Protein AF-0000000085070996 (afdb_homodimer)

Solvent-accessible surface area (backbone atoms only — not comparable to full-atom values): 31580 Å² total; per-residue (Å²): 112,0,71,74,52,22,77,63,67,85,74,90,61,72,74,50,71,58,42,34,33,51,56,46,53,50,52,48,60,87,79,54,41,9,17,68,68,25,40,64,72,48,54,72,66,57,49,51,52,48,35,53,52,50,44,53,54,22,49,55,31,34,55,54,15,51,69,69,40,37,64,69,75,56,49,51,72,64,51,54,53,51,36,42,45,52,22,45,56,45,35,54,62,47,71,67,30,63,65,54,40,50,51,46,44,52,51,30,17,48,50,22,24,50,54,41,53,25,39,65,48,6,35,42,58,58,57,72,28,64,72,48,51,50,49,53,50,49,51,45,66,71,55,48,76,88,42,68,65,52,25,54,51,45,49,21,44,60,30,54,36,45,56,35,52,46,41,70,74,60,65,83,56,82,85,43,75,56,73,61,41,53,59,45,53,53,52,51,34,49,46,60,51,46,50,57,67,63,42,28,80,62,32,46,56,38,42,79,66,74,60,67,45,29,35,30,36,25,47,20,55,50,47,41,42,45,48,50,52,33,27,47,52,9,65,77,65,39,30,26,40,83,43,51,30,31,63,53,92,80,45,91,41,53,93,54,64,36,67,60,52,45,56,53,52,47,55,54,47,27,55,53,43,40,55,49,52,51,50,51,47,55,59,66,47,61,80,54,70,63,61,60,45,51,56,52,48,54,56,64,71,98,44,64,77,51,39,64,74,68,67,86,74,89,65,72,73,48,71,58,42,34,32,50,58,46,53,49,51,48,61,86,79,54,42,10,16,66,68,25,41,63,73,48,54,73,67,59,50,50,52,49,34,52,52,50,44,53,54,22,48,54,31,33,55,54,16,52,68,69,41,38,64,69,75,56,49,51,73,64,52,54,53,54,34,42,46,54,23,46,56,45,35,53,63,47,69,68,30,64,65,54,42,50,50,45,44,53,51,31,17,47,50,22,25,50,53,41,52,24,40,64,48,6,34,42,58,58,56,73,30,66,70,49,50,49,50,53,49,49,50,42,67,68,53,50,75,88,42,68,65,52,25,53,51,46,48,21,45,59,32,55,35,44,56,34,52,48,40,70,77,59,65,86,55,83,85,43,75,57,73,61,42,52,57,44,54,53,52,51,34,48,45,60,52,45,50,58,66,63,43,30,79,63,32,48,56,39,42,77,65,75,58,67,44,30,34,30,37,26,47,19,55,51,49,40,42,44,48,49,53,33,28,45,51,8,65,75,64,40,30,25,40,83,44,51,30,33,64,53,92,81,45,91,41,52,96,54,66,36,68,61,52,46,56,52,50,48,56,54,46,29,55,54,42,41,56,48,53,51,50,52,47,55,60,66,46,61,78,54,68,64,64,60,45,50,54,53,48,56,56,65,72,98

Sequence (604 aa):
MEKIMQGHNSSVSTAGFYEVFYGGVDMSYENREGGAECASESSLRTRAWEVLLVTCFSYFQFKFAEERCRDSFLLSQRIREYYLDESQLNCKKIESSSRRQIMLLILAMTWGMEIALKLVEGKLIFLLNPCHLFTALQLYFLCGKPSKMMHILFQAHVPLIFGAFLAMILPDTDSRVLPLQREIYWVQHMLIWIIPAYLAPLGGVYKIEKAWSWSFLGLSLMQVYHAVVLQGFSVAFLTNLNHMLCAHKMDPFKNLNYRLFGNAYCLLICWLHSGLYTYVFKGLKGVSPEEVREENQSIKTDMEKIMQGHNSSVSTAGFYEVFYGGVDMSYENREGGAECASESSLRTRAWEVLLVTCFSYFQFKFAEERCRDSFLLSQRIREYYLDESQLNCKKIESSSRRQIMLLILAMTWGMEIALKLVEGKLIFLLNPCHLFTALQLYFLCGKPSKMMHILFQAHVPLIFGAFLAMILPDTDSRVLPLQREIYWVQHMLIWIIPAYLAPLGGVYKIEKAWSWSFLGLSLMQVYHAVVLQGFSVAFLTNLNHMLCAHKMDPFKNLNYRLFGNAYCLLICWLHSGLYTYVFKGLKGVSPEEVREENQSIKTD

Foldseek 3Di:
DVVLPPVPDDDPPPCPPQQQAQVLFDQDPPLLQFHDVLQVLDDPVLLVVVLVVLLVVLVVLQVLLCVVCVCLVVVPPPLCCVLVVVLVVLVVVVLPDPVLVVLLVLLVVLLVVVCVVSRSSSHNNLCLAVLNVLSVLLNCVSPPRDDSVNLLCLQLLLLVLVVLVVCVVVPSCVVPDDPCSVVSSNSSSVSSNCSLLVQCVSGRSSPHDDNLSSPSNNLSVVSNCLSPVVLVVCVVSRGQHVNSSFHDPPQPQRSHSSSVVVSVVSSVSSVVVSVVSVVVSVVVVPVPVVVVVVVVVVVVVD/DPPVPPVPDDDPPPCPPQQQAQVLFDQDPPLLQFHDVLLVLDDPVLLVVVLVVLLVVLVVLQVQLCVVCVCLVVVPPPLCPVLCVVLVVLVVVVLPDPVLVVLLVLLVVLLVVVCVVSRVSSHNNLCLAVLNVLSVLLNCVSPPRDDSVNLLCLQLLLLVLVVLVVCVVVPSCVVPDDPCSVVSSNSSSVSSNCSLLVQCVSGRSSPHDDNLSSPSNNLSVVSNSLSPVVLVVCNVSRGQHVNSSFHDPPQPQRSHSSSVVVSVVSSVSSVVVSVVSVVVSVVVVPPPVVVVVVVVVVVVVD

Secondary structure (DSSP, 8-state):
-HHHHHT--SS-----HHHHHTTT---STTTTSB-HHHHTTS-HHHHHHHHHHHHHHHHHHHHHHHHHSHHHHH--HHHHHHHHHHHHHHHHHHHT-HHHHHHHHHHHHHHHHHHHHHHHHT-GGGGGSHHHHHHHHHHHHHHSPP-HHHHHHHHHHGGGGHHHHHHHHS---TT--STTHHHHHHHHHHHHHHHHHHHGGG-GGG----HHHHHHHHHHHHHHIIIIIIHHHHHHHTB-GGGSSS--TT-TTTTS-HHHHHHHHHHHHHHHHHHHHHHHHHHHS---HHHHHHHHHHHHH-/-HHHHHT--S------HHHHHTTT---STTTTSB-HHHHTTS-HHHHHHHHHHHHHHHHHHHHHHHHHSHHHHH--HHHHHHHHHHHHHHHHHHHT-HHHHHHHHHHHHHHHHHHHHHHHHT-GGGGGSHHHHHHHHHHHHHHSPP-HHHHHHHHHHGGGGHHHHHHHHS---TT--STTHHHHHHHHHHHHHHHHHHHGGG-GGG----HHHHHHHHHHHHHHIIIIIIHHHHHHHTB-GGGSSS--TT-TTTTS-HHHHHHHHHHHHHHHHHHHHHHHHHHHS---HHHHHHHHHHHH--

Radius of gyration: 28.43 Å; Cα contacts (8 Å, |Δi|>4): 753; chains: 2; bounding box: 78×78×48 Å

InterPro domains:
  IPR026508 Transmembrane protein 164 [PTHR20948] (19-285)
  IPR059250 TMEM164-like [PF14808] (52-271)

pLDDT: mean 81.91, std 20.67, range [21.48, 98.56]

Nearest PDB structures (foldseek):
  6h2x-assembly1_A  TM=1.613E-01  e=1.517E+00  Escherichia coli K-12
  7ckr-assembly1_A  TM=2.375E-01  e=9.232E+00  Homo sapiens
  6i1z-assembly1_B  TM=2.244E-01  e=2.836E+00  Zea mays
  7ckr-assembly1_A  TM=2.374E-01  e=7.459E+00  Homo sapiens

Structure (mmCIF, N/CA/C/O backbone):
data_AF-0000000085070996-model_v1
#
loop_
_entity.id
_entity.type
_entity.pdbx_description
1 polymer 'Transmembrane protein 164'
#
loop_
_atom_site.group_PDB
_atom_site.id
_atom_site.type_symbol
_atom_site.label_atom_id
_atom_site.label_alt_id
_atom_site.label_comp_id
_atom_site.label_asym_id
_atom_site.label_entity_id
_atom_site.label_seq_id
_atom_site.pdbx_PDB_ins_code
_atom_site.Cartn_x
_atom_site.Cartn_y
_atom_site.Cartn_z
_atom_site.occupancy
_atom_site.B_iso_or_equiv
_atom_site.auth_seq_id
_atom_site.auth_comp_id
_atom_site.auth_asym_id
_atom_site.auth_atom_id
_atom_site.pdbx_PDB_model_num
ATOM 1 N N . MET A 1 1 ? 23.016 7.191 -6.707 1 25.41 1 MET A N 1
ATOM 2 C CA . MET A 1 1 ? 22.828 5.746 -6.625 1 25.41 1 MET A CA 1
ATOM 3 C C . MET A 1 1 ? 24.062 5.07 -6.035 1 25.41 1 MET A C 1
ATOM 5 O O . MET A 1 1 ? 23.953 4.008 -5.426 1 25.41 1 MET A O 1
ATOM 9 N N . GLU A 1 2 ? 25.281 5.711 -6.305 1 26.73 2 GLU A N 1
ATOM 10 C CA . GLU A 1 2 ? 26.562 5.172 -5.828 1 26.73 2 GLU A CA 1
ATOM 11 C C . GLU A 1 2 ? 26.703 5.352 -4.32 1 26.73 2 GLU A C 1
ATOM 13 O O . GLU A 1 2 ? 27.172 4.453 -3.625 1 26.73 2 GLU A O 1
ATOM 18 N N . LYS A 1 3 ? 26.406 6.484 -3.715 1 31.33 3 LYS A N 1
ATOM 19 C CA . LYS A 1 3 ? 26.609 6.699 -2.285 1 31.33 3 LYS A CA 1
ATOM 20 C C . LYS A 1 3 ? 25.703 5.797 -1.457 1 31.33 3 LYS A C 1
ATOM 22 O O . LYS A 1 3 ? 26 5.52 -0.29 1 31.33 3 LYS A O 1
ATOM 27 N N . ILE A 1 4 ? 24.594 5.395 -1.951 1 29.77 4 ILE A N 1
ATOM 28 C CA . ILE A 1 4 ? 23.734 4.539 -1.128 1 29.77 4 ILE A CA 1
ATOM 29 C C . ILE A 1 4 ? 24.344 3.137 -1.05 1 29.77 4 ILE A C 1
ATOM 31 O O . ILE A 1 4 ? 24.344 2.514 0.013 1 29.77 4 ILE A O 1
ATOM 35 N N . MET A 1 5 ? 25.047 2.615 -2.201 1 30.31 5 MET A N 1
ATOM 36 C CA . MET A 1 5 ? 25.484 1.224 -2.148 1 30.31 5 MET A CA 1
ATOM 37 C C . MET A 1 5 ? 26.812 1.1 -1.416 1 30.31 5 MET A C 1
ATOM 39 O O . MET A 1 5 ? 27.25 -0.007 -1.096 1 30.31 5 MET A O 1
ATOM 43 N N . GLN A 1 6 ? 27.891 1.957 -1.567 1 30.02 6 GLN A N 1
ATOM 44 C CA . GLN A 1 6 ? 29.234 1.646 -1.088 1 30.02 6 GLN A CA 1
ATOM 45 C C . GLN A 1 6 ? 29.25 1.406 0.419 1 30.02 6 GLN A C 1
ATOM 47 O O . GLN A 1 6 ? 30.094 0.686 0.937 1 30.02 6 GLN A O 1
ATOM 52 N N . GLY A 1 7 ? 28.594 2.281 1.146 1 28.44 7 GLY A N 1
ATOM 53 C CA . GLY A 1 7 ? 28.875 2.143 2.564 1 28.44 7 GLY A CA 1
ATOM 54 C C . GLY A 1 7 ? 28.453 0.801 3.131 1 28.44 7 GLY A C 1
ATOM 55 O O . GLY A 1 7 ? 28.375 0.629 4.348 1 28.44 7 GLY A O 1
ATOM 56 N N . HIS A 1 8 ? 27.828 -0.072 2.238 1 31.12 8 HIS A N 1
ATOM 57 C CA . HIS A 1 8 ? 27.375 -1.263 2.945 1 31.12 8 HIS A CA 1
ATOM 58 C C . HIS A 1 8 ? 28.516 -2.219 3.221 1 31.12 8 HIS A C 1
ATOM 60 O O . HIS A 1 8 ? 28.672 -3.234 2.539 1 31.12 8 HIS A O 1
ATOM 66 N N . ASN A 1 9 ? 29.75 -1.934 3.311 1 27.94 9 ASN A N 1
ATOM 67 C CA . ASN A 1 9 ? 30.719 -2.934 3.768 1 27.94 9 ASN A CA 1
ATOM 68 C C . ASN A 1 9 ? 30.062 -3.928 4.73 1 27.94 9 ASN A C 1
ATOM 70 O O . ASN A 1 9 ? 28.906 -3.773 5.105 1 27.94 9 ASN A O 1
ATOM 74 N N . SER A 1 10 ? 30.844 -4.23 5.945 1 30.73 10 SER A N 1
ATOM 75 C CA . SER A 1 10 ? 31.078 -5.391 6.805 1 30.73 10 SER A CA 1
ATOM 76 C C . SER A 1 10 ? 29.781 -5.84 7.477 1 30.73 10 SER A C 1
ATOM 78 O O . SER A 1 10 ? 29.422 -7.016 7.418 1 30.73 10 SER A O 1
ATOM 80 N N . SER A 1 11 ? 29.578 -5.453 8.875 1 30.42 11 SER A N 1
ATOM 81 C CA . SER A 1 11 ? 28.688 -6.031 9.891 1 30.42 11 SER A CA 1
ATOM 82 C C . SER A 1 11 ? 27.219 -5.805 9.539 1 30.42 11 SER A C 1
ATOM 84 O O . SER A 1 11 ? 26.844 -4.727 9.078 1 30.42 11 SER A O 1
ATOM 86 N N . VAL A 1 12 ? 26.406 -6.727 9.008 1 35.69 12 VAL A N 1
ATOM 87 C CA . VAL A 1 12 ? 24.953 -6.781 8.992 1 35.69 12 VAL A CA 1
ATOM 88 C C . VAL A 1 12 ? 24.391 -5.797 10.023 1 35.69 12 VAL A C 1
ATOM 90 O O . VAL A 1 12 ? 24.141 -6.168 11.172 1 35.69 12 VAL A O 1
ATOM 93 N N . SER A 1 13 ? 24.953 -4.652 10.453 1 36.97 13 SER A N 1
ATOM 94 C CA . SER A 1 13 ? 24.516 -3.758 11.523 1 36.97 13 SER A CA 1
ATOM 95 C C . SER A 1 13 ? 23.109 -3.254 11.281 1 36.97 13 SER A C 1
ATOM 97 O O . SER A 1 13 ? 22.766 -2.832 10.172 1 36.97 13 SER A O 1
ATOM 99 N N . THR A 1 14 ? 21.938 -3.771 11.867 1 45.53 14 THR A N 1
ATOM 100 C CA . THR A 1 14 ? 20.625 -3.205 12.133 1 45.53 14 THR A CA 1
ATOM 101 C C . THR A 1 14 ? 20.625 -1.694 11.922 1 45.53 14 THR A C 1
ATOM 103 O O . THR A 1 14 ? 21.375 -0.97 12.578 1 45.53 14 THR A O 1
ATOM 106 N N . ALA A 1 15 ? 20.625 -1.267 10.664 1 57.69 15 ALA A N 1
ATOM 107 C CA . ALA A 1 15 ? 20.531 0.185 10.539 1 57.69 15 ALA A CA 1
ATOM 108 C C . ALA A 1 15 ? 19.922 0.8 11.805 1 57.69 15 ALA A C 1
ATOM 110 O O . ALA A 1 15 ? 18.875 0.369 12.266 1 57.69 15 ALA A O 1
ATOM 111 N N . GLY A 1 16 ? 20.781 1.325 12.672 1 70 16 GLY A N 1
ATOM 112 C CA . GLY A 1 16 ? 20.328 1.964 13.898 1 70 16 GLY A CA 1
ATOM 113 C C . GLY A 1 16 ? 19.156 2.898 13.68 1 70 16 GLY A C 1
ATOM 114 O O . GLY A 1 16 ? 18.875 3.307 12.555 1 70 16 GLY A O 1
ATOM 115 N N . PHE A 1 17 ? 18.234 2.953 14.477 1 78.62 17 PHE A N 1
ATOM 116 C CA . PHE A 1 17 ? 17.062 3.826 14.508 1 78.62 17 PHE A CA 1
ATOM 117 C C . PHE A 1 17 ? 17.391 5.188 13.898 1 78.62 17 PHE A C 1
ATOM 119 O O . PHE A 1 17 ? 16.625 5.711 13.086 1 78.62 17 PHE A O 1
ATOM 126 N N . TYR A 1 18 ? 18.562 5.641 14.07 1 84.31 18 TYR A N 1
ATOM 127 C CA . TYR A 1 18 ? 18.953 6.961 13.602 1 84.31 18 TYR A CA 1
ATOM 128 C C . TYR A 1 18 ? 19.125 6.977 12.094 1 84.31 18 TYR A C 1
ATOM 130 O O . TYR A 1 18 ? 18.734 7.934 11.422 1 84.31 18 TYR A O 1
ATOM 138 N N . GLU A 1 19 ? 19.609 5.934 11.602 1 87.81 19 GLU A N 1
ATOM 139 C CA . GLU A 1 19 ? 19.891 5.859 10.172 1 87.81 19 GLU A CA 1
ATOM 140 C C . GLU A 1 19 ? 18.594 5.844 9.352 1 87.81 19 GLU A C 1
ATOM 142 O O . GLU A 1 19 ? 18.5 6.516 8.328 1 87.81 19 GLU A O 1
ATOM 147 N N . VAL A 1 20 ? 17.641 5.168 9.852 1 88.38 20 VAL A N 1
ATOM 148 C CA . VAL A 1 20 ? 16.406 5.035 9.086 1 88.38 20 VAL A CA 1
ATOM 149 C C . VAL A 1 20 ? 15.492 6.227 9.367 1 88.38 20 VAL A C 1
ATOM 151 O O . VAL A 1 20 ? 14.703 6.629 8.508 1 88.38 20 VAL A O 1
ATOM 154 N N . PHE A 1 21 ? 15.633 6.824 10.492 1 93.31 21 PHE A N 1
ATOM 155 C CA . PHE A 1 21 ? 14.727 7.887 10.922 1 93.31 21 PHE A CA 1
ATOM 156 C C . PHE A 1 21 ? 15.086 9.203 10.25 1 93.31 21 PHE A C 1
ATOM 158 O O . PHE A 1 21 ? 14.227 9.859 9.664 1 93.31 21 PHE A O 1
ATOM 165 N N . TYR A 1 22 ? 16.344 9.578 10.242 1 93.69 22 TYR A N 1
ATOM 166 C CA . TYR A 1 22 ? 16.672 10.852 9.602 1 93.69 22 TYR A CA 1
ATOM 167 C C . TYR A 1 22 ? 18.094 10.828 9.055 1 93.69 22 TYR A C 1
ATOM 169 O O . TYR A 1 22 ? 18.625 11.867 8.648 1 93.69 22 TYR A O 1
ATOM 177 N N . GLY A 1 23 ? 18.734 9.727 9.023 1 92.31 23 GLY A N 1
ATOM 178 C CA . GLY A 1 23 ? 20.109 9.602 8.562 1 92.31 23 GLY A CA 1
ATOM 179 C C . GLY A 1 23 ? 20.266 9.961 7.094 1 92.31 23 GLY A C 1
ATOM 180 O O . GLY A 1 23 ? 21.359 10.328 6.656 1 92.31 23 GLY A O 1
ATOM 181 N N . GLY A 1 24 ? 19.234 9.844 6.344 1 93.25 24 GLY A N 1
ATOM 182 C CA . GLY A 1 24 ? 19.297 10.102 4.914 1 93.25 24 GLY A CA 1
ATOM 183 C C . GLY A 1 24 ? 18.891 11.523 4.547 1 93.25 24 GLY A C 1
ATOM 184 O O . GLY A 1 24 ? 18.844 11.875 3.367 1 93.25 24 GLY A O 1
ATOM 185 N N . VAL A 1 25 ? 18.641 12.375 5.52 1 94.38 25 VAL A N 1
ATOM 186 C CA . VAL A 1 25 ? 18.219 13.75 5.27 1 94.38 25 VAL A CA 1
ATOM 187 C C . VAL A 1 25 ? 19.391 14.555 4.715 1 94.38 25 VAL A C 1
ATOM 189 O O . VAL A 1 25 ? 20.516 14.461 5.223 1 94.38 25 VAL A O 1
ATOM 192 N N . ASP A 1 26 ? 19.172 15.266 3.652 1 93.06 26 ASP A N 1
ATOM 193 C CA . ASP A 1 26 ? 20.172 16.141 3.07 1 93.06 26 ASP A CA 1
ATOM 194 C C . ASP A 1 26 ? 20.406 17.359 3.957 1 93.06 26 ASP A C 1
ATOM 196 O O . ASP A 1 26 ? 19.562 18.25 4.039 1 93.06 26 ASP A O 1
ATOM 200 N N . MET A 1 27 ? 21.578 17.438 4.488 1 93.75 27 MET A N 1
ATOM 201 C CA . MET A 1 27 ? 21.875 18.5 5.445 1 93.75 27 MET A CA 1
ATOM 202 C C . MET A 1 27 ? 22.484 19.703 4.742 1 93.75 27 MET A C 1
ATOM 204 O O . MET A 1 27 ? 22.766 20.719 5.383 1 93.75 27 MET A O 1
ATOM 208 N N . SER A 1 28 ? 22.531 19.609 3.416 1 90.38 28 SER A N 1
ATOM 209 C CA . SER A 1 28 ? 22.984 20.766 2.637 1 90.38 28 SER A CA 1
ATOM 210 C C . SER A 1 28 ? 21.875 21.797 2.475 1 90.38 28 SER A C 1
ATOM 212 O O . SER A 1 28 ? 20.688 21.438 2.506 1 90.38 28 SER A O 1
ATOM 214 N N . TYR A 1 29 ? 22.266 23 2.273 1 89.56 29 TYR A N 1
ATOM 215 C CA . TYR A 1 29 ? 21.297 24.094 2.213 1 89.56 29 TYR A CA 1
ATOM 216 C C . TYR A 1 29 ? 20.578 24.109 0.867 1 89.56 29 TYR A C 1
ATOM 218 O O . TYR A 1 29 ? 19.484 24.672 0.747 1 89.56 29 TYR A O 1
ATOM 226 N N . GLU A 1 30 ? 21.078 23.516 -0.08 1 82.88 30 GLU A N 1
ATOM 227 C CA . GLU A 1 30 ? 20.594 23.594 -1.452 1 82.88 30 GLU A CA 1
ATOM 228 C C . GLU A 1 30 ? 19.172 23.047 -1.564 1 82.88 30 GLU A C 1
ATOM 230 O O . GLU A 1 30 ? 18.281 23.719 -2.109 1 82.88 30 GLU A O 1
ATOM 235 N N . ASN A 1 31 ? 18.891 21.875 -0.919 1 82.25 31 ASN A N 1
ATOM 236 C CA . ASN A 1 31 ? 17.578 21.234 -1.051 1 82.25 31 ASN A CA 1
ATOM 237 C C . ASN A 1 31 ? 16.641 21.625 0.089 1 82.25 31 ASN A C 1
ATOM 239 O O . ASN A 1 31 ? 15.453 21.328 0.046 1 82.25 31 ASN A O 1
ATOM 243 N N . ARG A 1 32 ? 17.203 22.297 1.1 1 87.44 32 ARG A N 1
ATOM 244 C CA . ARG A 1 32 ? 16.453 22.828 2.232 1 87.44 32 ARG A CA 1
ATOM 245 C C . ARG A 1 32 ? 15.695 21.734 2.961 1 87.44 32 ARG A C 1
ATOM 247 O O . ARG A 1 32 ? 14.547 21.906 3.355 1 87.44 32 ARG A O 1
ATOM 254 N N . GLU A 1 33 ? 16.297 20.547 3.002 1 92.81 33 GLU A N 1
ATOM 255 C CA . GLU A 1 33 ? 15.719 19.438 3.752 1 92.81 33 GLU A CA 1
ATOM 256 C C . GLU A 1 33 ? 16.094 19.516 5.23 1 92.81 33 GLU A C 1
ATOM 258 O O . GLU A 1 33 ? 15.461 18.859 6.07 1 92.81 33 GLU A O 1
ATOM 263 N N . GLY A 1 34 ? 17.078 20.297 5.453 1 95.12 34 GLY A N 1
ATOM 264 C CA . GLY A 1 34 ? 17.562 20.438 6.82 1 95.12 34 GLY A CA 1
ATOM 265 C C . GLY A 1 34 ? 18.969 21 6.91 1 95.12 34 GLY A C 1
ATOM 266 O O . GLY A 1 34 ? 19.406 21.734 6.02 1 95.12 34 GLY A O 1
ATOM 267 N N . GLY A 1 35 ? 19.516 20.875 8.117 1 96.06 35 GLY A N 1
ATOM 268 C CA . GLY A 1 35 ? 20.891 21.281 8.305 1 96.06 35 GLY A CA 1
ATOM 269 C C . GLY A 1 35 ? 21.031 22.531 9.133 1 96.06 35 GLY A C 1
ATOM 270 O O . GLY A 1 35 ? 20.062 23.234 9.383 1 96.06 35 GLY A O 1
ATOM 271 N N . ALA A 1 36 ? 22.25 22.797 9.391 1 96.12 36 ALA A N 1
ATOM 272 C CA . ALA A 1 36 ? 22.594 23.922 10.273 1 96.12 36 ALA A CA 1
ATOM 273 C C . ALA A 1 36 ? 22.312 25.25 9.586 1 96.12 36 ALA A C 1
ATOM 275 O O . ALA A 1 36 ? 21.844 26.203 10.219 1 96.12 36 ALA A O 1
ATOM 276 N N . GLU A 1 37 ? 22.609 25.312 8.344 1 95.19 37 GLU A N 1
ATOM 277 C CA . GLU A 1 37 ? 22.359 26.547 7.613 1 95.19 37 GLU A CA 1
ATOM 278 C C . GLU A 1 37 ? 20.875 26.859 7.547 1 95.19 37 GLU A C 1
ATOM 280 O O . GLU A 1 37 ? 20.469 28.016 7.688 1 95.19 37 GLU A O 1
ATOM 285 N N . CYS A 1 38 ? 20.125 25.844 7.328 1 94.38 38 CYS A N 1
ATOM 286 C CA . CYS A 1 38 ? 18.672 25.984 7.363 1 94.38 38 CYS A CA 1
ATOM 287 C C . CYS A 1 38 ? 18.203 26.453 8.734 1 94.38 38 CYS A C 1
ATOM 289 O O . CYS A 1 38 ? 17.406 27.375 8.836 1 94.38 38 CYS A O 1
ATOM 291 N N . ALA A 1 39 ? 18.703 25.922 9.773 1 95.56 39 ALA A N 1
ATOM 292 C CA . ALA A 1 39 ? 18.328 26.25 11.148 1 95.56 39 ALA A CA 1
ATOM 293 C C . ALA A 1 39 ? 18.719 27.688 11.5 1 95.56 39 ALA A C 1
ATOM 295 O O . ALA A 1 39 ? 18.031 28.344 12.289 1 95.5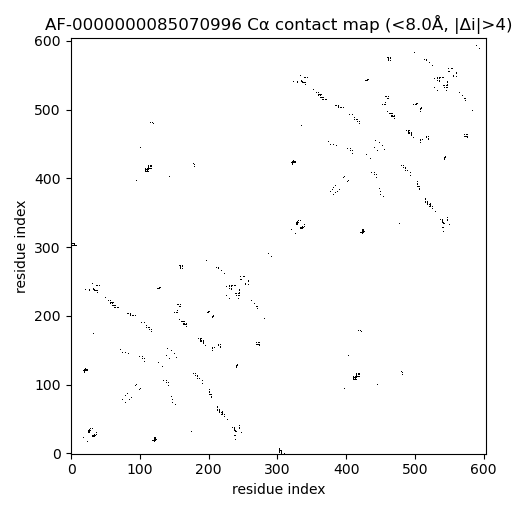6 39 ALA A O 1
ATOM 296 N N . SER A 1 40 ? 19.734 28.109 10.883 1 94.25 40 SER A N 1
ATOM 297 C CA . SER A 1 40 ? 20.297 29.406 11.242 1 94.25 40 SER A CA 1
ATOM 298 C C . SER A 1 40 ? 19.453 30.547 10.664 1 94.25 40 SER A C 1
ATOM 300 O O . SER A 1 40 ? 19.672 31.719 11.008 1 94.25 40 SER A O 1
ATOM 302 N N . GLU A 1 41 ? 18.516 30.219 9.859 1 93.25 41 GLU A N 1
ATOM 303 C CA . GLU A 1 41 ? 17.641 31.25 9.297 1 93.25 41 GLU A CA 1
ATOM 304 C C . GLU A 1 41 ? 16.812 31.922 10.383 1 93.25 41 GLU A C 1
ATOM 306 O O . GLU A 1 41 ? 16.312 33.031 10.195 1 93.25 41 GLU A O 1
ATOM 311 N N . SER A 1 42 ? 16.578 31.234 11.461 1 93.75 42 SER A N 1
ATOM 312 C CA . SER A 1 42 ? 15.82 31.781 12.586 1 93.75 42 SER A CA 1
ATOM 313 C C . SER A 1 42 ? 16.469 31.406 13.914 1 93.75 42 SER A C 1
ATOM 315 O O . SER A 1 42 ? 16.906 30.266 14.102 1 93.75 42 SER A O 1
ATOM 317 N N . SER A 1 43 ? 16.531 32.406 14.836 1 94 43 SER A N 1
ATOM 318 C CA . SER A 1 43 ? 17.109 32.125 16.141 1 94 43 SER A CA 1
ATOM 319 C C . SER A 1 43 ? 16.141 31.344 17.031 1 94 43 SER A C 1
ATOM 321 O O . SER A 1 43 ? 14.938 31.297 16.766 1 94 43 SER A O 1
ATOM 323 N N . LEU A 1 44 ? 16.656 30.734 18.094 1 95.25 44 LEU A N 1
ATOM 324 C CA . LEU A 1 44 ? 15.828 30 19.047 1 95.25 44 LEU A CA 1
ATOM 325 C C . LEU A 1 44 ? 14.867 30.938 19.766 1 95.25 44 LEU A C 1
ATOM 327 O O . LEU A 1 44 ? 13.742 30.531 20.109 1 95.25 44 LEU A O 1
ATOM 331 N N . ARG A 1 45 ? 15.305 32.125 19.984 1 95.44 45 ARG A N 1
ATOM 332 C CA . ARG A 1 45 ? 14.453 33.094 20.641 1 95.44 45 ARG A CA 1
ATOM 333 C C . ARG A 1 45 ? 13.25 33.469 19.766 1 95.44 45 ARG A C 1
ATOM 335 O O . ARG A 1 45 ? 12.117 33.531 20.25 1 95.44 45 ARG A O 1
ATOM 342 N N . THR A 1 46 ? 13.555 33.688 18.516 1 94.81 46 THR A N 1
ATOM 343 C CA . THR A 1 46 ? 12.484 34 17.578 1 94.81 46 THR A CA 1
ATOM 344 C C . THR A 1 46 ? 11.492 32.844 17.484 1 94.81 46 THR A C 1
ATOM 346 O O . THR A 1 46 ? 10.273 33.062 17.516 1 94.81 46 THR A O 1
ATOM 349 N N . ARG A 1 47 ? 11.977 31.656 17.469 1 96.12 47 ARG A N 1
ATOM 350 C CA . ARG A 1 47 ? 11.125 30.469 17.406 1 96.12 47 ARG A CA 1
ATOM 351 C C . ARG A 1 47 ? 10.242 30.359 18.656 1 96.12 47 ARG A C 1
ATOM 353 O O . ARG A 1 47 ? 9.062 30.031 18.547 1 96.12 47 ARG A O 1
ATOM 360 N N . ALA A 1 48 ? 10.812 30.625 19.75 1 96.12 48 ALA A N 1
ATOM 361 C CA . ALA A 1 48 ? 10.07 30.531 21 1 96.12 48 ALA A CA 1
ATOM 362 C C . ALA A 1 48 ? 8.914 31.531 21.031 1 96.12 48 ALA A C 1
ATOM 364 O O . ALA A 1 48 ? 7.801 31.203 21.438 1 96.12 48 ALA A O 1
ATOM 365 N N . TRP A 1 49 ? 9.211 32.75 20.578 1 95.5 49 TRP A N 1
ATOM 366 C CA . TRP A 1 49 ? 8.172 33.781 20.516 1 95.5 49 TRP A CA 1
ATOM 367 C C . TRP A 1 49 ? 7.082 33.375 19.531 1 95.5 49 TRP A C 1
ATOM 369 O O . TRP A 1 49 ? 5.895 33.625 19.781 1 95.5 49 TRP A O 1
ATOM 379 N N . GLU A 1 50 ? 7.484 32.875 18.422 1 95.38 50 GLU A N 1
ATOM 380 C CA . GLU A 1 50 ? 6.516 32.438 17.422 1 95.38 50 GLU A CA 1
ATOM 381 C C . GLU A 1 50 ? 5.617 31.328 17.969 1 95.38 50 GLU A C 1
ATOM 383 O O . GLU A 1 50 ? 4.406 31.344 17.75 1 95.38 50 GLU A O 1
ATOM 388 N N . VAL A 1 51 ? 6.207 30.359 18.656 1 96.5 51 VAL A N 1
ATOM 389 C CA . VAL A 1 51 ? 5.441 29.266 19.25 1 96.5 51 VAL A CA 1
ATOM 390 C C . VAL A 1 51 ? 4.418 29.828 20.234 1 96.5 51 VAL A C 1
ATOM 392 O O . VAL A 1 51 ? 3.254 29.422 20.219 1 96.5 51 VAL A O 1
ATOM 395 N N . LEU A 1 52 ? 4.875 30.766 21.047 1 97.31 52 LEU A N 1
ATOM 396 C CA . LEU A 1 52 ? 3.996 31.359 22.047 1 97.31 52 LEU A CA 1
ATOM 397 C C . LEU A 1 52 ? 2.838 32.094 21.375 1 97.31 52 LEU A C 1
ATOM 399 O O . LEU A 1 52 ? 1.68 31.922 21.766 1 97.31 52 LEU A O 1
ATOM 403 N N . LEU A 1 53 ? 3.139 32.906 20.375 1 97.12 53 LEU A N 1
ATOM 404 C CA . LEU A 1 53 ? 2.113 33.688 19.703 1 97.12 53 LEU A CA 1
ATOM 405 C C . LEU A 1 53 ? 1.136 32.781 18.969 1 97.12 53 LEU A C 1
ATOM 407 O O . LEU A 1 53 ? -0.08 32.969 19.062 1 97.12 53 LEU A O 1
ATOM 411 N N . VAL A 1 54 ? 1.643 31.812 18.25 1 96.94 54 VAL A N 1
ATOM 412 C CA . VAL A 1 54 ? 0.811 30.922 17.453 1 96.94 54 VAL A CA 1
ATOM 413 C C . VAL A 1 54 ? -0.047 30.047 18.359 1 96.94 54 VAL A C 1
ATOM 415 O O . VAL A 1 54 ? -1.23 29.828 18.094 1 96.94 54 VAL A O 1
ATOM 418 N N . THR A 1 55 ? 0.517 29.547 19.438 1 97.38 55 THR A N 1
ATOM 419 C CA . THR A 1 55 ? -0.244 28.703 20.344 1 97.38 55 THR A CA 1
ATOM 420 C C . THR A 1 55 ? -1.336 29.5 21.047 1 97.38 55 THR A C 1
ATOM 422 O O . THR A 1 55 ? -2.438 29 21.281 1 97.38 55 THR A O 1
ATOM 425 N N . CYS A 1 56 ? -1.027 30.734 21.406 1 97.56 56 CYS A N 1
ATOM 426 C CA . CYS A 1 56 ? -2.043 31.609 21.984 1 97.56 56 CYS A CA 1
ATOM 427 C C . CYS A 1 56 ? -3.174 31.859 20.984 1 97.56 56 CYS A C 1
ATOM 429 O O . CYS A 1 56 ? -4.348 31.719 21.328 1 97.56 56 CYS A O 1
ATOM 431 N N . PHE A 1 57 ? -2.805 32.219 19.812 1 96.5 57 PHE A N 1
ATOM 432 C CA . PHE A 1 57 ? -3.787 32.469 18.75 1 96.5 57 PHE A CA 1
ATOM 433 C C . PHE A 1 57 ? -4.617 31.219 18.5 1 96.5 57 PHE A C 1
ATOM 435 O O . PHE A 1 57 ? -5.836 31.297 18.344 1 96.5 57 PHE A O 1
ATOM 442 N N . SER A 1 58 ? -3.977 30.047 18.438 1 96.81 58 SER A N 1
ATOM 443 C CA . SER A 1 58 ? -4.645 28.766 18.203 1 96.81 58 SER A CA 1
ATOM 444 C C . SER A 1 58 ? -5.633 28.453 19.328 1 96.81 58 SER A C 1
ATOM 446 O O . SER A 1 58 ? -6.703 27.891 19.094 1 96.81 58 SER A O 1
ATOM 448 N N . TYR A 1 59 ? -5.254 28.781 20.547 1 97.31 59 TYR A N 1
ATOM 449 C CA . TYR A 1 59 ? -6.137 28.562 21.688 1 97.31 59 TYR A CA 1
ATOM 450 C C . TYR A 1 59 ? -7.434 29.359 21.531 1 97.31 59 TYR A C 1
ATOM 452 O O . TYR A 1 59 ? -8.523 28.828 21.781 1 97.31 59 TYR A O 1
ATOM 460 N N . PHE A 1 60 ? -7.352 30.578 21.156 1 96.06 60 PHE A N 1
ATOM 461 C CA . PHE A 1 60 ? -8.539 31.406 20.953 1 96.06 60 PHE A CA 1
ATOM 462 C C . PHE A 1 60 ? -9.398 30.859 19.828 1 96.06 60 PHE A C 1
ATOM 464 O O . PHE A 1 60 ? -10.633 30.844 19.938 1 96.06 60 PHE A O 1
ATOM 471 N N . GLN A 1 61 ? -8.734 30.406 18.766 1 94.56 61 GLN A N 1
ATOM 472 C CA . GLN A 1 61 ? -9.469 29.781 17.672 1 94.56 61 GLN A CA 1
ATOM 473 C C . GLN A 1 61 ? -10.203 28.531 18.156 1 94.56 61 GLN A C 1
ATOM 475 O O . GLN A 1 61 ? -11.352 28.297 17.781 1 94.56 61 GLN A O 1
ATOM 480 N N . PHE A 1 62 ? -9.547 27.766 18.922 1 95.19 62 PHE A N 1
ATOM 481 C CA . PHE A 1 62 ? -10.117 26.531 19.453 1 95.19 62 PHE A CA 1
ATOM 482 C C . PHE A 1 62 ? -11.344 26.828 20.312 1 95.19 62 PHE A C 1
ATOM 484 O O . PHE A 1 62 ? -12.383 26.188 20.172 1 95.19 62 PHE A O 1
ATOM 491 N N . LYS A 1 63 ? -11.266 27.797 21.188 1 94.38 63 LYS A N 1
ATOM 492 C CA . LYS A 1 63 ? -12.383 28.188 22.047 1 94.38 63 LYS A CA 1
ATOM 493 C C . LYS A 1 63 ? -13.555 28.719 21.234 1 94.38 63 LYS A C 1
ATOM 495 O O . LYS A 1 63 ? -14.711 28.422 21.531 1 94.38 63 LYS A O 1
ATOM 500 N N . PHE A 1 64 ? -13.219 29.422 20.266 1 92 64 PHE A N 1
ATOM 501 C CA . PHE A 1 64 ? -14.234 29.938 19.359 1 92 64 PHE A CA 1
ATOM 502 C C . PHE A 1 64 ? -14.977 28.797 18.672 1 92 64 PHE A C 1
ATOM 504 O O . PHE A 1 64 ? -16.203 28.797 18.609 1 92 64 PHE A O 1
ATOM 511 N N . ALA A 1 65 ? -14.242 27.812 18.156 1 91.19 65 ALA A N 1
ATOM 512 C CA . ALA A 1 65 ? -14.82 26.656 17.469 1 91.19 65 ALA A CA 1
ATOM 513 C C . ALA A 1 65 ? -15.617 25.781 18.438 1 91.19 65 ALA A C 1
ATOM 515 O O . ALA A 1 65 ? -16.688 25.281 18.094 1 91.19 65 ALA A O 1
ATOM 516 N N . GLU A 1 66 ? -15.102 25.547 19.625 1 89.25 66 GLU A N 1
ATOM 517 C CA . GLU A 1 66 ? -15.75 24.719 20.641 1 89.25 66 GLU A CA 1
ATOM 518 C C . GLU A 1 66 ? -17.141 25.266 20.984 1 89.25 66 GLU A C 1
ATOM 520 O O . GLU A 1 66 ? -18.094 24.5 21.141 1 89.25 66 GLU A O 1
ATOM 525 N N . GLU A 1 67 ? -17.281 26.484 21.062 1 88 67 GLU A N 1
ATOM 526 C CA . GLU A 1 67 ? -18.547 27.125 21.406 1 88 67 GLU A CA 1
ATOM 527 C C . GLU A 1 67 ? -19.547 27 20.266 1 88 67 GLU A C 1
ATOM 529 O O . GLU A 1 67 ? -20.75 26.812 20.5 1 88 67 GLU A O 1
ATOM 534 N N . ARG A 1 68 ? -19.078 27.031 19.125 1 85.56 68 ARG A N 1
ATOM 535 C CA . ARG A 1 68 ? -19.969 27.078 17.953 1 85.56 68 ARG A CA 1
ATOM 536 C C . ARG A 1 68 ? -20.281 25.672 17.453 1 85.56 68 ARG A C 1
ATOM 538 O O . ARG A 1 68 ? -21.297 25.469 16.781 1 85.56 68 ARG A O 1
ATOM 545 N N . CYS A 1 69 ? -19.344 24.75 17.656 1 80.81 69 CYS A N 1
ATOM 546 C CA . CYS A 1 69 ? -19.547 23.375 17.203 1 80.81 69 CYS A CA 1
ATOM 547 C C . CYS A 1 69 ? -20.078 22.5 18.344 1 80.81 69 CYS A C 1
ATOM 549 O O . CYS A 1 69 ? -20.031 21.281 18.25 1 80.81 69 CYS A O 1
ATOM 551 N N . ARG A 1 70 ? -20.531 23.062 19.375 1 74.69 70 ARG A N 1
ATOM 552 C CA . ARG A 1 70 ? -20.938 22.391 20.609 1 74.69 70 ARG A CA 1
ATOM 553 C C . ARG A 1 70 ? -21.953 21.297 20.328 1 74.69 70 ARG A C 1
ATOM 555 O O . ARG A 1 70 ? -21.891 20.219 20.922 1 74.69 70 ARG A O 1
ATOM 562 N N . ASP A 1 71 ? -22.844 21.594 19.422 1 71.31 71 ASP A N 1
ATOM 563 C CA . ASP A 1 71 ? -23.875 20.594 19.125 1 71.31 71 ASP A CA 1
ATOM 564 C C . ASP A 1 71 ? -23.266 19.328 18.531 1 71.31 71 ASP A C 1
ATOM 566 O O . ASP A 1 71 ? -23.703 18.219 18.844 1 71.31 71 ASP A O 1
ATOM 570 N N . SER A 1 72 ? -22.281 19.609 17.656 1 66.88 72 SER A N 1
ATOM 571 C CA . SER A 1 72 ? -21.625 18.453 17.047 1 66.88 72 SER A CA 1
ATOM 572 C C . SER A 1 72 ? -20.75 17.719 18.062 1 66.88 72 SER A C 1
ATOM 574 O O . SER A 1 72 ? -20.641 16.484 18.016 1 66.88 72 SER A O 1
ATOM 576 N N . PHE A 1 73 ? -20.109 18.484 18.984 1 62.81 73 PHE A N 1
ATOM 577 C CA . PHE A 1 73 ? -19.266 17.891 20 1 62.81 73 PHE A CA 1
ATOM 578 C C . PHE A 1 73 ? -20.094 17.109 21.016 1 62.81 73 PHE A C 1
ATOM 580 O O . PHE A 1 73 ? -19.641 16.094 21.547 1 62.81 73 PHE A O 1
ATOM 587 N N . LEU A 1 74 ? -21.312 17.75 21.25 1 55.59 74 LEU A N 1
ATOM 588 C CA . LEU A 1 74 ? -22.234 17.109 22.188 1 55.59 74 LEU A CA 1
ATOM 589 C C . LEU A 1 74 ? -23.109 16.078 21.484 1 55.59 74 LEU A C 1
ATOM 591 O O . LEU A 1 74 ? -23.891 15.375 22.125 1 55.59 74 LEU A O 1
ATOM 595 N N . LEU A 1 75 ? -23.125 16.094 20.234 1 53.88 75 LEU A N 1
ATOM 596 C CA . LEU A 1 75 ? -23.891 15.102 19.484 1 53.88 75 LEU A CA 1
ATOM 597 C C . LEU A 1 75 ? -23.734 13.711 20.094 1 53.88 75 LEU A C 1
ATOM 599 O O . LEU A 1 75 ? -22.781 13 19.766 1 53.88 75 LEU A O 1
ATOM 603 N N . SER A 1 76 ? -23.891 13.555 21.297 1 45.72 76 SER A N 1
ATOM 604 C CA . SER A 1 76 ? -24.062 12.305 22.031 1 45.72 76 SER A CA 1
ATOM 605 C C . SER A 1 76 ? -24.938 11.312 21.25 1 45.72 76 SER A C 1
ATOM 607 O O . SER A 1 76 ? -25.344 11.602 20.125 1 45.72 76 SER A O 1
ATOM 609 N N . GLN A 1 77 ? -26.266 10.906 21.891 1 43.94 77 GLN A N 1
ATOM 610 C CA . GLN A 1 77 ? -27.203 9.797 21.734 1 43.94 77 GLN A CA 1
ATOM 611 C C . GLN A 1 77 ? -27.922 9.867 20.391 1 43.94 77 GLN A C 1
ATOM 613 O O . GLN A 1 77 ? -28.156 8.844 19.75 1 43.94 77 GLN A O 1
ATOM 618 N N . ARG A 1 78 ? -28.5 10.984 20.062 1 43.81 78 ARG A N 1
ATOM 619 C CA . ARG A 1 78 ? -29.453 11.055 18.953 1 43.81 78 ARG A CA 1
ATOM 620 C C . ARG A 1 78 ? -28.75 10.961 17.609 1 43.81 78 ARG A C 1
ATOM 622 O O . ARG A 1 78 ? -29.312 10.484 16.625 1 43.81 78 ARG A O 1
ATOM 629 N N . ILE A 1 79 ? -27.703 11.547 17.391 1 47.06 79 ILE A N 1
ATOM 630 C CA . ILE A 1 79 ? -26.953 11.422 16.156 1 47.06 79 ILE A CA 1
ATOM 631 C C . ILE A 1 79 ? -26.469 9.984 15.984 1 47.06 79 ILE A C 1
ATOM 633 O O . ILE A 1 79 ? -26.172 9.547 14.867 1 47.06 79 ILE A O 1
ATOM 637 N N . ARG A 1 80 ? -26.141 9.344 17.078 1 46.22 80 ARG A N 1
ATOM 638 C CA . ARG A 1 80 ? -25.859 7.918 16.969 1 46.22 80 ARG A CA 1
ATOM 639 C C . ARG A 1 80 ? -26.938 7.215 16.156 1 46.22 80 ARG A C 1
ATOM 641 O O . ARG A 1 80 ? -26.641 6.375 15.297 1 46.22 80 ARG A O 1
ATOM 648 N N . GLU A 1 81 ? -28.156 7.445 16.781 1 46.28 81 GLU A N 1
ATOM 649 C CA . GLU A 1 81 ? -29.266 6.637 16.281 1 46.28 81 GLU A CA 1
ATOM 650 C C . GLU A 1 81 ? -29.609 6.992 14.836 1 46.28 81 GLU A C 1
ATOM 652 O O . GLU A 1 81 ? -29.844 6.105 14.008 1 46.28 81 GLU A O 1
ATOM 657 N N . TYR A 1 82 ? -29.906 8.258 14.602 1 45.97 82 TYR A N 1
ATOM 658 C CA . TYR A 1 82 ? -30.422 8.664 13.305 1 45.97 82 TYR A CA 1
ATOM 659 C C . TYR A 1 82 ? -29.344 8.594 12.234 1 45.97 82 TYR A C 1
ATOM 661 O O . TYR A 1 82 ? -29.562 8.062 11.141 1 45.97 82 TYR A O 1
ATOM 669 N N . TYR A 1 83 ? -28.312 9.234 12.469 1 46.97 83 TYR A N 1
ATOM 670 C CA . TYR A 1 83 ? -27.281 9.359 11.438 1 46.97 83 TYR A CA 1
ATOM 671 C C . TYR A 1 83 ? -26.547 8.039 11.234 1 46.97 83 TYR A C 1
ATOM 673 O O . TYR A 1 83 ? -26.141 7.711 10.117 1 46.97 83 TYR A O 1
ATOM 681 N N . LEU A 1 84 ? -26.406 7.379 12.352 1 49.78 84 LEU A N 1
ATOM 682 C CA . LEU A 1 84 ? -25.812 6.051 12.219 1 49.78 84 LEU A CA 1
ATOM 683 C C . LEU A 1 84 ? -26.766 5.102 11.5 1 49.78 84 LEU A C 1
ATOM 685 O O . LEU A 1 84 ? -26.328 4.223 10.758 1 49.78 84 LEU A O 1
ATOM 689 N N . ASP A 1 85 ? -28.016 5.312 11.938 1 48.38 85 ASP A N 1
ATOM 690 C CA . ASP A 1 85 ? -28.984 4.41 11.336 1 48.38 85 ASP A CA 1
ATOM 691 C C . ASP A 1 85 ? -29.094 4.648 9.828 1 48.38 85 ASP A C 1
ATOM 693 O O . ASP A 1 85 ? -29.094 3.695 9.047 1 48.38 85 ASP A O 1
ATOM 697 N N . GLU A 1 86 ? -29.422 5.891 9.477 1 48.22 86 GLU A N 1
ATOM 698 C CA . GLU A 1 86 ? -29.547 6.156 8.047 1 48.22 86 GLU A CA 1
ATOM 699 C C . GLU A 1 86 ? -28.219 5.922 7.328 1 48.22 86 GLU A C 1
ATOM 701 O O . GLU A 1 86 ? -28.188 5.438 6.195 1 48.22 86 GLU A O 1
ATOM 706 N N . SER A 1 87 ? -27.203 6.371 7.973 1 46.47 87 SER A N 1
ATOM 707 C CA . SER A 1 87 ? -25.844 6.215 7.461 1 46.47 87 SER A CA 1
ATOM 708 C C . SER A 1 87 ? -25.453 4.746 7.359 1 46.47 87 SER A C 1
ATOM 710 O O . SER A 1 87 ? -24.766 4.344 6.422 1 46.47 87 SER A O 1
ATOM 712 N N . GLN A 1 88 ? -25.953 4.035 8.414 1 48.72 88 GLN A N 1
ATOM 713 C CA . GLN A 1 88 ? -25.672 2.605 8.328 1 48.72 88 GLN A CA 1
ATOM 714 C C . GLN A 1 88 ? -26.359 1.988 7.109 1 48.72 88 GLN A C 1
ATOM 716 O O . GLN A 1 88 ? -25.797 1.106 6.457 1 48.72 88 GLN A O 1
ATOM 721 N N . LEU A 1 89 ? -27.625 2.455 7.031 1 48.38 89 LEU A N 1
ATOM 722 C CA . LEU A 1 89 ? -28.328 1.907 5.875 1 48.38 89 LEU A CA 1
ATOM 723 C C . LEU A 1 89 ? -27.672 2.357 4.574 1 48.38 89 LEU A C 1
ATOM 725 O O . LEU A 1 89 ? -27.484 1.555 3.656 1 48.38 89 LEU A O 1
ATOM 729 N N . ASN A 1 90 ? -27.453 3.707 4.5 1 47.62 90 ASN A N 1
ATOM 730 C CA . ASN A 1 90 ? -26.812 4.23 3.299 1 47.62 90 ASN A CA 1
ATOM 731 C C . ASN A 1 90 ? -25.344 3.838 3.232 1 47.62 90 ASN A C 1
ATOM 733 O O . ASN A 1 90 ? -24.797 3.604 2.148 1 47.62 90 ASN A O 1
ATOM 737 N N . CYS A 1 91 ? -24.797 3.883 4.367 1 46.59 91 CYS A N 1
ATOM 738 C CA . CYS A 1 91 ? -23.391 3.486 4.449 1 46.59 91 CYS A CA 1
ATOM 739 C C . CYS A 1 91 ? -23.203 2.055 3.959 1 46.59 91 CYS A C 1
ATOM 741 O O . CYS A 1 91 ? -22.203 1.744 3.311 1 46.59 91 CYS A O 1
ATOM 743 N N . LYS A 1 92 ? -24.203 1.256 4.293 1 48.06 92 LYS A N 1
ATOM 744 C CA . LYS A 1 92 ? -24.141 -0.139 3.865 1 48.06 92 LYS A CA 1
ATOM 745 C C . LYS A 1 92 ? -24.094 -0.245 2.344 1 48.06 92 LYS A C 1
ATOM 747 O O . LYS A 1 92 ? -23.344 -1.063 1.797 1 48.06 92 LYS A O 1
ATOM 752 N N . LYS A 1 93 ? -24.984 0.605 1.766 1 49.72 93 LYS A N 1
ATOM 753 C CA . LYS A 1 93 ? -25.016 0.629 0.306 1 49.72 93 LYS A CA 1
ATOM 754 C C . LYS A 1 93 ? -23.719 1.195 -0.261 1 49.72 93 LYS A C 1
ATOM 756 O O . LYS A 1 93 ? -23.219 0.727 -1.289 1 49.72 93 LYS A O 1
ATOM 761 N N . ILE A 1 94 ? -23.172 2.191 0.519 1 47.16 94 ILE A N 1
ATOM 762 C CA . ILE A 1 94 ? -22.031 2.969 0.06 1 47.16 94 ILE A CA 1
ATOM 763 C C . ILE A 1 94 ? -20.75 2.199 0.34 1 47.16 94 ILE A C 1
ATOM 765 O O . ILE A 1 94 ? -19.812 2.205 -0.477 1 47.16 94 ILE A O 1
ATOM 769 N N . GLU A 1 95 ? -20.656 1.594 1.575 1 50.47 95 GLU A N 1
ATOM 770 C CA . GLU A 1 95 ? -19.453 0.844 1.96 1 50.47 95 GLU A CA 1
ATOM 771 C C . GLU A 1 95 ? -19.078 -0.174 0.89 1 50.47 95 GLU A C 1
ATOM 773 O O . GLU A 1 95 ? -17.891 -0.477 0.707 1 50.47 95 GLU A O 1
ATOM 778 N N . SER A 1 96 ? -20.172 -0.636 0.186 1 56 96 SER A N 1
ATOM 779 C CA . SER A 1 96 ? -19.875 -1.697 -0.771 1 56 96 SER A CA 1
ATOM 780 C C . SER A 1 96 ? -19.625 -1.133 -2.166 1 56 96 SER A C 1
ATOM 782 O O . SER A 1 96 ? -19.5 -1.887 -3.135 1 56 96 SER A O 1
ATOM 784 N N . SER A 1 97 ? -19.391 0.348 -2.15 1 70.25 97 SER A N 1
ATOM 785 C CA . SER A 1 97 ? -19.25 0.84 -3.518 1 70.25 97 SER A CA 1
ATOM 786 C C . SER A 1 97 ? -17.859 0.57 -4.07 1 70.25 97 SER A C 1
ATOM 788 O O . SER A 1 97 ? -16.875 0.555 -3.32 1 70.25 97 SER A O 1
ATOM 790 N N . SER A 1 98 ? -17.812 0.071 -5.211 1 79.94 98 SER A N 1
ATOM 791 C CA . SER A 1 98 ? -16.594 -0.181 -5.965 1 79.94 98 SER A CA 1
ATOM 792 C C . SER A 1 98 ? -15.664 1.031 -5.938 1 79.94 98 SER A C 1
ATOM 794 O O . SER A 1 98 ? -14.445 0.886 -5.84 1 79.94 98 SER A O 1
ATOM 796 N N . ARG A 1 99 ? -16.234 2.215 -5.84 1 86.19 99 ARG A N 1
ATOM 797 C CA . ARG A 1 99 ? -15.438 3.434 -5.863 1 86.19 99 ARG A CA 1
ATOM 798 C C . ARG A 1 99 ? -14.688 3.619 -4.547 1 86.19 99 ARG A C 1
ATOM 800 O O . ARG A 1 99 ? -13.516 4.004 -4.539 1 86.19 99 ARG A O 1
ATOM 807 N N . ARG A 1 100 ? -15.336 3.334 -3.455 1 88.31 100 ARG A N 1
ATOM 808 C CA . ARG A 1 100 ? -14.719 3.443 -2.137 1 88.31 100 ARG A CA 1
ATOM 809 C C . ARG A 1 100 ? -13.547 2.475 -1.997 1 88.31 100 ARG A C 1
ATOM 811 O O . ARG A 1 100 ? -12.477 2.854 -1.516 1 88.31 100 ARG A O 1
ATOM 818 N N . GLN A 1 101 ? -13.742 1.295 -2.512 1 88.62 101 GLN A N 1
ATOM 819 C CA . GLN A 1 101 ? -12.711 0.266 -2.41 1 88.62 101 GLN A CA 1
ATOM 820 C C . GLN A 1 101 ? -11.5 0.61 -3.275 1 88.62 101 GLN A C 1
ATOM 822 O O . GLN A 1 101 ? -10.359 0.374 -2.877 1 88.62 101 GLN A O 1
ATOM 827 N N . ILE A 1 102 ? -11.812 1.162 -4.379 1 91.38 102 ILE A N 1
ATOM 828 C CA . ILE A 1 102 ? -10.742 1.546 -5.289 1 91.38 102 ILE A CA 1
ATOM 829 C C . ILE A 1 102 ? -9.922 2.676 -4.668 1 91.38 102 ILE A C 1
ATOM 831 O O . ILE A 1 102 ? -8.688 2.646 -4.699 1 91.38 102 ILE A O 1
ATOM 835 N N . MET A 1 103 ? -10.578 3.641 -4.07 1 94.31 103 MET A N 1
ATOM 836 C CA . MET A 1 103 ? -9.875 4.738 -3.42 1 94.31 103 MET A CA 1
ATOM 837 C C . MET A 1 103 ? -9.055 4.238 -2.234 1 94.31 103 MET A C 1
ATOM 839 O O . MET A 1 103 ? -7.918 4.664 -2.035 1 94.31 103 MET A O 1
ATOM 843 N N . LEU A 1 104 ? -9.68 3.35 -1.524 1 94.44 104 LEU A N 1
ATOM 844 C CA . LEU A 1 104 ? -8.984 2.758 -0.388 1 94.44 104 LEU A CA 1
ATOM 845 C C . LEU A 1 104 ? -7.738 2.008 -0.845 1 94.44 104 LEU A C 1
ATOM 847 O O . LEU A 1 104 ? -6.664 2.172 -0.266 1 94.44 104 LEU A O 1
ATOM 851 N N . LEU A 1 105 ? -7.887 1.236 -1.896 1 95.56 105 LEU A N 1
ATOM 852 C CA . LEU A 1 105 ? -6.781 0.444 -2.424 1 95.56 105 LEU A CA 1
ATOM 853 C C . LEU A 1 105 ? -5.645 1.345 -2.893 1 95.56 105 LEU A C 1
ATOM 855 O O . LEU A 1 105 ? -4.488 1.142 -2.51 1 95.56 105 LEU A O 1
ATOM 859 N N . ILE A 1 106 ? -5.98 2.328 -3.617 1 96.88 106 ILE A N 1
ATOM 860 C CA . ILE A 1 106 ? -4.961 3.207 -4.18 1 96.88 106 ILE A CA 1
ATOM 861 C C . ILE A 1 106 ? -4.281 3.994 -3.059 1 96.88 106 ILE A C 1
ATOM 863 O O . ILE A 1 106 ? -3.057 4.125 -3.037 1 96.88 106 ILE A O 1
ATOM 867 N N . LEU A 1 107 ? -5.055 4.48 -2.131 1 98.19 107 LEU A N 1
ATOM 868 C CA . LEU A 1 107 ? -4.492 5.266 -1.038 1 98.19 107 LEU A CA 1
ATOM 869 C C . LEU A 1 107 ? -3.605 4.402 -0.147 1 98.19 107 LEU A C 1
ATOM 871 O O . LEU A 1 107 ? -2.523 4.832 0.261 1 98.19 107 LEU A O 1
ATOM 875 N N . ALA A 1 108 ? -4.074 3.234 0.126 1 98 108 ALA A N 1
ATOM 876 C CA . ALA A 1 108 ? -3.301 2.322 0.964 1 98 108 ALA A CA 1
ATOM 877 C C . ALA A 1 108 ? -1.987 1.938 0.288 1 98 108 ALA A C 1
ATOM 879 O O . ALA A 1 108 ? -0.934 1.923 0.929 1 98 108 ALA A O 1
ATOM 880 N N . MET A 1 109 ? -2.047 1.633 -0.979 1 97.75 109 MET A N 1
ATOM 881 C CA . MET A 1 109 ? -0.829 1.306 -1.716 1 97.75 109 MET A CA 1
ATOM 882 C C . MET A 1 109 ? 0.12 2.5 -1.755 1 97.75 109 MET A C 1
ATOM 884 O O . MET A 1 109 ? 1.328 2.344 -1.567 1 97.75 109 MET A O 1
ATOM 888 N N . THR A 1 110 ? -0.465 3.66 -1.997 1 97.88 110 THR A N 1
ATOM 889 C CA . THR A 1 110 ? 0.33 4.883 -2.014 1 97.88 110 THR A CA 1
ATOM 890 C C . THR A 1 110 ? 1.021 5.098 -0.671 1 97.88 110 THR A C 1
ATOM 892 O O . THR A 1 110 ? 2.209 5.426 -0.623 1 97.88 110 THR A O 1
ATOM 895 N N . TRP A 1 111 ? 0.275 4.871 0.371 1 97.56 111 TRP A N 1
ATOM 896 C CA . TRP A 1 111 ? 0.812 5.016 1.72 1 97.56 111 TRP A CA 1
ATOM 897 C C . TRP A 1 111 ? 1.932 4.012 1.971 1 97.56 111 TRP A C 1
ATOM 899 O O . TRP A 1 111 ? 2.984 4.367 2.504 1 97.56 111 TRP A O 1
ATOM 909 N N . GLY A 1 112 ? 1.72 2.811 1.599 1 97.31 112 GLY A N 1
ATOM 910 C CA . GLY A 1 112 ? 2.754 1.797 1.725 1 97.31 112 GLY A CA 1
ATOM 911 C C . GLY A 1 112 ? 4.016 2.133 0.954 1 97.31 112 GLY A C 1
ATOM 912 O O . GLY A 1 112 ? 5.125 1.99 1.476 1 97.31 112 GLY A O 1
ATOM 913 N N . MET A 1 113 ? 3.861 2.576 -0.261 1 97.31 113 MET A N 1
ATOM 914 C CA . MET A 1 113 ? 5.004 2.961 -1.086 1 97.31 113 MET A CA 1
ATOM 915 C C . MET A 1 113 ? 5.789 4.094 -0.434 1 97.31 113 MET A C 1
ATOM 917 O O . MET A 1 113 ? 7.02 4.047 -0.374 1 97.31 113 MET A O 1
ATOM 921 N N . GLU A 1 114 ? 5.031 5.043 0.061 1 96.56 114 GLU A N 1
ATOM 922 C CA . GLU A 1 114 ? 5.664 6.199 0.683 1 96.56 114 GLU A CA 1
ATOM 923 C C . GLU A 1 114 ? 6.484 5.793 1.903 1 96.56 114 GLU A C 1
ATOM 925 O O . GLU A 1 114 ? 7.625 6.23 2.064 1 96.56 114 GLU A O 1
ATOM 930 N N . ILE A 1 115 ? 5.965 4.984 2.699 1 96.19 115 ILE A N 1
ATOM 931 C CA . ILE A 1 115 ? 6.656 4.531 3.9 1 96.19 115 ILE A CA 1
ATOM 932 C C . ILE A 1 115 ? 7.918 3.766 3.508 1 96.19 115 ILE A C 1
ATOM 934 O O . ILE A 1 115 ? 9 4.012 4.051 1 96.19 115 ILE A O 1
ATOM 938 N N . ALA A 1 116 ? 7.832 2.877 2.539 1 95.81 116 ALA A N 1
ATOM 939 C CA . ALA A 1 116 ? 8.969 2.066 2.111 1 95.81 116 ALA A CA 1
ATOM 940 C C . ALA A 1 116 ? 10.078 2.938 1.534 1 95.81 116 ALA A C 1
ATOM 942 O O . ALA A 1 116 ? 11.25 2.754 1.86 1 95.81 116 ALA A O 1
ATOM 943 N N . LEU A 1 117 ? 9.727 3.84 0.74 1 95.25 117 LEU A N 1
ATOM 944 C CA . LEU A 1 117 ? 10.719 4.684 0.081 1 95.25 117 LEU A CA 1
ATOM 945 C C . LEU A 1 117 ? 11.414 5.594 1.088 1 95.25 117 LEU A C 1
ATOM 947 O O . LEU A 1 117 ? 12.617 5.828 0.993 1 95.25 117 LEU A O 1
ATOM 951 N N . LYS A 1 118 ? 10.656 6.074 2.064 1 95.06 118 LYS A N 1
ATOM 952 C CA . LYS A 1 118 ? 11.273 6.918 3.086 1 95.06 118 LYS A CA 1
ATOM 953 C C . LYS A 1 118 ? 12.18 6.102 4 1 95.06 118 LYS A C 1
ATOM 955 O O . LYS A 1 118 ? 13.172 6.613 4.516 1 95.06 118 LYS A O 1
ATOM 960 N N . LEU A 1 119 ? 11.836 4.906 4.145 1 93.62 119 LEU A N 1
ATOM 961 C CA . LEU A 1 119 ? 12.703 4.02 4.914 1 93.62 119 LEU A CA 1
ATOM 962 C C . LEU A 1 119 ? 14.008 3.756 4.176 1 93.62 119 LEU A C 1
ATOM 964 O O . LEU A 1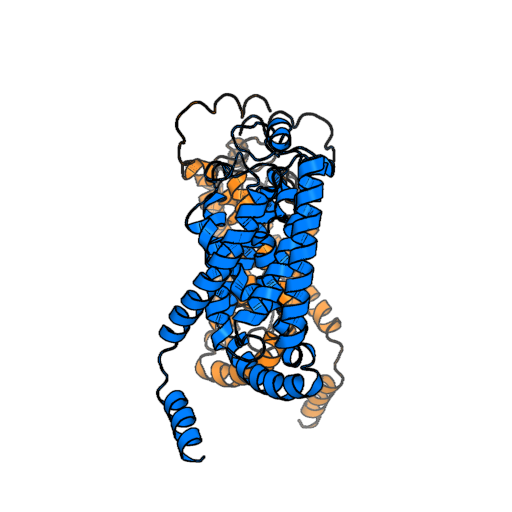 119 ? 15.086 3.797 4.773 1 93.62 119 LEU A O 1
ATOM 968 N N . VAL A 1 120 ? 13.898 3.539 2.939 1 91.81 120 VAL A N 1
ATOM 969 C CA . VAL A 1 120 ? 15.07 3.266 2.115 1 91.81 120 VAL A CA 1
ATOM 970 C C . VAL A 1 120 ? 15.984 4.492 2.088 1 91.81 120 VAL A C 1
ATOM 972 O O . VAL A 1 120 ? 17.203 4.367 2.166 1 91.81 120 VAL A O 1
ATOM 975 N N . GLU A 1 121 ? 15.367 5.641 2.061 1 93.62 121 GLU A N 1
ATOM 976 C CA . GLU A 1 121 ? 16.141 6.879 1.989 1 93.62 121 GLU A CA 1
ATOM 977 C C . GLU A 1 121 ? 16.656 7.281 3.365 1 93.62 121 GLU A C 1
ATOM 979 O O . GLU A 1 121 ? 17.531 8.148 3.473 1 93.62 121 GLU A O 1
ATOM 984 N N . GLY A 1 122 ? 16.172 6.688 4.375 1 94.12 122 GLY A N 1
ATOM 985 C CA . GLY A 1 122 ? 16.5 7.121 5.723 1 94.12 122 GLY A CA 1
ATOM 986 C C . GLY A 1 122 ? 15.859 8.438 6.105 1 94.12 122 GLY A C 1
ATOM 987 O O . GLY A 1 122 ? 16.5 9.281 6.738 1 94.12 122 GLY A O 1
ATOM 988 N N . LYS A 1 123 ? 14.656 8.703 5.684 1 95.69 123 LYS A N 1
ATOM 989 C CA . LYS A 1 123 ? 13.969 9.969 5.895 1 95.69 123 LYS A CA 1
ATOM 990 C C . LYS A 1 123 ? 12.594 9.75 6.516 1 95.69 123 LYS A C 1
ATOM 992 O O . LYS A 1 123 ? 11.633 10.445 6.176 1 95.69 123 LYS A O 1
ATOM 997 N N . LEU A 1 124 ? 12.492 8.758 7.355 1 96.12 124 LEU A N 1
ATOM 998 C CA . LEU A 1 124 ? 11.219 8.398 7.969 1 96.12 124 LEU A CA 1
ATOM 999 C C . LEU A 1 124 ? 10.641 9.57 8.75 1 96.12 124 LEU A C 1
ATOM 1001 O O . LEU A 1 124 ? 9.422 9.688 8.891 1 96.12 124 LEU A O 1
ATOM 1005 N N . ILE A 1 125 ? 11.453 10.484 9.219 1 97.06 125 ILE A N 1
ATOM 1006 C CA . ILE A 1 125 ? 11.023 11.609 10.039 1 97.06 125 ILE A CA 1
ATOM 1007 C C . ILE A 1 125 ? 10.031 12.469 9.266 1 97.06 125 ILE A C 1
ATOM 1009 O O . ILE A 1 125 ? 9.141 13.086 9.852 1 97.06 125 ILE A O 1
ATOM 1013 N N . PHE A 1 126 ? 10.102 12.477 7.996 1 96.88 126 PHE A N 1
ATOM 1014 C CA . PHE A 1 126 ? 9.25 13.328 7.176 1 96.88 126 PHE A CA 1
ATOM 1015 C C . PHE A 1 126 ? 7.84 12.766 7.094 1 96.88 126 PHE A C 1
ATOM 1017 O O . PHE A 1 126 ? 6.938 13.406 6.555 1 96.88 126 PHE A O 1
ATOM 1024 N N . LEU A 1 127 ? 7.613 11.578 7.684 1 96.94 127 LEU A N 1
ATOM 1025 C CA . LEU A 1 127 ? 6.254 11.062 7.809 1 96.94 127 LEU A CA 1
ATOM 1026 C C . LEU A 1 127 ? 5.418 11.961 8.711 1 96.94 127 LEU A C 1
ATOM 1028 O O . LEU A 1 127 ? 4.188 11.883 8.703 1 96.94 127 LEU A O 1
ATOM 1032 N N . LEU A 1 128 ? 6.051 12.82 9.445 1 97.88 128 LEU A N 1
ATOM 1033 C CA . LEU A 1 128 ? 5.355 13.727 10.344 1 97.88 128 LEU A CA 1
ATOM 1034 C C . LEU A 1 128 ? 4.707 14.867 9.57 1 97.88 128 LEU A C 1
ATOM 1036 O O . LEU A 1 128 ? 3.865 15.594 10.109 1 97.88 128 LEU A O 1
ATOM 1040 N N . ASN A 1 129 ? 5.059 15.016 8.297 1 97.44 129 ASN A N 1
ATOM 1041 C CA . ASN A 1 129 ? 4.457 16.078 7.508 1 97.44 129 ASN A CA 1
ATOM 1042 C C . ASN A 1 129 ? 2.941 15.922 7.406 1 97.44 129 ASN A C 1
ATOM 1044 O O . ASN A 1 129 ? 2.438 14.797 7.348 1 97.44 129 ASN A O 1
ATOM 1048 N N . PRO A 1 130 ? 2.223 16.984 7.352 1 97.19 130 PRO A N 1
ATOM 1049 C CA . PRO A 1 130 ? 0.76 16.953 7.43 1 97.19 130 PRO A CA 1
ATOM 1050 C C . PRO A 1 130 ? 0.124 16.109 6.336 1 97.19 130 PRO A C 1
ATOM 1052 O O . PRO A 1 130 ? -0.912 15.469 6.562 1 97.19 130 PRO A O 1
ATOM 1055 N N . CYS A 1 131 ? 0.633 16.031 5.109 1 96.38 131 CYS A N 1
ATOM 1056 C CA . CYS A 1 131 ? 0.021 15.242 4.039 1 96.38 131 CYS A CA 1
ATOM 1057 C C . CYS A 1 131 ? -0.032 13.766 4.402 1 96.38 131 CYS A C 1
ATOM 1059 O O . CYS A 1 131 ? -0.967 13.062 4.02 1 96.38 131 CYS A O 1
ATOM 1061 N N . HIS A 1 132 ? 0.977 13.352 5.168 1 97.56 132 HIS A N 1
ATOM 1062 C CA . HIS A 1 132 ? 0.969 11.969 5.617 1 97.56 132 HIS A CA 1
ATOM 1063 C C . HIS A 1 132 ? -0.047 11.758 6.734 1 97.56 132 HIS A C 1
ATOM 1065 O O . HIS A 1 132 ? -0.693 10.703 6.805 1 97.56 132 HIS A O 1
ATOM 1071 N N . LEU A 1 133 ? -0.185 12.711 7.594 1 97.06 133 LEU A N 1
ATOM 1072 C CA . LEU A 1 133 ? -1.235 12.68 8.602 1 97.06 133 LEU A CA 1
ATOM 1073 C C . LEU A 1 133 ? -2.613 12.602 7.953 1 97.06 133 LEU A C 1
ATOM 1075 O O . LEU A 1 133 ? -3.463 11.812 8.375 1 97.06 133 LEU A O 1
ATOM 1079 N N . PHE A 1 134 ? -2.797 13.375 6.953 1 98.12 134 PHE A N 1
ATOM 1080 C CA . PHE A 1 134 ? -4.074 13.375 6.254 1 98.12 134 PHE A CA 1
ATOM 1081 C C . PHE A 1 134 ? -4.301 12.055 5.527 1 98.12 134 PHE A C 1
ATOM 1083 O O . PHE A 1 134 ? -5.43 11.57 5.441 1 98.12 134 PHE A O 1
ATOM 1090 N N . THR A 1 135 ? -3.244 11.469 4.988 1 98.19 135 THR A N 1
ATOM 1091 C CA . THR A 1 135 ? -3.352 10.164 4.359 1 98.19 135 THR A CA 1
ATOM 1092 C C . THR A 1 135 ? -3.838 9.117 5.363 1 98.19 135 THR A C 1
ATOM 1094 O O . THR A 1 135 ? -4.766 8.359 5.074 1 98.19 135 THR A O 1
ATOM 1097 N N . ALA A 1 136 ? -3.273 9.117 6.539 1 97.56 136 ALA A N 1
ATOM 1098 C CA . ALA A 1 136 ? -3.68 8.188 7.586 1 97.56 136 ALA A CA 1
ATOM 1099 C C . ALA A 1 136 ? -5.129 8.422 8 1 97.56 136 ALA A C 1
ATOM 1101 O O . ALA A 1 136 ? -5.895 7.469 8.172 1 97.56 136 ALA A O 1
ATOM 1102 N N . LEU A 1 137 ? -5.496 9.672 8.141 1 97.88 137 LEU A N 1
ATOM 1103 C CA . LEU A 1 137 ? -6.863 10.008 8.516 1 97.88 137 LEU A CA 1
ATOM 1104 C C . LEU A 1 137 ? -7.852 9.531 7.461 1 97.88 137 LEU A C 1
ATOM 1106 O O . LEU A 1 137 ? -8.906 8.984 7.793 1 97.88 137 LEU A O 1
ATOM 1110 N N . GLN A 1 138 ? -7.477 9.758 6.262 1 98.12 138 GLN A N 1
ATOM 1111 C CA . GLN A 1 138 ? -8.398 9.398 5.191 1 98.12 138 GLN A CA 1
ATOM 1112 C C . GLN A 1 138 ? -8.5 7.887 5.031 1 98.12 138 GLN A C 1
ATOM 1114 O O . GLN A 1 138 ? -9.547 7.367 4.641 1 98.12 138 GLN A O 1
ATOM 1119 N N . LEU A 1 139 ? -7.406 7.16 5.309 1 97.25 139 LEU A N 1
ATOM 1120 C CA . LEU A 1 139 ? -7.531 5.711 5.398 1 97.25 139 LEU A CA 1
ATOM 1121 C C . LEU A 1 139 ? -8.516 5.316 6.496 1 97.25 139 LEU A C 1
ATOM 1123 O O . LEU A 1 139 ? -9.344 4.426 6.305 1 97.25 139 LEU A O 1
ATOM 1127 N N . TYR A 1 140 ? -8.484 6.012 7.586 1 95.56 140 TYR A N 1
ATOM 1128 C CA . TYR A 1 140 ? -9.414 5.801 8.688 1 95.56 140 TYR A CA 1
ATOM 1129 C C . TYR A 1 140 ? -10.844 6.113 8.258 1 95.56 140 TYR A C 1
ATOM 1131 O O . TYR A 1 140 ? -11.773 5.371 8.586 1 95.56 140 TYR A O 1
ATOM 1139 N N . PHE A 1 141 ? -11.023 7.176 7.469 1 95.19 141 PHE A N 1
ATOM 1140 C CA . PHE A 1 141 ? -12.344 7.547 6.992 1 95.19 141 PHE A CA 1
ATOM 1141 C C . PHE A 1 141 ? -12.898 6.484 6.047 1 95.19 141 PHE A C 1
ATOM 1143 O O . PHE A 1 141 ? -14.102 6.211 6.047 1 95.19 141 PHE A O 1
ATOM 1150 N N . LEU A 1 142 ? -12.023 5.898 5.262 1 92.75 142 LEU A N 1
ATOM 1151 C CA . LEU A 1 142 ? -12.461 4.965 4.227 1 92.75 142 LEU A CA 1
ATOM 1152 C C . LEU A 1 142 ? -12.711 3.578 4.812 1 92.75 142 LEU A C 1
ATOM 1154 O O . LEU A 1 142 ? -13.547 2.828 4.309 1 92.75 142 LEU A O 1
ATOM 1158 N N . CYS A 1 143 ? -12.031 3.221 5.898 1 89.19 143 CYS A N 1
ATOM 1159 C CA . CYS A 1 143 ? -12.117 1.829 6.328 1 89.19 143 CYS A CA 1
ATOM 1160 C C . CYS A 1 143 ? -12.695 1.726 7.734 1 89.19 143 CYS A C 1
ATOM 1162 O O . CYS A 1 143 ? -13.078 0.641 8.172 1 89.19 143 CYS A O 1
ATOM 1164 N N . GLY A 1 144 ? -12.766 2.832 8.398 1 86.44 144 GLY A N 1
ATOM 1165 C CA . GLY A 1 144 ? -13.211 2.795 9.781 1 86.44 144 GLY A CA 1
ATOM 1166 C C . GLY A 1 144 ? -14.727 2.758 9.922 1 86.44 144 GLY A C 1
ATOM 1167 O O . GLY A 1 144 ? -15.445 3.025 8.961 1 86.44 144 GLY A O 1
ATOM 1168 N N . LYS A 1 145 ? -15.164 2.408 11.117 1 83.81 145 LYS A N 1
ATOM 1169 C CA . LYS A 1 145 ? -16.578 2.447 11.445 1 83.81 145 LYS A CA 1
ATOM 1170 C C . LYS A 1 145 ? -17.016 3.855 11.836 1 83.81 145 LYS A C 1
ATOM 1172 O O . LYS A 1 145 ? -16.297 4.562 12.547 1 83.81 145 LYS A O 1
ATOM 1177 N N . PRO A 1 146 ? -18.172 4.234 11.367 1 85.38 146 PRO A N 1
ATOM 1178 C CA . PRO A 1 146 ? -18.672 5.559 11.742 1 85.38 146 PRO A CA 1
ATOM 1179 C C . PRO A 1 146 ? -18.734 5.762 13.25 1 85.38 146 PRO A C 1
ATOM 1181 O O . PRO A 1 146 ? -19.109 4.844 13.984 1 85.38 146 PRO A O 1
ATOM 1184 N N . SER A 1 147 ? -18.328 6.785 13.664 1 86.81 147 SER A N 1
ATOM 1185 C CA . SER A 1 147 ? -18.312 7.168 15.07 1 86.81 147 SER A CA 1
ATOM 1186 C C . SER A 1 147 ? -18.328 8.68 15.234 1 86.81 147 SER A C 1
ATOM 1188 O O . SER A 1 147 ? -18.172 9.422 14.258 1 86.81 147 SER A O 1
ATOM 1190 N N . LYS A 1 148 ? -18.547 9.094 16.422 1 86.81 148 LYS A N 1
ATOM 1191 C CA . LYS A 1 148 ? -18.516 10.516 16.734 1 86.81 148 LYS A CA 1
ATOM 1192 C C . LYS A 1 148 ? -17.141 11.117 16.438 1 86.81 148 LYS A C 1
ATOM 1194 O O . LYS A 1 148 ? -17.047 12.203 15.859 1 86.81 148 LYS A O 1
ATOM 1199 N N . MET A 1 149 ? -16.156 10.406 16.797 1 90.94 149 MET A N 1
ATOM 1200 C CA . MET A 1 149 ? -14.797 10.875 16.562 1 90.94 149 MET A CA 1
ATOM 1201 C C . MET A 1 149 ? -14.523 11.016 15.07 1 90.94 149 MET A C 1
ATOM 1203 O O . MET A 1 149 ? -13.891 11.984 14.633 1 90.94 149 MET A O 1
ATOM 1207 N N . MET A 1 150 ? -14.977 10.102 14.352 1 92.19 150 MET A N 1
ATOM 1208 C CA . MET A 1 150 ? -14.797 10.18 12.906 1 92.19 150 MET A CA 1
ATOM 1209 C C . MET A 1 150 ? -15.469 11.422 12.336 1 92.19 150 MET A C 1
ATOM 1211 O O . MET A 1 150 ? -14.898 12.102 11.477 1 92.19 150 MET A O 1
ATOM 1215 N N . HIS A 1 151 ? -16.625 11.734 12.828 1 90.62 151 HIS A N 1
ATOM 1216 C CA . HIS A 1 151 ? -17.328 12.922 12.375 1 90.62 151 HIS A CA 1
ATOM 1217 C C . HIS A 1 151 ? -16.547 14.188 12.672 1 90.62 151 HIS A C 1
ATOM 1219 O O . HIS A 1 151 ? -16.359 15.031 11.789 1 90.62 151 HIS A O 1
ATOM 1225 N N . ILE A 1 152 ? -16.047 14.273 13.867 1 91 152 ILE A N 1
ATOM 1226 C CA . ILE A 1 152 ? -15.297 15.445 14.305 1 91 152 ILE A CA 1
ATOM 1227 C C . ILE A 1 152 ? -14.031 15.602 13.469 1 91 152 ILE A C 1
ATOM 1229 O O . ILE A 1 152 ? -13.734 16.688 12.977 1 91 152 ILE A O 1
ATOM 1233 N N . LEU A 1 153 ? -13.367 14.5 13.305 1 94.12 153 LEU A N 1
ATOM 1234 C CA . LEU A 1 153 ? -12.117 14.531 12.547 1 94.12 153 LEU A CA 1
ATOM 1235 C C . LEU A 1 153 ? -12.367 14.859 11.086 1 94.12 153 LEU A C 1
ATOM 1237 O O . LEU A 1 153 ? -11.586 15.57 10.461 1 94.12 153 LEU A O 1
ATOM 1241 N N . PHE A 1 154 ? -13.484 14.328 10.57 1 94.19 154 PHE A N 1
ATOM 1242 C CA . PHE A 1 154 ? -13.812 14.602 9.18 1 94.19 154 PHE A CA 1
ATOM 1243 C C . PHE A 1 154 ? -14.117 16.078 8.977 1 94.19 154 PHE A C 1
ATOM 1245 O O . PHE A 1 154 ? -13.586 16.703 8.047 1 94.19 154 PHE A O 1
ATOM 1252 N N . GLN A 1 155 ? -14.844 16.672 9.844 1 91.5 155 GLN A N 1
ATOM 1253 C CA . GLN A 1 155 ? -15.203 18.078 9.75 1 91.5 155 GLN A CA 1
ATOM 1254 C C . GLN A 1 155 ? -13.977 18.984 9.891 1 91.5 155 GLN A C 1
ATOM 1256 O O . GLN A 1 155 ? -13.828 19.953 9.164 1 91.5 155 GLN A O 1
ATOM 1261 N N . ALA A 1 156 ? -13.125 18.594 10.781 1 93.25 156 ALA A N 1
ATOM 1262 C CA . ALA A 1 156 ? -11.93 19.406 11.039 1 93.25 156 ALA A CA 1
ATOM 1263 C C . ALA A 1 156 ? -10.938 19.281 9.891 1 93.25 156 ALA A C 1
ATOM 1265 O O . ALA A 1 156 ? -10.203 20.234 9.594 1 93.25 156 ALA A O 1
ATOM 1266 N N . HIS A 1 157 ? -10.945 18.188 9.234 1 95.31 157 HIS A N 1
ATOM 1267 C CA . HIS A 1 157 ? -9.984 17.844 8.188 1 95.31 157 HIS A CA 1
ATOM 1268 C C . HIS A 1 157 ? -10.344 18.516 6.871 1 95.31 157 HIS A C 1
ATOM 1270 O O . HIS A 1 157 ? -9.453 18.891 6.098 1 95.31 157 HIS A O 1
ATOM 1276 N N . VAL A 1 158 ? -11.578 18.703 6.59 1 93.5 158 VAL A N 1
ATOM 1277 C CA . VAL A 1 158 ? -12.055 19.125 5.273 1 93.5 158 VAL A CA 1
ATOM 1278 C C . VAL A 1 158 ? -11.516 20.516 4.941 1 93.5 158 VAL A C 1
ATOM 1280 O O . VAL A 1 158 ? -10.961 20.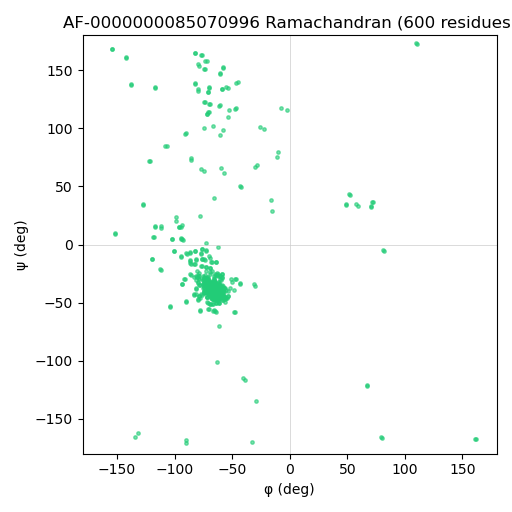719 3.861 1 93.5 158 VAL A O 1
ATOM 1283 N N . PRO A 1 159 ? -11.539 21.438 5.863 1 93.25 159 PRO A N 1
ATOM 1284 C CA . PRO A 1 159 ? -11.008 22.766 5.504 1 93.25 159 PRO A CA 1
ATOM 1285 C C . PRO A 1 159 ? -9.492 22.75 5.305 1 93.25 159 PRO A C 1
ATOM 1287 O O . PRO A 1 159 ? -8.945 23.641 4.652 1 93.25 159 PRO A O 1
ATOM 1290 N N . LEU A 1 160 ? -8.836 21.781 5.836 1 96.19 160 LEU A N 1
ATOM 1291 C CA . LEU A 1 160 ? -7.379 21.766 5.844 1 96.19 160 LEU A CA 1
ATOM 1292 C C . LEU A 1 160 ? -6.832 21.141 4.559 1 96.19 160 LEU A C 1
ATOM 1294 O O . LEU A 1 160 ? -5.629 21.203 4.301 1 96.19 160 LEU A O 1
ATOM 1298 N N . ILE A 1 161 ? -7.691 20.594 3.707 1 95.62 161 ILE A N 1
ATOM 1299 C CA . ILE A 1 161 ? -7.207 19.906 2.516 1 95.62 161 ILE A CA 1
ATOM 1300 C C . ILE A 1 161 ? -6.684 20.922 1.507 1 95.62 161 ILE A C 1
ATOM 1302 O O . ILE A 1 161 ? -6.086 20.547 0.492 1 95.62 161 ILE A O 1
ATOM 1306 N N . PHE A 1 162 ? -6.844 22.266 1.807 1 95.44 162 PHE A N 1
ATOM 1307 C CA . PHE A 1 162 ? -6.246 23.297 0.967 1 95.44 162 PHE A CA 1
ATOM 1308 C C . PHE A 1 162 ? -4.73 23.141 0.896 1 95.44 162 PHE A C 1
ATOM 1310 O O . PHE A 1 162 ? -4.105 23.516 -0.092 1 95.44 162 PHE A O 1
ATOM 1317 N N . GLY A 1 163 ? -4.145 22.578 1.953 1 95.38 163 GLY A N 1
ATOM 1318 C CA . GLY A 1 163 ? -2.719 22.281 1.928 1 95.38 163 GLY A CA 1
ATOM 1319 C C . GLY A 1 163 ? -2.311 21.391 0.77 1 95.38 163 GLY A C 1
ATOM 1320 O O . GLY A 1 163 ? -1.273 21.625 0.142 1 95.38 163 GLY A O 1
ATOM 1321 N N . ALA A 1 164 ? -3.105 20.344 0.584 1 96.06 164 ALA A N 1
ATOM 1322 C CA . ALA A 1 164 ? -2.838 19.469 -0.55 1 96.06 164 ALA A CA 1
ATOM 1323 C C . ALA A 1 164 ? -2.99 20.203 -1.872 1 96.06 164 ALA A C 1
ATOM 1325 O O . ALA A 1 164 ? -2.217 19.984 -2.807 1 96.06 164 ALA A O 1
ATOM 1326 N N . PHE A 1 165 ? -3.932 21.062 -1.915 1 94.44 165 PHE A N 1
ATOM 1327 C CA . PHE A 1 165 ? -4.141 21.891 -3.098 1 94.44 165 PHE A CA 1
ATOM 1328 C C . PHE A 1 165 ? -2.936 22.797 -3.35 1 94.44 165 PHE A C 1
ATOM 1330 O O . PHE A 1 165 ? -2.441 22.875 -4.477 1 94.44 165 PHE A O 1
ATOM 1337 N N . LEU A 1 166 ? -2.428 23.391 -2.336 1 93.19 166 LEU A N 1
ATOM 1338 C CA . LEU A 1 166 ? -1.259 24.266 -2.457 1 93.19 166 LEU A CA 1
ATOM 1339 C C . LEU A 1 166 ? -0.035 23.469 -2.891 1 93.19 166 LEU A C 1
ATOM 1341 O O . LEU A 1 166 ? 0.773 23.938 -3.689 1 93.19 166 LEU A O 1
ATOM 1345 N N . ALA A 1 167 ? 0.107 22.297 -2.359 1 94.06 167 ALA A N 1
ATOM 1346 C CA . ALA A 1 167 ? 1.231 21.438 -2.721 1 94.06 167 ALA A CA 1
ATOM 1347 C C . ALA A 1 167 ? 1.197 21.094 -4.207 1 94.06 16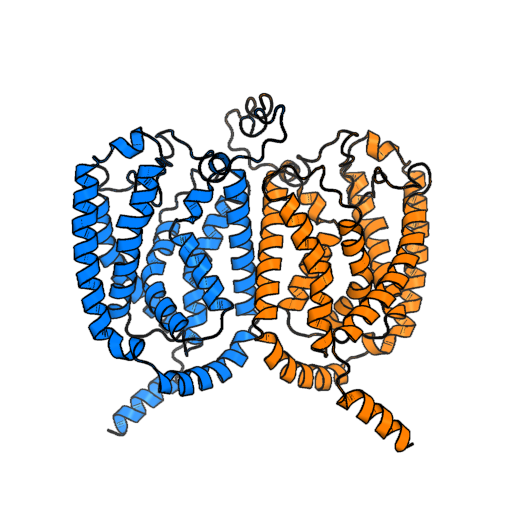7 ALA A C 1
ATOM 1349 O O . ALA A 1 167 ? 2.246 20.922 -4.832 1 94.06 167 ALA A O 1
ATOM 1350 N N . MET A 1 168 ? 0.008 20.953 -4.754 1 94.44 168 MET A N 1
ATOM 1351 C CA . MET A 1 168 ? -0.125 20.625 -6.168 1 94.44 168 MET A CA 1
ATOM 1352 C C . MET A 1 168 ? 0.175 21.828 -7.043 1 94.44 168 MET A C 1
ATOM 1354 O O . MET A 1 168 ? 0.693 21.688 -8.148 1 94.44 168 MET A O 1
ATOM 1358 N N . ILE A 1 169 ? -0.082 23.047 -6.527 1 91.56 169 ILE A N 1
ATOM 1359 C CA . ILE A 1 169 ? 0.175 24.266 -7.266 1 91.56 169 ILE A CA 1
ATOM 1360 C C . ILE A 1 169 ? 1.652 24.641 -7.156 1 91.56 169 ILE A C 1
ATOM 1362 O O . ILE A 1 169 ? 2.252 25.125 -8.125 1 91.56 169 ILE A O 1
ATOM 1366 N N . LEU A 1 170 ? 2.219 24.422 -5.953 1 88.44 170 LEU A N 1
ATOM 1367 C CA . LEU A 1 170 ? 3.625 24.719 -5.684 1 88.44 170 LEU A CA 1
ATOM 1368 C C . LEU A 1 170 ? 4.359 23.453 -5.227 1 88.44 170 LEU A C 1
ATOM 1370 O O . LEU A 1 170 ? 4.797 23.375 -4.078 1 88.44 170 LEU A O 1
ATOM 1374 N N . PRO A 1 171 ? 4.574 22.547 -6.164 1 88.75 171 PRO A N 1
ATOM 1375 C CA . PRO A 1 171 ? 5.137 21.25 -5.777 1 88.75 171 PRO A CA 1
ATOM 1376 C C . PRO A 1 171 ? 6.598 21.344 -5.344 1 88.75 171 PRO A C 1
ATOM 1378 O O . PRO A 1 171 ? 7.363 22.125 -5.91 1 88.75 171 PRO A O 1
ATOM 1381 N N . ASP A 1 172 ? 6.871 20.703 -4.293 1 84.94 172 ASP A N 1
ATOM 1382 C CA . ASP A 1 172 ? 8.234 20.516 -3.818 1 84.94 172 ASP A CA 1
ATOM 1383 C C . ASP A 1 172 ? 8.711 19.078 -4.035 1 84.94 172 ASP A C 1
ATOM 1385 O O . ASP A 1 172 ? 8.672 18.266 -3.113 1 84.94 172 ASP A O 1
ATOM 1389 N N . THR A 1 173 ? 9.234 18.734 -5.258 1 85.81 173 THR A N 1
ATOM 1390 C CA . THR A 1 173 ? 9.594 17.359 -5.598 1 85.81 173 THR A CA 1
ATOM 1391 C C . THR A 1 173 ? 11.086 17.25 -5.871 1 85.81 173 THR A C 1
ATOM 1393 O O . THR A 1 173 ? 11.555 16.219 -6.375 1 85.81 173 THR A O 1
ATOM 1396 N N . ASP A 1 174 ? 11.82 18.25 -5.461 1 81.69 174 ASP A N 1
ATOM 1397 C CA . ASP A 1 174 ? 13.242 18.281 -5.777 1 81.69 174 ASP A CA 1
ATOM 1398 C C . ASP A 1 174 ? 13.984 17.156 -5.062 1 81.69 174 ASP A C 1
ATOM 1400 O O . ASP A 1 174 ? 14.922 16.578 -5.617 1 81.69 174 ASP A O 1
ATOM 1404 N N . SER A 1 175 ? 13.555 16.875 -3.914 1 80.88 175 SER A N 1
ATOM 1405 C CA . SER A 1 175 ? 14.234 15.852 -3.121 1 80.88 175 SER A CA 1
ATOM 1406 C C . SER A 1 175 ? 13.773 14.453 -3.508 1 80.88 175 SER A C 1
ATOM 1408 O O . SER A 1 175 ? 14.312 13.461 -3.012 1 80.88 175 SER A O 1
ATOM 1410 N N . ARG A 1 176 ? 12.789 14.375 -4.375 1 85.62 176 ARG A N 1
ATOM 1411 C CA . ARG A 1 176 ? 12.242 13.086 -4.777 1 85.62 176 ARG A CA 1
ATOM 1412 C C . ARG A 1 176 ? 12.977 12.531 -5.992 1 85.62 176 ARG A C 1
ATOM 1414 O O . ARG A 1 176 ? 12.578 12.781 -7.133 1 85.62 176 ARG A O 1
ATOM 1421 N N . VAL A 1 177 ? 13.969 11.648 -5.68 1 83.38 177 VAL A N 1
ATOM 1422 C CA . VAL A 1 177 ? 14.875 11.242 -6.742 1 83.38 177 VAL A CA 1
ATOM 1423 C C . VAL A 1 177 ? 14.672 9.758 -7.055 1 83.38 177 VAL A C 1
ATOM 1425 O O . VAL A 1 177 ? 15.016 9.289 -8.141 1 83.38 177 VAL A O 1
ATOM 1428 N N . LEU A 1 178 ? 14.117 9.016 -6.156 1 86.56 178 LEU A N 1
ATOM 1429 C CA . LEU A 1 178 ? 13.914 7.59 -6.391 1 86.56 178 LEU A CA 1
ATOM 1430 C C . LEU A 1 178 ? 12.773 7.363 -7.383 1 86.56 178 LEU A C 1
ATOM 1432 O O . LEU A 1 178 ? 11.883 8.211 -7.516 1 86.56 178 LEU A O 1
ATOM 1436 N N . PRO A 1 179 ? 12.82 6.203 -7.988 1 85.69 179 PRO A N 1
ATOM 1437 C CA . PRO A 1 179 ? 11.727 5.891 -8.914 1 85.69 179 PRO A CA 1
ATOM 1438 C C . PRO A 1 179 ? 10.359 5.918 -8.234 1 85.69 179 PRO A C 1
ATOM 1440 O O . PRO A 1 179 ? 10.211 5.422 -7.113 1 85.69 179 PRO A O 1
ATOM 1443 N N . LEU A 1 180 ? 9.344 6.551 -8.836 1 88.19 180 LEU A N 1
ATOM 1444 C CA . LEU A 1 180 ? 7.941 6.574 -8.445 1 88.19 180 LEU A CA 1
ATOM 1445 C C . LEU A 1 180 ? 7.699 7.602 -7.348 1 88.19 180 LEU A C 1
ATOM 1447 O O . LEU A 1 180 ? 6.551 7.914 -7.027 1 88.19 180 LEU A O 1
ATOM 1451 N N . GLN A 1 181 ? 8.75 8.203 -6.863 1 91.56 181 GLN A N 1
ATOM 1452 C CA . GLN A 1 181 ? 8.547 9.125 -5.754 1 91.56 181 GLN A CA 1
ATOM 1453 C C . GLN A 1 181 ? 7.742 10.344 -6.191 1 91.56 181 GLN A C 1
ATOM 1455 O O . GLN A 1 181 ? 6.84 10.789 -5.48 1 91.56 181 GLN A O 1
ATOM 1460 N N . ARG A 1 182 ? 8.078 10.867 -7.285 1 93.25 182 ARG A N 1
ATOM 1461 C CA . ARG A 1 182 ? 7.359 12.031 -7.793 1 93.25 182 ARG A CA 1
ATOM 1462 C C . ARG A 1 182 ? 5.91 11.68 -8.117 1 93.25 182 ARG A C 1
ATOM 1464 O O . ARG A 1 182 ? 4.996 12.445 -7.797 1 93.25 182 ARG A O 1
ATOM 1471 N N . GLU A 1 183 ? 5.738 10.508 -8.727 1 93.88 183 GLU A N 1
ATOM 1472 C CA . GLU A 1 183 ? 4.387 10.055 -9.047 1 93.88 183 GLU A CA 1
ATOM 1473 C C . GLU A 1 183 ? 3.555 9.867 -7.781 1 93.88 183 GLU A C 1
ATOM 1475 O O . GLU A 1 183 ? 2.375 10.227 -7.75 1 93.88 183 GLU A O 1
ATOM 1480 N N . ILE A 1 184 ? 4.176 9.352 -6.785 1 95.69 184 ILE A N 1
ATOM 1481 C CA . ILE A 1 184 ? 3.496 9.125 -5.516 1 95.69 184 ILE A CA 1
ATOM 1482 C C . ILE A 1 184 ? 3.084 10.461 -4.902 1 95.69 184 ILE A C 1
ATOM 1484 O O . ILE A 1 184 ? 2.006 10.57 -4.312 1 95.69 184 ILE A O 1
ATOM 1488 N N . TYR A 1 185 ? 3.955 11.492 -5.027 1 95.81 185 TYR A N 1
ATOM 1489 C CA . TYR A 1 185 ? 3.643 12.844 -4.559 1 95.81 185 TYR A CA 1
ATOM 1490 C C . TYR A 1 185 ? 2.34 13.344 -5.172 1 95.81 185 TYR A C 1
ATOM 1492 O O . TYR A 1 185 ? 1.435 13.773 -4.453 1 95.81 185 TYR A O 1
ATOM 1500 N N . TRP A 1 186 ? 2.178 13.18 -6.414 1 96.5 186 TRP A N 1
ATOM 1501 C CA . TRP A 1 186 ? 1.009 13.672 -7.133 1 96.5 186 TRP A CA 1
ATOM 1502 C C . TRP A 1 186 ? -0.232 12.859 -6.785 1 96.5 186 TRP A C 1
ATOM 1504 O O . TRP A 1 186 ? -1.294 13.422 -6.504 1 96.5 186 TRP A O 1
ATOM 1514 N N . VAL A 1 187 ? -0.095 11.539 -6.773 1 97.19 187 VAL A N 1
ATOM 1515 C CA . VAL A 1 187 ? -1.233 10.664 -6.5 1 97.19 187 VAL A CA 1
ATOM 1516 C C . VAL A 1 187 ? -1.745 10.914 -5.082 1 97.19 187 VAL A C 1
ATOM 1518 O O . VAL A 1 187 ? -2.953 11.047 -4.863 1 97.19 187 VAL A O 1
ATOM 1521 N N . GLN A 1 188 ? -0.823 11.008 -4.184 1 97.62 188 GLN A N 1
ATOM 1522 C CA . GLN A 1 188 ? -1.188 11.195 -2.783 1 97.62 188 GLN A CA 1
ATOM 1523 C C . GLN A 1 188 ? -1.954 12.5 -2.586 1 97.62 188 GLN A C 1
ATOM 1525 O O . GLN A 1 188 ? -3.023 12.516 -1.974 1 97.62 188 GLN A O 1
ATOM 1530 N N . HIS A 1 189 ? -1.433 13.633 -3.104 1 97.88 189 HIS A N 1
ATOM 1531 C CA . HIS A 1 189 ? -2.064 14.93 -2.896 1 97.88 189 HIS A CA 1
ATOM 1532 C C . HIS A 1 189 ? -3.387 15.031 -3.65 1 97.88 189 HIS A C 1
ATOM 1534 O O . HIS A 1 189 ? -4.344 15.633 -3.16 1 97.88 189 HIS A O 1
ATOM 1540 N N . MET A 1 190 ? -3.496 14.391 -4.758 1 97.06 190 MET A N 1
ATOM 1541 C CA . MET A 1 190 ? -4.758 14.344 -5.492 1 97.06 190 MET A CA 1
ATOM 1542 C C . MET A 1 190 ? -5.82 13.594 -4.695 1 97.06 190 MET A C 1
ATOM 1544 O O . MET A 1 190 ? -6.965 14.039 -4.602 1 97.06 190 MET A O 1
ATOM 1548 N N . LEU A 1 191 ? -5.43 12.484 -4.164 1 97.44 191 LEU A N 1
ATOM 1549 C CA . LEU A 1 191 ? -6.387 11.688 -3.4 1 97.44 191 LEU A CA 1
ATOM 1550 C C . LEU A 1 191 ? -6.832 12.43 -2.146 1 97.44 191 LEU A C 1
ATOM 1552 O O . LEU A 1 191 ? -8.016 12.43 -1.804 1 97.44 191 LEU A O 1
ATOM 1556 N N . ILE A 1 192 ? -5.855 13.086 -1.469 1 97.81 192 ILE A N 1
ATOM 1557 C CA . ILE A 1 192 ? -6.203 13.859 -0.286 1 97.81 192 ILE A CA 1
ATOM 1558 C C . ILE A 1 192 ? -7.262 14.906 -0.646 1 97.81 192 ILE A C 1
ATOM 1560 O O . ILE A 1 192 ? -8.203 15.133 0.118 1 97.81 192 ILE A O 1
ATOM 1564 N N . TRP A 1 193 ? -7.113 15.43 -1.779 1 96.38 193 TRP A N 1
ATOM 1565 C CA . TRP A 1 193 ? -8.008 16.5 -2.201 1 96.38 193 TRP A CA 1
ATOM 1566 C C . TRP A 1 193 ? -9.344 15.945 -2.676 1 96.38 193 TRP A C 1
ATOM 1568 O O . TRP A 1 193 ? -10.391 16.562 -2.469 1 96.38 193 TRP A O 1
ATOM 1578 N N . ILE A 1 194 ? -9.469 14.711 -3.236 1 94.56 194 ILE A N 1
ATOM 1579 C CA . ILE A 1 194 ? -10.648 14.172 -3.906 1 94.56 194 ILE A CA 1
ATOM 1580 C C . ILE A 1 194 ? -11.492 13.383 -2.912 1 94.56 194 ILE A C 1
ATOM 1582 O O . ILE A 1 194 ? -12.719 13.352 -3.016 1 94.56 194 ILE A O 1
ATOM 1586 N N . ILE A 1 195 ? -10.914 12.727 -1.958 1 95.88 195 ILE A N 1
ATOM 1587 C CA . ILE A 1 195 ? -11.586 11.742 -1.115 1 95.88 195 ILE A CA 1
ATOM 1588 C C . ILE A 1 195 ? -12.719 12.406 -0.342 1 95.88 195 ILE A C 1
ATOM 1590 O O . ILE A 1 195 ? -13.828 11.867 -0.262 1 95.88 195 ILE A O 1
ATOM 1594 N N . PRO A 1 196 ? -12.562 13.641 0.196 1 94.06 196 PRO A N 1
ATOM 1595 C CA . PRO A 1 196 ? -13.695 14.266 0.879 1 94.06 196 PRO A CA 1
ATOM 1596 C C . PRO A 1 196 ? -14.859 14.562 -0.065 1 94.06 196 PRO A C 1
ATOM 1598 O O . PRO A 1 196 ? -16.016 14.5 0.341 1 94.06 196 PRO A O 1
ATOM 1601 N N . ALA A 1 197 ? -14.594 14.867 -1.292 1 90.94 197 ALA A N 1
ATOM 1602 C CA . ALA A 1 197 ? -15.648 15.109 -2.273 1 90.94 197 ALA A CA 1
ATOM 1603 C C . ALA A 1 197 ? -16.453 13.836 -2.545 1 90.94 197 ALA A C 1
ATOM 1605 O O . ALA A 1 197 ? -17.641 13.906 -2.879 1 90.94 197 ALA A O 1
ATOM 1606 N N . TYR A 1 198 ? -15.875 12.742 -2.445 1 90.62 198 TYR A N 1
ATOM 1607 C CA . TYR A 1 198 ? -16.547 11.461 -2.604 1 90.62 198 TYR A CA 1
ATOM 1608 C C . TYR A 1 198 ? -17.359 11.109 -1.356 1 90.62 198 TYR A C 1
ATOM 1610 O O . TYR A 1 198 ? -18.469 10.609 -1.453 1 90.62 198 TYR A O 1
ATOM 1618 N N . LEU A 1 199 ? -16.781 11.344 -0.197 1 90.81 199 LEU A N 1
ATOM 1619 C CA . LEU A 1 199 ? -17.375 10.891 1.058 1 90.81 199 LEU A CA 1
ATOM 1620 C C . LEU A 1 199 ? -18.516 11.812 1.488 1 90.81 199 LEU A C 1
ATOM 1622 O O . LEU A 1 199 ? -19.516 11.359 2.025 1 90.81 199 LEU A O 1
ATOM 1626 N N . ALA A 1 200 ? -18.422 13.055 1.245 1 88 200 ALA A N 1
ATOM 1627 C CA . ALA A 1 200 ? -19.359 14.055 1.751 1 88 200 ALA A CA 1
ATOM 1628 C C . ALA A 1 200 ? -20.781 13.758 1.276 1 88 200 ALA A C 1
ATOM 1630 O O . ALA A 1 200 ? -21.719 13.789 2.068 1 88 200 ALA A O 1
ATOM 1631 N N . PRO A 1 201 ? -20.953 13.375 -0.015 1 83.81 201 PRO A N 1
ATOM 1632 C CA . PRO A 1 201 ? -22.312 13.102 -0.497 1 83.81 201 PRO A CA 1
ATOM 1633 C C . PRO A 1 201 ? -22.922 11.852 0.133 1 83.81 201 PRO A C 1
ATOM 1635 O O . PRO A 1 201 ? -24.141 11.641 0.048 1 83.81 201 PRO A O 1
ATOM 1638 N N . LEU A 1 202 ? -22.125 11.047 0.736 1 81.06 202 LEU A N 1
ATOM 1639 C CA . LEU A 1 202 ? -22.641 9.828 1.348 1 81.06 202 LEU A CA 1
ATOM 1640 C C . LEU A 1 202 ? -23.438 10.141 2.613 1 81.06 202 LEU A C 1
ATOM 1642 O O . LEU A 1 202 ? -24.188 9.297 3.109 1 81.06 202 LEU A O 1
ATOM 1646 N N . GLY A 1 203 ? -23.188 11.383 3.188 1 82.56 203 GLY A N 1
ATOM 1647 C CA . GLY A 1 203 ? -23.969 11.812 4.344 1 82.56 203 GLY A CA 1
ATOM 1648 C C . GLY A 1 203 ? -23.484 11.195 5.645 1 82.56 203 GLY A C 1
ATOM 1649 O O . GLY A 1 203 ? -22.312 10.82 5.77 1 82.56 203 GLY A O 1
ATOM 1650 N N . GLY A 1 204 ? -24.312 11.305 6.695 1 81.75 204 GLY A N 1
ATOM 1651 C CA . GLY A 1 204 ? -23.969 10.75 7.996 1 81.75 204 GLY A CA 1
ATOM 1652 C C . GLY A 1 204 ? -22.781 11.461 8.641 1 81.75 204 GLY A C 1
ATOM 1653 O O . GLY A 1 204 ? -22.781 12.688 8.766 1 81.75 204 GLY A O 1
ATOM 1654 N N . VAL A 1 205 ? -21.766 10.586 8.883 1 86.44 205 VAL A N 1
ATOM 1655 C CA . VAL A 1 205 ? -20.609 11.148 9.57 1 86.44 205 VAL A CA 1
ATOM 1656 C C . VAL A 1 205 ? -19.812 12.023 8.617 1 86.44 205 VAL A C 1
ATOM 1658 O O . VAL A 1 205 ? -18.984 12.82 9.047 1 86.44 205 VAL A O 1
ATOM 1661 N N . TYR A 1 206 ? -20.109 11.914 7.328 1 87.94 206 TYR A N 1
ATOM 1662 C CA . TYR A 1 206 ? -19.344 12.641 6.332 1 87.94 206 TYR A CA 1
ATOM 1663 C C . TYR A 1 206 ? -20.078 13.898 5.887 1 87.94 206 TYR A C 1
ATOM 1665 O O . TYR A 1 206 ? -19.562 14.672 5.07 1 87.94 206 TYR A O 1
ATOM 1673 N N . LYS A 1 207 ? -21.25 14.062 6.348 1 83.81 207 LYS A N 1
ATOM 1674 C CA . LYS A 1 207 ? -22 15.258 5.961 1 83.81 207 LYS A CA 1
ATOM 1675 C C . LYS A 1 207 ? -21.281 16.531 6.418 1 83.81 207 LYS A C 1
ATOM 1677 O O . LYS A 1 207 ? -21.078 16.734 7.617 1 83.81 207 LYS A O 1
ATOM 1682 N N . ILE A 1 208 ? -20.953 17.312 5.48 1 82.62 208 ILE A N 1
ATOM 1683 C CA . ILE A 1 208 ? -20.219 18.531 5.785 1 82.62 208 ILE A CA 1
ATOM 1684 C C . ILE A 1 208 ? -21.156 19.547 6.43 1 82.62 208 ILE A C 1
ATOM 1686 O O . ILE A 1 208 ? -22.25 19.828 5.91 1 82.62 208 ILE A O 1
ATOM 1690 N N . GLU A 1 209 ? -20.812 19.969 7.574 1 76.88 209 GLU A N 1
ATOM 1691 C CA . GLU A 1 209 ? -21.531 21.016 8.297 1 76.88 209 GLU A CA 1
ATOM 1692 C C . GLU A 1 209 ? -20.984 22.406 7.973 1 76.88 209 GLU A C 1
ATOM 1694 O O . GLU A 1 209 ? -20.078 22.531 7.152 1 76.88 209 GLU A O 1
ATOM 1699 N N . LYS A 1 210 ? -21.469 23.375 8.844 1 68.62 210 LYS A N 1
ATOM 1700 C CA . LYS A 1 210 ? -21.062 24.766 8.672 1 68.62 210 LYS A CA 1
ATOM 1701 C C . LYS A 1 210 ? -19.547 24.891 8.641 1 68.62 210 LYS A C 1
ATOM 1703 O O . LYS A 1 210 ? -18.891 24.859 9.688 1 68.62 210 LYS A O 1
ATOM 1708 N N . ALA A 1 211 ? -18.953 25.188 7.559 1 62.62 211 ALA A N 1
ATOM 1709 C CA . ALA A 1 211 ? -17.531 25.078 7.242 1 62.62 211 ALA A CA 1
ATOM 1710 C C . ALA A 1 211 ? -16.703 26.062 8.055 1 62.62 211 ALA A C 1
ATOM 1712 O O . ALA A 1 211 ? -15.594 25.75 8.484 1 62.62 211 ALA A O 1
ATOM 1713 N N . TRP A 1 212 ? -17.312 27.141 8.539 1 78.19 212 TRP A N 1
ATOM 1714 C CA . TRP A 1 212 ? -16.484 28.188 9.094 1 78.19 212 TRP A CA 1
ATOM 1715 C C . TRP A 1 212 ? -16.016 27.844 10.5 1 78.19 212 TRP A C 1
ATOM 1717 O O . TRP A 1 212 ? -14.844 27.984 10.836 1 78.19 212 TRP A O 1
ATOM 1727 N N . SER A 1 213 ? -16.891 27.344 11.336 1 83.25 213 SER A N 1
ATOM 1728 C CA . SER A 1 213 ? -16.5 27 12.703 1 83.25 213 SER A CA 1
ATOM 1729 C C . SER A 1 213 ? -15.547 25.812 12.719 1 83.25 213 SER A C 1
ATOM 1731 O O . SER A 1 213 ? -14.594 25.781 13.5 1 83.25 213 SER A O 1
ATOM 1733 N N . TRP A 1 214 ? -15.742 24.969 11.797 1 87.88 214 TRP A N 1
ATOM 1734 C CA . TRP A 1 214 ? -14.898 23.766 11.734 1 87.88 214 TRP A CA 1
ATOM 1735 C C . TRP A 1 214 ? -13.516 24.109 11.195 1 87.88 214 TRP A C 1
ATOM 1737 O O . TRP A 1 214 ? -12.523 23.484 11.562 1 87.88 214 TRP A O 1
ATOM 1747 N N . SER A 1 215 ? -13.453 25.141 10.32 1 91.12 215 SER A N 1
ATOM 1748 C CA . SER A 1 215 ? -12.156 25.594 9.836 1 91.12 215 SER A CA 1
ATOM 1749 C C . SER A 1 215 ? -11.281 26.094 10.977 1 91.12 215 SER A C 1
ATOM 1751 O O . SER A 1 215 ? -10.07 25.844 11 1 91.12 215 SER A O 1
ATOM 1753 N N . PHE A 1 216 ? -11.977 26.734 11.969 1 92.81 216 PHE A N 1
ATOM 1754 C CA . PHE A 1 216 ? -11.227 27.234 13.117 1 92.81 216 PHE A CA 1
ATOM 1755 C C . PHE A 1 216 ? -10.734 26.078 13.977 1 92.81 216 PHE A C 1
ATOM 1757 O O . PHE A 1 216 ? -9.625 26.125 14.523 1 92.81 216 PHE A O 1
ATOM 1764 N N . LEU A 1 217 ? -11.5 25.109 14.047 1 93.12 217 LEU A N 1
ATOM 1765 C CA . LEU A 1 217 ? -11.062 23.938 14.812 1 93.12 217 LEU A CA 1
ATOM 1766 C C . LEU A 1 217 ? -9.883 23.25 14.133 1 93.12 217 LEU A C 1
ATOM 1768 O O . LEU A 1 217 ? -8.844 23.016 14.766 1 93.12 217 LEU A O 1
ATOM 1772 N N . GLY A 1 218 ? -10.031 22.969 12.852 1 94.94 218 GLY A N 1
ATOM 1773 C CA . GLY A 1 218 ? -8.961 22.328 12.102 1 94.94 218 GLY A CA 1
ATOM 1774 C C . GLY A 1 218 ? -7.672 23.141 12.109 1 94.94 218 GLY A C 1
ATOM 1775 O O . GLY A 1 218 ? -6.598 22.594 12.359 1 94.94 218 GLY A O 1
ATOM 1776 N N . LEU A 1 219 ? -7.812 24.391 11.898 1 95.88 219 LEU A N 1
ATOM 1777 C CA . LEU A 1 219 ? -6.641 25.266 11.836 1 95.88 219 LEU A CA 1
ATOM 1778 C C . LEU A 1 219 ? -5.949 25.344 13.188 1 95.88 219 LEU A C 1
ATOM 1780 O O . LEU A 1 219 ? -4.719 25.344 13.266 1 95.88 219 LEU A O 1
ATOM 1784 N N . SER A 1 220 ? -6.77 25.484 14.234 1 96.31 220 SER A N 1
ATOM 1785 C CA . SER A 1 220 ? -6.184 25.562 15.57 1 96.31 220 SER A CA 1
ATOM 1786 C C . SER A 1 220 ? -5.348 24.312 15.875 1 96.31 220 SER A C 1
ATOM 1788 O O . SER A 1 220 ? -4.219 24.438 16.359 1 96.31 220 SER A O 1
ATOM 1790 N N . LEU A 1 221 ? -5.816 23.188 15.508 1 96.31 221 LEU A N 1
ATOM 1791 C CA . LEU A 1 221 ? -5.105 21.938 15.758 1 96.31 221 LEU A CA 1
ATOM 1792 C C . LEU A 1 221 ? -3.855 21.844 14.891 1 96.31 221 LEU A C 1
ATOM 1794 O O . LEU A 1 221 ? -2.789 21.438 15.367 1 96.31 221 LEU A O 1
ATOM 1798 N N . MET A 1 222 ? -3.971 22.281 13.656 1 97.38 222 MET A N 1
ATOM 1799 C CA . MET A 1 222 ? -2.852 22.203 12.719 1 97.38 222 MET A CA 1
ATOM 1800 C C . MET A 1 222 ? -1.759 23.188 13.094 1 97.38 222 MET A C 1
ATOM 1802 O O . MET A 1 222 ? -0.57 22.906 12.953 1 97.38 222 MET A O 1
ATOM 1806 N N . GLN A 1 223 ? -2.219 24.328 13.562 1 97.44 223 GLN A N 1
ATOM 1807 C CA . GLN A 1 223 ? -1.257 25.344 13.984 1 97.44 223 GLN A CA 1
ATOM 1808 C C . GLN A 1 223 ? -0.444 24.875 15.18 1 97.44 223 GLN A C 1
ATOM 1810 O O . GLN A 1 223 ? 0.772 25.062 15.234 1 97.44 223 GLN A O 1
ATOM 1815 N N . VAL A 1 224 ? -1.095 24.266 16.141 1 97.56 224 VAL A N 1
ATOM 1816 C CA . VAL A 1 224 ? -0.389 23.719 17.281 1 97.56 224 VAL A CA 1
ATOM 1817 C C . VAL A 1 224 ? 0.542 22.594 16.844 1 97.56 224 VAL A C 1
ATOM 1819 O O . VAL A 1 224 ? 1.679 22.5 17.312 1 97.56 224 VAL A O 1
ATOM 1822 N N . TYR A 1 225 ? 0.092 21.766 15.969 1 98.06 225 TYR A N 1
ATOM 1823 C CA . TYR A 1 225 ? 0.909 20.672 15.438 1 98.06 225 TYR A CA 1
ATOM 1824 C C . TYR A 1 225 ? 2.178 21.219 14.789 1 98.06 225 TYR A C 1
ATOM 1826 O O . TYR A 1 225 ? 3.271 20.703 15.023 1 98.06 225 TYR A O 1
ATOM 1834 N N . HIS A 1 226 ? 2.061 22.281 13.984 1 98.12 226 HIS A N 1
ATOM 1835 C CA . HIS A 1 226 ? 3.209 22.906 13.328 1 98.12 226 HIS A CA 1
ATOM 1836 C C . HIS A 1 226 ? 4.141 23.547 14.344 1 98.12 226 HIS A C 1
ATOM 1838 O O . HIS A 1 226 ? 5.352 23.328 14.32 1 98.12 226 HIS A O 1
ATOM 1844 N N . ALA A 1 227 ? 3.57 24.297 15.25 1 97.44 227 ALA A N 1
ATOM 1845 C CA . ALA A 1 227 ? 4.359 25.141 16.156 1 97.44 227 ALA A CA 1
ATOM 1846 C C . ALA A 1 227 ? 5.066 24.281 17.203 1 97.44 227 ALA A C 1
ATOM 1848 O O . ALA A 1 227 ? 6.211 24.562 17.578 1 97.44 227 ALA A O 1
ATOM 1849 N N . VAL A 1 228 ? 4.406 23.234 17.609 1 97.56 228 VAL A N 1
ATOM 1850 C CA . VAL A 1 228 ? 4.953 22.5 18.75 1 97.56 228 VAL A CA 1
ATOM 1851 C C . VAL A 1 228 ? 5.613 21.203 18.266 1 97.56 228 VAL A C 1
ATOM 1853 O O . VAL A 1 228 ? 6.809 21 18.484 1 97.56 228 VAL A O 1
ATOM 1856 N N . VAL A 1 229 ? 4.906 20.438 17.531 1 98.06 229 VAL A N 1
ATOM 1857 C CA . VAL A 1 229 ? 5.398 19.125 17.156 1 98.06 229 VAL A CA 1
ATOM 1858 C C . VAL A 1 229 ? 6.414 19.234 16.031 1 98.06 229 VAL A C 1
ATOM 1860 O O . VAL A 1 229 ? 7.574 18.844 16.172 1 98.06 229 VAL A O 1
ATOM 1863 N N . LEU A 1 230 ? 6.012 19.828 14.914 1 98.56 230 LEU A N 1
ATOM 1864 C CA . LEU A 1 230 ? 6.895 19.891 13.75 1 98.56 230 LEU A CA 1
ATOM 1865 C C . LEU A 1 230 ? 8.102 20.781 14.031 1 98.56 230 LEU A C 1
ATOM 1867 O O . LEU A 1 230 ? 9.234 20.406 13.711 1 98.56 230 LEU A O 1
ATOM 1871 N N . GLN A 1 231 ? 7.875 21.969 14.602 1 97.75 231 GLN A N 1
ATOM 1872 C CA . GLN A 1 231 ? 9 22.828 14.914 1 97.75 231 GLN A CA 1
ATOM 1873 C C . GLN A 1 231 ? 9.93 22.188 15.938 1 97.75 231 GLN A C 1
ATOM 1875 O O . GLN A 1 231 ? 11.156 22.266 15.82 1 97.75 231 GLN A O 1
ATOM 1880 N N . GLY A 1 232 ? 9.367 21.531 16.969 1 97.56 232 GLY A N 1
ATOM 1881 C CA . GLY A 1 232 ? 10.18 20.828 17.953 1 97.56 232 GLY A CA 1
ATOM 1882 C C . GLY A 1 232 ? 11.07 19.766 17.344 1 97.56 232 GLY A C 1
ATOM 1883 O O . GLY A 1 232 ? 12.281 19.766 17.578 1 97.56 232 GLY A O 1
ATOM 1884 N N . PHE A 1 233 ? 10.508 18.938 16.5 1 98 233 PHE A N 1
ATOM 1885 C CA . PHE A 1 233 ? 11.273 17.891 15.844 1 98 233 PHE A CA 1
ATOM 1886 C C . PHE A 1 233 ? 12.258 18.484 14.844 1 98 233 PHE A C 1
ATOM 1888 O O . PHE A 1 233 ? 13.367 17.969 14.68 1 98 233 PHE A O 1
ATOM 1895 N N . SER A 1 234 ? 11.836 19.531 14.188 1 98.06 234 SER A N 1
ATOM 1896 C CA . SER A 1 234 ? 12.711 20.188 13.219 1 98.06 234 SER A CA 1
ATOM 1897 C C . SER A 1 234 ? 13.984 20.703 13.875 1 98.06 234 SER A C 1
ATOM 1899 O O . SER A 1 234 ? 15.086 20.484 13.359 1 98.06 234 SER A O 1
ATOM 1901 N N . VAL A 1 235 ? 13.844 21.328 14.977 1 97.44 235 VAL A N 1
ATOM 1902 C CA . VAL A 1 235 ? 15 21.891 15.672 1 97.44 235 VAL A CA 1
ATOM 1903 C C . VAL A 1 235 ? 15.836 20.766 16.281 1 97.44 235 VAL A C 1
ATOM 1905 O O . VAL A 1 235 ? 17.062 20.766 16.188 1 97.44 235 VAL A O 1
ATOM 1908 N N . ALA A 1 236 ? 15.227 19.766 16.828 1 96.56 236 ALA A N 1
ATOM 1909 C CA . ALA A 1 236 ? 15.914 18.688 17.531 1 96.56 236 ALA A CA 1
ATOM 1910 C C . ALA A 1 236 ? 16.75 17.844 16.562 1 96.56 236 ALA A C 1
ATOM 1912 O O . ALA A 1 236 ? 17.844 17.391 16.906 1 96.56 236 ALA A O 1
ATOM 1913 N N . PHE A 1 237 ? 16.25 17.703 15.32 1 96.88 237 PHE A N 1
ATOM 1914 C CA . PHE A 1 237 ? 16.906 16.781 14.406 1 96.88 237 PHE A CA 1
ATOM 1915 C C . PHE A 1 237 ? 17.438 17.531 13.18 1 96.88 237 PHE A C 1
ATOM 1917 O O . PHE A 1 237 ? 17.906 16.891 12.227 1 96.88 237 PHE A O 1
ATOM 1924 N N . LEU A 1 238 ? 17.344 18.812 13.211 1 96.94 238 LEU A N 1
ATOM 1925 C CA . LEU A 1 238 ? 17.828 19.672 12.133 1 96.94 238 LEU A CA 1
ATOM 1926 C C . LEU A 1 238 ? 17.25 19.219 10.789 1 96.94 238 LEU A C 1
ATOM 1928 O O . LEU A 1 238 ? 18 19.062 9.82 1 96.94 238 LEU A O 1
ATOM 1932 N N . THR A 1 239 ? 15.969 18.891 10.805 1 97.25 239 THR A N 1
ATOM 1933 C CA . THR A 1 239 ? 15.227 18.5 9.609 1 97.25 239 THR A CA 1
ATOM 1934 C C . THR A 1 239 ? 14.102 19.5 9.32 1 97.25 239 THR A C 1
ATOM 1936 O O . THR A 1 239 ? 13.43 19.969 10.242 1 97.25 239 THR A O 1
ATOM 1939 N N . ASN A 1 240 ? 13.953 19.891 8.141 1 96.88 240 ASN A N 1
ATOM 1940 C CA . ASN A 1 240 ? 12.992 20.922 7.773 1 96.88 240 ASN A CA 1
ATOM 1941 C C . ASN A 1 240 ? 11.602 20.328 7.531 1 96.88 240 ASN A C 1
ATOM 1943 O O . ASN A 1 240 ? 11.102 20.359 6.406 1 96.88 240 ASN A O 1
ATOM 1947 N N . LEU A 1 241 ? 10.938 19.969 8.586 1 97.38 241 LEU A N 1
ATOM 1948 C CA . LEU A 1 241 ? 9.594 19.406 8.508 1 97.38 241 LEU A CA 1
ATOM 1949 C C . LEU A 1 241 ? 8.57 20.469 8.141 1 97.38 241 LEU A C 1
ATOM 1951 O O . LEU A 1 241 ? 8.32 21.391 8.914 1 97.38 241 LEU A O 1
ATOM 1955 N N . ASN A 1 242 ? 8.031 20.312 6.973 1 96 242 ASN A N 1
ATOM 1956 C CA . ASN A 1 242 ? 7.043 21.25 6.453 1 96 242 ASN A CA 1
ATOM 1957 C C . ASN A 1 242 ? 7.512 22.688 6.602 1 96 242 ASN A C 1
ATOM 1959 O O . ASN A 1 242 ? 6.742 23.562 7.02 1 96 242 ASN A O 1
ATOM 1963 N N . HIS A 1 243 ? 8.773 22.906 6.48 1 94.75 243 HIS A N 1
ATOM 1964 C CA . HIS A 1 243 ? 9.414 24.219 6.422 1 94.75 243 HIS A CA 1
ATOM 1965 C C . HIS A 1 243 ? 9.367 24.922 7.781 1 94.75 243 HIS A C 1
ATOM 1967 O O . HIS A 1 243 ? 9.234 26.141 7.852 1 94.75 243 HIS A O 1
ATOM 1973 N N . MET A 1 244 ? 9.445 24.125 8.789 1 96.56 244 MET A N 1
ATOM 1974 C CA . MET A 1 244 ? 9.445 24.688 10.133 1 96.56 244 MET A CA 1
ATOM 1975 C C . MET A 1 244 ? 10.852 25.078 10.562 1 96.56 244 MET A C 1
ATOM 1977 O O . MET A 1 244 ? 11.031 25.844 11.508 1 96.56 244 MET A O 1
ATOM 1981 N N . LEU A 1 245 ? 11.844 24.516 9.812 1 96.5 245 LEU A N 1
ATOM 1982 C CA . LEU A 1 245 ? 13.219 24.875 10.133 1 96.5 245 LEU A CA 1
ATOM 1983 C C . LEU A 1 245 ? 13.672 26.094 9.336 1 96.5 245 LEU A C 1
ATOM 1985 O O . LEU A 1 245 ? 14.219 27.047 9.898 1 96.5 245 LEU A O 1
ATOM 1989 N N . CYS A 1 246 ? 13.445 26.078 8.102 1 95.06 246 CYS A N 1
ATOM 1990 C CA . CYS A 1 246 ? 13.703 27.219 7.227 1 95.06 246 CYS A CA 1
ATOM 1991 C C . CYS A 1 246 ? 12.617 27.344 6.168 1 95.06 246 CYS A C 1
ATOM 1993 O O . CYS A 1 246 ? 11.844 26.406 5.945 1 95.06 246 CYS A O 1
ATOM 1995 N N . ALA A 1 247 ? 12.484 28.469 5.582 1 93.31 247 ALA A N 1
ATOM 1996 C CA . ALA A 1 247 ? 11.406 28.797 4.652 1 93.31 247 ALA A CA 1
ATOM 1997 C C . ALA A 1 247 ? 11.602 28.094 3.312 1 93.31 247 ALA A C 1
ATOM 1999 O O . ALA A 1 247 ? 12.734 27.781 2.932 1 93.31 247 ALA A O 1
ATOM 2000 N N . HIS A 1 248 ? 10.469 27.812 2.65 1 88.94 248 HIS A N 1
ATOM 2001 C CA . HIS A 1 248 ? 10.523 27.344 1.27 1 88.94 248 HIS A CA 1
ATOM 2002 C C . HIS A 1 248 ? 11.234 28.344 0.373 1 88.94 248 HIS A C 1
ATOM 2004 O O . HIS A 1 248 ? 11.172 29.547 0.611 1 88.94 248 HIS A O 1
ATOM 2010 N N . LYS A 1 249 ? 11.812 27.875 -0.677 1 83.94 249 LYS A N 1
ATOM 2011 C CA . LYS A 1 249 ? 12.602 28.719 -1.575 1 83.94 249 LYS A CA 1
ATOM 2012 C C . LYS A 1 249 ? 11.734 29.797 -2.225 1 83.94 249 LYS A C 1
ATOM 2014 O O . LYS A 1 249 ? 12.203 30.906 -2.471 1 83.94 249 LYS A O 1
ATOM 2019 N N . MET A 1 250 ? 10.453 29.5 -2.328 1 83.69 250 MET A N 1
ATOM 2020 C CA . MET A 1 250 ? 9.562 30.406 -3.035 1 83.69 250 MET A CA 1
ATOM 2021 C C . MET A 1 250 ? 8.734 31.234 -2.051 1 83.69 250 MET A C 1
ATOM 2023 O O . MET A 1 250 ? 7.852 31.984 -2.457 1 83.69 250 MET A O 1
ATOM 2027 N N . ASP A 1 251 ? 8.984 31.094 -0.829 1 87.06 251 ASP A N 1
ATOM 2028 C CA . ASP A 1 251 ? 8.227 31.859 0.159 1 87.06 251 ASP A CA 1
ATOM 2029 C C . ASP A 1 251 ? 8.594 33.344 0.095 1 87.06 251 ASP A C 1
ATOM 2031 O O . ASP A 1 251 ? 9.75 33.719 0.293 1 87.06 251 ASP A O 1
ATOM 2035 N N . PRO A 1 252 ? 7.633 34.25 -0.164 1 87.12 252 PRO A N 1
ATOM 2036 C CA . PRO A 1 252 ? 7.93 35.656 -0.279 1 87.12 252 PRO A CA 1
ATOM 2037 C C . PRO A 1 252 ? 8.305 36.312 1.059 1 87.12 252 PRO A C 1
ATOM 2039 O O . PRO A 1 252 ? 8.859 37.406 1.09 1 87.12 252 PRO A O 1
ATOM 2042 N N . PHE A 1 253 ? 8.133 35.625 2.16 1 89.06 253 PHE A N 1
ATOM 2043 C CA . PHE A 1 253 ? 8.391 36.188 3.479 1 89.06 253 PHE A CA 1
ATOM 2044 C C . PHE A 1 253 ? 9.602 35.531 4.129 1 89.06 253 PHE A C 1
ATOM 2046 O O . PHE A 1 253 ? 9.742 35.562 5.352 1 89.06 253 PHE A O 1
ATOM 2053 N N . LYS A 1 254 ? 10.438 34.844 3.457 1 83.25 254 LYS A N 1
ATOM 2054 C CA . LYS A 1 254 ? 11.57 34.031 3.926 1 83.25 254 LYS A CA 1
ATOM 2055 C C . LYS A 1 254 ? 12.469 34.844 4.852 1 83.25 254 LYS A C 1
ATOM 2057 O O . LYS A 1 254 ? 13 34.312 5.832 1 83.25 254 LYS A O 1
ATOM 2062 N N . ASN A 1 255 ? 12.75 36.062 4.719 1 79.38 255 ASN A N 1
ATOM 2063 C CA . ASN A 1 255 ? 13.664 36.875 5.52 1 79.38 255 ASN A CA 1
ATOM 2064 C C . ASN A 1 255 ? 12.914 37.688 6.566 1 79.38 255 ASN A C 1
ATOM 2066 O O . ASN A 1 255 ? 13.477 38.594 7.168 1 79.38 255 ASN A O 1
ATOM 2070 N N . LEU A 1 256 ? 11.773 37.219 6.816 1 82.81 256 LEU A N 1
ATOM 2071 C CA . LEU A 1 256 ? 10.93 37.812 7.844 1 82.81 256 LEU A CA 1
ATOM 2072 C C . LEU A 1 256 ? 10.352 36.75 8.773 1 82.81 256 LEU A C 1
ATOM 2074 O O . LEU A 1 256 ? 11 35.719 9.031 1 82.81 256 LEU A O 1
ATOM 2078 N N . ASN A 1 257 ? 9.406 37 9.469 1 90.5 257 ASN A N 1
ATOM 2079 C CA . ASN A 1 257 ? 8.672 36.031 10.273 1 90.5 257 ASN A CA 1
ATOM 2080 C C . ASN A 1 257 ? 7.73 35.188 9.422 1 90.5 257 ASN A C 1
ATOM 2082 O O . ASN A 1 257 ? 6.516 35.219 9.609 1 90.5 257 ASN A O 1
ATOM 2086 N N . TYR A 1 258 ? 8.414 34.344 8.477 1 94.19 258 TYR A N 1
ATOM 2087 C CA . TYR A 1 258 ? 7.652 33.656 7.445 1 94.19 258 TYR A CA 1
ATOM 2088 C C . TYR A 1 258 ? 6.621 32.719 8.07 1 94.19 258 TYR A C 1
ATOM 2090 O O . TYR A 1 258 ? 5.562 32.469 7.484 1 94.19 258 TYR A O 1
ATOM 2098 N N . ARG A 1 259 ? 6.867 32.188 9.211 1 95.19 259 ARG A N 1
ATOM 2099 C CA . ARG A 1 259 ? 5.93 31.266 9.859 1 95.19 259 ARG A CA 1
ATOM 2100 C C . ARG A 1 259 ? 4.68 32 10.328 1 95.19 259 ARG A C 1
ATOM 2102 O O . ARG A 1 259 ? 3.566 31.484 10.219 1 95.19 259 ARG A O 1
ATOM 2109 N N . LEU A 1 260 ? 4.914 33.219 10.852 1 94.19 260 LEU A N 1
ATOM 2110 C CA . LEU A 1 260 ? 3.775 34.031 11.281 1 94.19 260 LEU A CA 1
ATOM 2111 C C . LEU A 1 260 ? 2.936 34.469 10.078 1 94.19 260 LEU A C 1
ATOM 2113 O O . LEU A 1 260 ? 1.705 34.406 10.125 1 94.19 260 LEU A O 1
ATOM 2117 N N . PHE A 1 261 ? 3.594 34.938 9.07 1 93.38 261 PHE A N 1
ATOM 2118 C CA . PHE A 1 261 ? 2.893 35.281 7.84 1 93.38 261 PHE A CA 1
ATOM 2119 C C . PHE A 1 261 ? 2.197 34.062 7.242 1 93.38 261 PHE A C 1
ATOM 2121 O O . PHE A 1 261 ? 1.083 34.156 6.727 1 93.38 261 PHE A O 1
ATOM 2128 N N . GLY A 1 262 ? 2.848 32.906 7.281 1 92.81 262 GLY A N 1
ATOM 2129 C CA . GLY A 1 262 ? 2.236 31.656 6.828 1 92.81 262 GLY A CA 1
ATOM 2130 C C . GLY A 1 262 ? 0.94 31.344 7.547 1 92.81 262 GLY A C 1
ATOM 2131 O O . GLY A 1 262 ? -0.051 30.969 6.914 1 92.81 262 GLY A O 1
ATOM 2132 N N . ASN A 1 263 ? 0.986 31.469 8.844 1 92.75 263 ASN A N 1
ATOM 2133 C CA . ASN A 1 263 ? -0.221 31.234 9.633 1 92.75 263 ASN A CA 1
ATOM 2134 C C . ASN A 1 263 ? -1.344 32.188 9.234 1 92.75 263 ASN A C 1
ATOM 2136 O O . ASN A 1 263 ? -2.512 31.797 9.195 1 92.75 263 ASN A O 1
ATOM 2140 N N . ALA A 1 264 ? -0.979 33.438 8.883 1 90.06 264 ALA A N 1
ATOM 2141 C CA . ALA A 1 264 ? -1.969 34.438 8.5 1 90.06 264 ALA A CA 1
ATOM 2142 C C . ALA A 1 264 ? -2.566 34.125 7.137 1 90.06 264 ALA A C 1
ATOM 2144 O O . ALA A 1 264 ? -3.789 34.062 6.98 1 90.06 264 ALA A O 1
ATOM 2145 N N . TYR A 1 265 ? -1.743 33.875 6.176 1 90.5 265 TYR A N 1
ATOM 2146 C CA . TYR A 1 265 ? -2.303 33.688 4.844 1 90.5 265 TYR A CA 1
ATOM 2147 C C . TYR A 1 265 ? -2.961 32.312 4.734 1 90.5 265 TYR A C 1
ATOM 2149 O O . TYR A 1 265 ? -3.893 32.125 3.947 1 90.5 265 TYR A O 1
ATOM 2157 N N . CYS A 1 266 ? -2.498 31.328 5.512 1 90.06 266 CYS A N 1
ATOM 2158 C CA . CYS A 1 266 ? -3.141 30.031 5.492 1 90.06 266 CYS A CA 1
ATOM 2159 C C . CYS A 1 266 ? -4.57 30.109 6.012 1 90.06 266 CYS A C 1
ATOM 2161 O O . CYS A 1 266 ? -5.453 29.391 5.535 1 90.06 266 CYS A O 1
ATOM 2163 N N . LEU A 1 267 ? -4.793 30.938 7.016 1 89.31 267 LEU A N 1
ATOM 2164 C CA . LEU A 1 267 ? -6.145 31.172 7.504 1 89.31 267 LEU A CA 1
ATOM 2165 C C . LEU A 1 267 ? -7.043 31.703 6.387 1 89.31 267 LEU A C 1
ATOM 2167 O O . LEU A 1 267 ? -8.148 31.203 6.184 1 89.31 267 LEU A O 1
ATOM 2171 N N . LEU A 1 268 ? -6.504 32.656 5.621 1 91.12 268 LEU A N 1
ATOM 2172 C CA . LEU A 1 268 ? -7.258 33.25 4.523 1 91.12 268 LEU A CA 1
ATOM 2173 C C . LEU A 1 268 ? -7.508 32.25 3.414 1 91.12 268 LEU A C 1
ATOM 2175 O O . LEU A 1 268 ? -8.625 32.125 2.91 1 91.12 268 LEU A O 1
ATOM 2179 N N . ILE A 1 269 ? -6.527 31.484 3.098 1 92.81 269 ILE A N 1
ATOM 2180 C CA . ILE A 1 269 ? -6.637 30.5 2.023 1 92.81 269 ILE A CA 1
ATOM 2181 C C . ILE A 1 269 ? -7.59 29.375 2.438 1 92.81 269 ILE A C 1
ATOM 2183 O O . ILE A 1 269 ? -8.359 28.875 1.616 1 92.81 269 ILE A O 1
ATOM 2187 N N . CYS A 1 270 ? -7.445 29 3.652 1 92.69 270 CYS A N 1
ATOM 2188 C CA . CYS A 1 270 ? -8.328 27.969 4.18 1 92.69 270 CYS A CA 1
ATOM 2189 C C . CYS A 1 270 ? -9.789 28.344 3.977 1 92.69 270 CYS A C 1
ATOM 2191 O O . CYS A 1 270 ? -10.578 27.531 3.473 1 92.69 270 CYS A O 1
ATOM 2193 N N . TRP A 1 271 ? -10.172 29.578 4.246 1 89.19 271 TRP A N 1
ATOM 2194 C CA . TRP A 1 271 ? -11.547 30.047 4.121 1 89.19 271 TRP A CA 1
ATOM 2195 C C . TRP A 1 271 ? -11.953 30.156 2.658 1 89.19 271 TRP A C 1
ATOM 2197 O O . TRP A 1 271 ? -13.055 29.734 2.279 1 89.19 271 TRP A O 1
ATOM 2207 N N . LEU A 1 272 ? -11.078 30.625 1.854 1 89.62 272 LEU A N 1
ATOM 2208 C CA . LEU A 1 272 ? -11.367 30.781 0.433 1 89.62 272 LEU A CA 1
ATOM 2209 C C . LEU A 1 272 ? -11.516 29.422 -0.245 1 89.62 272 LEU A C 1
ATOM 2211 O O . LEU A 1 272 ? -12.469 29.203 -0.996 1 89.62 272 LEU A O 1
ATOM 2215 N N . HIS A 1 273 ? -10.617 28.609 0.094 1 90.62 273 HIS A N 1
ATOM 2216 C CA . HIS A 1 273 ? -10.633 27.281 -0.51 1 90.62 273 HIS A CA 1
ATOM 2217 C C . HIS A 1 273 ? -11.859 26.484 -0.061 1 90.62 273 HIS A C 1
ATOM 2219 O O . HIS A 1 273 ? -12.477 25.797 -0.865 1 90.62 273 HIS A O 1
ATOM 2225 N N . SER A 1 274 ? -12.109 26.547 1.197 1 86.88 274 SER A N 1
ATOM 2226 C CA . SER A 1 274 ? -13.266 25.828 1.714 1 86.88 274 SER A CA 1
ATOM 2227 C C . SER A 1 274 ? -14.555 26.266 1.014 1 86.88 274 SER A C 1
ATOM 2229 O O . SER A 1 274 ? -15.391 25.438 0.674 1 86.88 274 SER A O 1
ATOM 2231 N N . GLY A 1 275 ? -14.734 27.562 0.829 1 82.69 275 GLY A N 1
ATOM 2232 C CA . GLY A 1 275 ? -15.875 28.078 0.095 1 82.69 275 GLY A CA 1
ATOM 2233 C C . GLY A 1 275 ? -15.93 27.594 -1.343 1 82.69 275 GLY A C 1
ATOM 2234 O O . GLY A 1 275 ? -16.984 27.172 -1.815 1 82.69 275 GLY A O 1
ATOM 2235 N N . LEU A 1 276 ? -14.805 27.562 -1.974 1 83.94 276 LEU A N 1
ATOM 2236 C CA . LEU A 1 276 ? -14.727 27.125 -3.367 1 83.94 276 LEU A CA 1
ATOM 2237 C C . LEU A 1 276 ? -14.953 25.625 -3.492 1 83.94 276 LEU A C 1
ATOM 2239 O O . LEU A 1 276 ? -15.648 25.172 -4.402 1 83.94 276 LEU A O 1
ATOM 2243 N N . TYR A 1 277 ? -14.375 24.953 -2.596 1 85.81 277 TYR A N 1
ATOM 2244 C CA . TYR A 1 277 ? -14.484 23.5 -2.594 1 85.81 277 TYR A CA 1
ATOM 2245 C C . TYR A 1 277 ? -15.93 23.062 -2.41 1 85.81 277 TYR A C 1
ATOM 2247 O O . TYR A 1 277 ? -16.406 22.172 -3.115 1 85.81 277 TYR A O 1
ATOM 2255 N N . THR A 1 278 ? -16.641 23.703 -1.53 1 76.94 278 THR A N 1
ATOM 2256 C CA . THR A 1 278 ? -18.047 23.391 -1.294 1 76.94 278 THR A CA 1
ATOM 2257 C C . THR A 1 278 ? -18.906 23.781 -2.502 1 76.94 278 THR A C 1
ATOM 2259 O O . THR A 1 278 ? -19.828 23.062 -2.865 1 76.94 278 THR A O 1
ATOM 2262 N N . TYR A 1 279 ? -18.516 24.844 -3.098 1 77.25 279 TYR A N 1
ATOM 2263 C CA . TYR A 1 279 ? -19.25 25.312 -4.27 1 77.25 279 TYR A CA 1
ATOM 2264 C C . TYR A 1 279 ? -19.078 24.344 -5.438 1 77.25 279 TYR A C 1
ATOM 2266 O O . TYR A 1 279 ? -20.062 24 -6.113 1 77.25 279 TYR A O 1
ATOM 2274 N N . VAL A 1 280 ? -17.906 23.922 -5.609 1 75.19 280 VAL A N 1
ATOM 2275 C CA . VAL A 1 280 ? -17.594 23.016 -6.715 1 75.19 280 VAL A CA 1
ATOM 2276 C C . VAL A 1 280 ? -18.297 21.688 -6.5 1 75.19 280 VAL A C 1
ATOM 2278 O O . VAL A 1 280 ? -18.891 21.125 -7.43 1 75.19 280 VAL A O 1
ATOM 2281 N N . PHE A 1 281 ? -18.281 21.156 -5.406 1 71.5 281 PHE A N 1
ATOM 2282 C CA . PHE A 1 281 ? -18.844 19.844 -5.145 1 71.5 281 PHE A CA 1
ATOM 2283 C C . PHE A 1 281 ? -20.375 19.906 -5.113 1 71.5 281 PHE A C 1
ATOM 2285 O O . PHE A 1 281 ? -21.047 18.969 -5.562 1 71.5 281 PHE A O 1
ATOM 2292 N N . LYS A 1 282 ? -20.922 20.938 -4.539 1 64.31 282 LYS A N 1
ATOM 2293 C CA . LYS A 1 282 ? -22.359 21.125 -4.637 1 64.31 282 LYS A CA 1
ATOM 2294 C C . LYS A 1 282 ? -22.797 21.266 -6.09 1 64.31 282 LYS A C 1
ATOM 2296 O O . LYS A 1 282 ? -23.875 20.781 -6.469 1 64.31 282 LYS A O 1
ATOM 2301 N N . GLY A 1 283 ? -21.953 21.891 -6.805 1 59.06 283 GLY A N 1
ATOM 2302 C CA . GLY A 1 283 ? -22.234 22 -8.227 1 59.06 283 GLY A CA 1
ATOM 2303 C C . GLY A 1 283 ? -22.156 20.672 -8.953 1 59.06 283 GLY A C 1
ATOM 2304 O O . GLY A 1 283 ? -22.938 20.422 -9.875 1 59.06 283 GLY A O 1
ATOM 2305 N N . LEU A 1 284 ? -21.188 19.891 -8.555 1 55.44 284 LEU A N 1
ATOM 2306 C CA . LEU A 1 284 ? -21.047 18.578 -9.164 1 55.44 284 LEU A CA 1
ATOM 2307 C C . LEU A 1 284 ? -22.188 17.656 -8.734 1 55.44 284 LEU A C 1
ATOM 2309 O O . LEU A 1 284 ? -22.547 16.719 -9.453 1 55.44 284 LEU A O 1
ATOM 2313 N N . LYS A 1 285 ? -22.594 17.672 -7.414 1 56.59 285 LYS A N 1
ATOM 2314 C CA . LYS A 1 285 ? -23.797 16.953 -7.016 1 56.59 285 LYS A CA 1
ATOM 2315 C C . LYS A 1 285 ? -25.016 17.438 -7.809 1 56.59 285 LYS A C 1
ATOM 2317 O O . LYS A 1 285 ? -25.203 18.641 -7.996 1 56.59 285 LYS A O 1
ATOM 2322 N N . GLY A 1 286 ? -25.156 17.391 -8.875 1 42.44 286 GLY A N 1
ATOM 2323 C CA . GLY A 1 286 ? -26.359 17.781 -9.594 1 42.44 286 GLY A CA 1
ATOM 2324 C C . GLY A 1 286 ? -27.484 18.234 -8.672 1 42.44 286 GLY A C 1
ATOM 2325 O O . GLY A 1 286 ? -27.578 17.766 -7.535 1 42.44 286 GLY A O 1
ATOM 2326 N N . VAL A 1 287 ? -28 19.531 -8.648 1 37.88 287 VAL A N 1
ATOM 2327 C CA . VAL A 1 287 ? -29.234 20 -8.055 1 37.88 287 VAL A CA 1
ATOM 2328 C C . VAL A 1 287 ? -30.281 18.891 -8.078 1 37.88 287 VAL A C 1
ATOM 2330 O O . VAL A 1 287 ? -30.75 18.484 -9.148 1 37.88 287 VAL A O 1
ATOM 2333 N N . SER A 1 288 ? -30.109 17.938 -7.418 1 36.34 288 SER A N 1
ATOM 2334 C CA . SER A 1 288 ? -31.312 17.125 -7.484 1 36.34 288 SER A CA 1
ATOM 2335 C C . SER A 1 288 ? -32.562 17.969 -7.27 1 36.34 288 SER A C 1
ATOM 2337 O O . SER A 1 288 ? -32.594 18.812 -6.359 1 36.34 288 SER A O 1
ATOM 2339 N N . PRO A 1 289 ? -33.406 18.047 -8.203 1 37.16 289 PRO A N 1
ATOM 2340 C CA . PRO A 1 289 ? -34.656 18.828 -8.148 1 37.16 289 PRO A CA 1
ATOM 2341 C C . PRO A 1 289 ? -35.375 18.672 -6.824 1 37.16 289 PRO A C 1
ATOM 2343 O O . PRO A 1 289 ? -36.094 19.578 -6.398 1 37.16 289 PRO A O 1
ATOM 2346 N N . GLU A 1 290 ? -35.281 17.5 -6.199 1 40.44 290 GLU A N 1
ATOM 2347 C CA . GLU A 1 290 ? -36.25 17.203 -5.129 1 40.44 290 GLU A CA 1
ATOM 2348 C C . GLU A 1 290 ? -35.844 17.906 -3.834 1 40.44 290 GLU A C 1
ATOM 2350 O O . GLU A 1 290 ? -36.688 18.219 -3 1 40.44 290 GLU A O 1
ATOM 2355 N N . GLU A 1 291 ? -34.594 18.203 -3.6 1 39.34 291 GLU A N 1
ATOM 2356 C CA . GLU A 1 291 ? -34.25 18.812 -2.326 1 39.34 291 GLU A CA 1
ATOM 2357 C C . GLU A 1 291 ? -34.469 20.312 -2.354 1 39.34 291 GLU A C 1
ATOM 2359 O O . GLU A 1 291 ? -34.719 20.938 -1.311 1 39.34 291 GLU A O 1
ATOM 2364 N N . VAL A 1 292 ? -34.375 20.969 -3.502 1 39.38 292 VAL A N 1
ATOM 2365 C CA . VAL A 1 292 ? -34.812 22.344 -3.641 1 39.38 292 VAL A CA 1
ATOM 2366 C C . VAL A 1 292 ? -36.344 22.406 -3.43 1 39.38 292 VAL A C 1
ATOM 2368 O O . VAL A 1 292 ? -36.875 23.422 -2.973 1 39.38 292 VAL A O 1
ATOM 2371 N N . ARG A 1 293 ? -37.062 21.328 -3.855 1 41.31 293 ARG A N 1
ATOM 2372 C CA . ARG A 1 293 ? -38.5 21.328 -3.715 1 41.31 293 ARG A CA 1
ATOM 2373 C C . ARG A 1 293 ? -38.906 21.172 -2.252 1 41.31 293 ARG A C 1
ATOM 2375 O O . ARG A 1 293 ? -39.875 21.797 -1.804 1 41.31 293 ARG A O 1
ATOM 2382 N N . GLU A 1 294 ? -38.188 20.328 -1.523 1 40.97 294 GLU A N 1
ATOM 2383 C CA . GLU A 1 294 ? -38.594 20.141 -0.135 1 40.97 294 GLU A CA 1
ATOM 2384 C C . GLU A 1 294 ? -38.219 21.359 0.718 1 40.97 294 GLU A C 1
ATOM 2386 O O . GLU A 1 294 ? -38.969 21.734 1.624 1 40.97 294 GLU A O 1
ATOM 2391 N N . GLU A 1 295 ? -37.062 22 0.381 1 39.81 295 GLU A N 1
ATOM 2392 C CA . GLU A 1 295 ? -36.781 23.234 1.096 1 39.81 295 GLU A CA 1
ATOM 2393 C C . GLU A 1 295 ? -37.781 24.328 0.706 1 39.81 295 GLU A C 1
ATOM 2395 O O . GLU A 1 295 ? -38.25 25.094 1.56 1 39.81 295 GLU A O 1
ATOM 2400 N N . ASN A 1 296 ? -38.156 24.359 -0.517 1 43.22 296 ASN A N 1
ATOM 2401 C CA . ASN A 1 296 ? -39.156 25.328 -0.932 1 43.22 296 ASN A CA 1
ATOM 2402 C C . ASN A 1 296 ? -40.562 24.938 -0.426 1 43.22 296 ASN A C 1
ATOM 2404 O O . ASN A 1 296 ? -41.406 25.812 -0.203 1 43.22 296 ASN A O 1
ATOM 2408 N N . GLN A 1 297 ? -40.812 23.672 -0.313 1 43.16 297 GLN A N 1
ATOM 2409 C CA . GLN A 1 297 ? -42.125 23.281 0.21 1 43.16 297 GLN A CA 1
ATOM 2410 C C . GLN A 1 297 ? -42.219 23.5 1.719 1 43.16 297 GLN A C 1
ATOM 2412 O O . GLN A 1 297 ? -43.281 23.75 2.26 1 43.16 297 GLN A O 1
ATOM 2417 N N . SER A 1 298 ? -41.062 23.312 2.465 1 42.78 298 SER A N 1
ATOM 2418 C CA . SER A 1 298 ? -41.125 23.578 3.9 1 42.78 298 SER A CA 1
ATOM 2419 C C . SER A 1 298 ? -41.219 25.078 4.184 1 42.78 298 SER A C 1
ATOM 2421 O O . SER A 1 298 ? -41.719 25.484 5.227 1 42.78 298 SER A O 1
ATOM 2423 N N . ILE A 1 299 ? -40.688 25.922 3.316 1 39.03 299 ILE A N 1
ATOM 2424 C CA . ILE A 1 299 ? -40.938 27.344 3.492 1 39.03 299 ILE A CA 1
ATOM 2425 C C . ILE A 1 299 ? -42.375 27.656 3.203 1 39.03 299 ILE A C 1
ATOM 2427 O O . ILE A 1 299 ? -42.906 28.688 3.639 1 39.03 299 ILE A O 1
ATOM 2431 N N . LYS A 1 300 ? -43 26.781 2.396 1 42.06 300 LYS A N 1
ATOM 2432 C CA . LYS A 1 300 ? -44.375 27.156 2.09 1 42.06 300 LYS A CA 1
ATOM 2433 C C . LYS A 1 300 ? -45.312 26.766 3.232 1 42.06 300 LYS A C 1
ATOM 2435 O O . LYS A 1 300 ? -46.469 27.172 3.246 1 42.06 300 LYS A O 1
ATOM 2440 N N . THR A 1 301 ? -44.719 25.766 3.955 1 42.19 301 THR A N 1
ATOM 2441 C CA . THR A 1 301 ? -45.688 25.375 4.988 1 42.19 301 THR A CA 1
ATOM 2442 C C . THR A 1 301 ? -45.469 26.203 6.254 1 42.19 301 THR A C 1
ATOM 2444 O O . THR A 1 301 ? -46.188 26.031 7.234 1 42.19 301 THR A O 1
ATOM 2447 N N . ASP A 1 302 ? -44.312 27.062 6.305 1 32.59 302 ASP A N 1
ATOM 2448 C CA . ASP A 1 302 ? -44.469 28.016 7.398 1 32.59 302 ASP A CA 1
ATOM 2449 C C . ASP A 1 302 ? -45.156 29.297 6.914 1 32.59 302 ASP A C 1
ATOM 2451 O O . ASP A 1 302 ? -44.844 29.797 5.832 1 32.59 302 ASP A O 1
ATOM 2455 N N . MET B 1 1 ? 30.234 0.384 -2.453 1 21.48 1 MET B N 1
ATOM 2456 C CA . MET B 1 1 ? 29.578 1.667 -2.197 1 21.48 1 MET B CA 1
ATOM 2457 C C . MET B 1 1 ? 30.094 2.738 -3.15 1 21.48 1 MET B C 1
ATOM 2459 O O . MET B 1 1 ? 29.391 3.697 -3.459 1 21.48 1 MET B O 1
ATOM 2463 N N . GLU B 1 2 ? 31.266 2.566 -3.551 1 24.89 2 GLU B N 1
ATOM 2464 C CA . GLU B 1 2 ? 32.031 3.504 -4.375 1 24.89 2 GLU B CA 1
ATOM 2465 C C . GLU B 1 2 ? 31.594 3.426 -5.836 1 24.89 2 GLU B C 1
ATOM 2467 O O . GLU B 1 2 ? 31.484 4.449 -6.512 1 24.89 2 GLU B O 1
ATOM 2472 N N . LYS B 1 3 ? 31.422 2.324 -6.445 1 28.62 3 LYS B N 1
ATOM 2473 C CA . LYS B 1 3 ? 31.203 2.227 -7.887 1 28.62 3 LYS B CA 1
ATOM 2474 C C . LYS B 1 3 ? 29.828 2.758 -8.273 1 28.62 3 LYS B C 1
ATOM 2476 O O . LYS B 1 3 ? 29.609 3.145 -9.422 1 28.62 3 LYS B O 1
ATOM 2481 N N . ILE B 1 4 ? 28.812 2.688 -7.363 1 28.69 4 ILE B N 1
ATOM 2482 C CA . ILE B 1 4 ? 27.484 3.119 -7.793 1 28.69 4 ILE B CA 1
ATOM 2483 C C . ILE B 1 4 ? 27.438 4.645 -7.867 1 28.69 4 ILE B C 1
ATOM 2485 O O . ILE B 1 4 ? 26.734 5.207 -8.719 1 28.69 4 ILE B O 1
ATOM 2489 N N . MET B 1 5 ? 28.172 5.449 -6.996 1 28.47 5 MET B N 1
ATOM 2490 C CA . MET B 1 5 ? 28.094 6.91 -7.012 1 28.47 5 MET B CA 1
ATOM 2491 C C . MET B 1 5 ? 28.797 7.477 -8.234 1 28.47 5 MET B C 1
ATOM 2493 O O . MET B 1 5 ? 28.75 8.68 -8.484 1 28.47 5 MET B O 1
ATOM 2497 N N . GLN B 1 6 ? 29.938 7.004 -8.688 1 28.89 6 GLN B N 1
ATOM 2498 C CA . GLN B 1 6 ? 30.734 7.785 -9.633 1 28.89 6 GLN B CA 1
ATOM 2499 C C . GLN B 1 6 ? 29.953 8.086 -10.906 1 28.89 6 GLN B C 1
ATOM 2501 O O . GLN B 1 6 ? 30.156 9.117 -11.547 1 28.89 6 GLN B O 1
ATOM 2506 N N . GLY B 1 7 ? 29.344 7.031 -11.43 1 27.47 7 GLY B N 1
ATOM 2507 C CA . GLY B 1 7 ? 28.969 7.293 -12.812 1 27.47 7 GLY B CA 1
ATOM 2508 C C . GLY B 1 7 ? 27.797 8.25 -12.945 1 27.47 7 GLY B C 1
ATOM 2509 O O . GLY B 1 7 ? 27.172 8.32 -14.008 1 27.47 7 GLY B O 1
ATOM 2510 N N . HIS B 1 8 ? 27.234 8.789 -11.742 1 30.25 8 HIS B N 1
ATOM 2511 C CA . HIS B 1 8 ? 26.094 9.664 -12.008 1 30.25 8 HIS B CA 1
ATOM 2512 C C . HIS B 1 8 ? 26.531 10.914 -12.766 1 30.25 8 HIS B C 1
ATOM 2514 O O . HIS B 1 8 ? 26.812 11.953 -12.156 1 30.25 8 HIS B O 1
ATOM 2520 N N . ASN B 1 9 ? 27.328 11 -13.664 1 26.98 9 ASN B N 1
ATOM 2521 C CA . ASN B 1 9 ? 27.406 12.188 -14.516 1 26.98 9 ASN B CA 1
ATOM 2522 C C . ASN B 1 9 ? 26.031 12.82 -14.711 1 26.98 9 ASN B C 1
ATOM 2524 O O . ASN B 1 9 ? 25.016 12.188 -14.461 1 26.98 9 ASN B O 1
ATOM 2528 N N . SER B 1 10 ? 25.781 13.867 -15.672 1 30.69 10 SER B N 1
ATOM 2529 C CA . SER B 1 10 ? 24.984 15.023 -16.078 1 30.69 10 SER B CA 1
ATOM 2530 C C . SER B 1 10 ? 23.531 14.633 -16.297 1 30.69 10 SER B C 1
ATOM 2532 O O . SER B 1 10 ? 22.625 15.406 -15.984 1 30.69 10 SER B O 1
ATOM 2534 N N . SER B 1 11 ? 23.109 13.82 -17.406 1 30.83 11 SER B N 1
ATOM 2535 C CA . SER B 1 11 ? 21.781 13.852 -18.031 1 30.83 11 SER B CA 1
ATOM 2536 C C . SER B 1 11 ? 20.75 13.164 -17.141 1 30.83 11 SER B C 1
ATOM 2538 O O . SER B 1 11 ? 21.016 12.109 -16.562 1 30.83 11 SER B O 1
ATOM 2540 N N . VAL B 1 12 ? 19.844 13.758 -16.312 1 35.88 12 VAL B N 1
ATOM 2541 C CA . VAL B 1 12 ? 18.562 13.32 -15.766 1 35.88 12 VAL B CA 1
ATOM 2542 C C . VAL B 1 12 ? 18.047 12.125 -16.562 1 35.88 12 VAL B C 1
ATOM 2544 O O . VAL B 1 12 ? 17.359 12.297 -17.562 1 35.88 12 VAL B O 1
ATOM 2547 N N . SER B 1 13 ? 18.688 11.109 -17.078 1 37.12 13 SER B N 1
ATOM 2548 C CA . SER B 1 13 ? 18.266 10.023 -17.953 1 37.12 13 SER B CA 1
ATOM 2549 C C . SER B 1 13 ? 17.172 9.188 -17.312 1 37.12 13 SER B C 1
ATOM 2551 O O . SER B 1 13 ? 17.312 8.75 -16.156 1 37.12 13 SER B O 1
ATOM 2553 N N . THR B 1 14 ? 15.727 9.344 -17.484 1 45.81 14 THR B N 1
ATOM 2554 C CA . THR B 1 14 ? 14.594 8.438 -17.375 1 45.81 14 THR B CA 1
ATOM 2555 C C . THR B 1 14 ? 15.07 6.992 -17.25 1 45.81 14 THR B C 1
ATOM 2557 O O . THR B 1 14 ? 15.773 6.488 -18.141 1 45.81 14 THR B O 1
ATOM 2560 N N . ALA B 1 15 ? 15.469 6.602 -16.078 1 57.88 15 ALA B N 1
ATOM 2561 C CA . ALA B 1 15 ? 15.812 5.188 -16.016 1 57.88 15 ALA B CA 1
ATOM 2562 C C . ALA B 1 15 ? 15.062 4.387 -17.078 1 57.88 15 ALA B C 1
ATOM 2564 O O . ALA B 1 15 ? 13.844 4.484 -17.188 1 57.88 15 ALA B O 1
ATOM 2565 N N . GLY B 1 16 ? 15.703 4.047 -18.156 1 69.88 16 GLY B N 1
ATOM 2566 C CA . GLY B 1 16 ? 15.117 3.26 -19.234 1 69.88 16 GLY B CA 1
ATOM 2567 C C . GLY B 1 16 ? 14.367 2.039 -18.734 1 69.88 16 GLY B C 1
ATOM 2568 O O . GLY B 1 16 ? 14.555 1.61 -17.594 1 69.88 16 GLY B O 1
ATOM 2569 N N . PHE B 1 17 ? 13.281 1.688 -19.234 1 78.62 17 PHE B N 1
ATOM 2570 C CA . PHE B 1 17 ? 12.453 0.518 -18.969 1 78.62 17 PHE B CA 1
ATOM 2571 C C . PHE B 1 17 ? 13.312 -0.671 -18.547 1 78.62 17 PHE B C 1
ATOM 2573 O O . PHE B 1 17 ? 13.008 -1.362 -17.578 1 78.62 17 PHE B O 1
ATOM 2580 N N . TYR B 1 18 ? 14.453 -0.789 -19.094 1 84.19 18 TYR B N 1
ATOM 2581 C CA . TYR B 1 18 ? 15.336 -1.923 -18.828 1 84.19 18 TYR B CA 1
ATOM 2582 C C . TYR B 1 18 ? 15.938 -1.832 -17.422 1 84.19 18 TYR B C 1
ATOM 2584 O O . TYR B 1 18 ? 16.031 -2.838 -16.719 1 84.19 18 TYR B O 1
ATOM 2592 N N . GLU B 1 19 ? 16.234 -0.683 -17.031 1 87.81 19 GLU B N 1
ATOM 2593 C CA . GLU B 1 19 ? 16.875 -0.482 -15.75 1 87.81 19 GLU B CA 1
ATOM 2594 C C . GLU B 1 19 ? 15.938 -0.801 -14.594 1 87.81 19 GLU B C 1
ATOM 2596 O O . GLU B 1 19 ? 16.328 -1.434 -13.609 1 87.81 19 GLU B O 1
ATOM 2601 N N . VAL B 1 20 ? 14.727 -0.448 -14.766 1 88.31 20 VAL B N 1
ATOM 2602 C CA . VAL B 1 20 ? 13.781 -0.644 -13.664 1 88.31 20 VAL B CA 1
ATOM 2603 C C . VAL B 1 20 ? 13.203 -2.057 -13.727 1 88.31 20 VAL B C 1
ATOM 2605 O O . VAL B 1 20 ? 12.852 -2.635 -12.695 1 88.31 20 VAL B O 1
ATOM 2608 N N . PHE B 1 21 ? 13.18 -2.633 -14.875 1 93.19 21 PHE B N 1
ATOM 2609 C CA . PHE B 1 21 ? 12.523 -3.922 -15.07 1 93.19 21 PHE B CA 1
ATOM 2610 C C . PHE B 1 21 ? 13.414 -5.059 -14.594 1 93.19 21 PHE B C 1
ATOM 2612 O O . PHE B 1 21 ? 12.984 -5.91 -13.812 1 93.19 21 PHE B O 1
ATOM 2619 N N . TYR B 1 22 ? 14.68 -5.059 -14.961 1 93.69 22 TYR B N 1
ATOM 2620 C CA . TYR B 1 22 ? 15.523 -6.156 -14.508 1 93.69 22 TYR B CA 1
ATOM 2621 C C . TYR B 1 22 ? 16.984 -5.711 -14.398 1 93.69 22 TYR B C 1
ATOM 2623 O O . TYR B 1 22 ? 17.875 -6.539 -14.203 1 93.69 22 TYR B O 1
ATOM 2631 N N . GLY B 1 23 ? 17.266 -4.477 -14.516 1 92.25 23 GLY B N 1
ATOM 2632 C CA . GLY B 1 23 ? 18.609 -3.951 -14.461 1 92.25 23 GLY B CA 1
ATOM 2633 C C . GLY B 1 23 ? 19.297 -4.188 -13.125 1 92.25 23 GLY B C 1
ATOM 2634 O O . GLY B 1 23 ? 20.516 -4.211 -13.039 1 92.25 23 GLY B O 1
ATOM 2635 N N . GLY B 1 24 ? 18.531 -4.34 -12.094 1 93.19 24 GLY B N 1
ATOM 2636 C CA . GLY B 1 24 ? 19.078 -4.516 -10.758 1 93.19 24 GLY B CA 1
ATOM 2637 C C . GLY B 1 24 ? 19.219 -5.973 -10.352 1 93.19 24 GLY B C 1
ATOM 2638 O O . GLY B 1 24 ? 19.609 -6.277 -9.227 1 93.19 24 GLY B O 1
ATOM 2639 N N . VAL B 1 25 ? 18.938 -6.906 -11.25 1 94.31 25 VAL B N 1
ATOM 2640 C CA . VAL B 1 25 ? 19.016 -8.336 -10.945 1 94.31 25 VAL B CA 1
ATOM 2641 C C . VAL B 1 25 ? 20.469 -8.75 -10.797 1 94.31 25 VAL B C 1
ATOM 2643 O O . VAL B 1 25 ? 21.328 -8.367 -11.602 1 94.31 25 VAL B O 1
ATOM 2646 N N . ASP B 1 26 ? 20.781 -9.445 -9.75 1 92.88 26 ASP B N 1
ATOM 2647 C CA . ASP B 1 26 ? 22.125 -9.984 -9.523 1 92.88 26 ASP B CA 1
ATOM 2648 C C . ASP B 1 26 ? 22.438 -11.117 -10.5 1 92.88 26 ASP B C 1
ATOM 2650 O O . ASP B 1 26 ? 21.891 -12.211 -10.383 1 92.88 26 ASP B O 1
ATOM 2654 N N . MET B 1 27 ? 23.359 -10.883 -11.344 1 93.56 27 MET B N 1
ATOM 2655 C CA . MET B 1 27 ? 23.656 -11.852 -12.398 1 93.56 27 MET B CA 1
ATOM 2656 C C . MET B 1 27 ? 24.75 -12.812 -11.961 1 93.56 27 MET B C 1
ATOM 2658 O O . MET B 1 27 ? 25.125 -13.719 -12.703 1 93.56 27 MET B O 1
ATOM 2662 N N . SER B 1 28 ? 25.172 -12.648 -10.703 1 90.06 28 SER B N 1
ATOM 2663 C CA . SER B 1 28 ? 26.141 -13.586 -10.141 1 90.06 28 SER B CA 1
ATOM 2664 C C . SER B 1 28 ? 25.469 -14.891 -9.719 1 90.06 28 SER B C 1
ATOM 2666 O O . SER B 1 28 ? 24.281 -14.898 -9.383 1 90.06 28 SER B O 1
ATOM 2668 N N . TYR B 1 29 ? 26.234 -15.945 -9.719 1 89.19 29 TYR B N 1
ATOM 2669 C CA . TYR B 1 29 ? 25.688 -17.266 -9.43 1 89.19 29 TYR B CA 1
ATOM 2670 C C . TYR B 1 29 ? 25.438 -17.438 -7.938 1 89.19 29 TYR B C 1
ATOM 2672 O O . TYR B 1 29 ? 24.609 -18.266 -7.527 1 89.19 29 TYR B O 1
ATOM 2680 N N . GLU B 1 30 ? 26 -16.688 -7.141 1 82.81 30 GLU B N 1
ATOM 2681 C CA . GLU B 1 30 ? 25.984 -16.859 -5.691 1 82.81 30 GLU B CA 1
ATOM 2682 C C . GLU B 1 30 ? 24.562 -16.719 -5.145 1 82.81 30 GLU B C 1
ATOM 2684 O O . GLU B 1 30 ? 24.109 -17.594 -4.395 1 82.81 30 GLU B O 1
ATOM 2689 N N . ASN B 1 31 ? 23.781 -15.703 -5.605 1 82 31 ASN B N 1
ATOM 2690 C CA . ASN B 1 31 ? 22.453 -15.453 -5.07 1 82 31 ASN B CA 1
ATOM 2691 C C . ASN B 1 31 ? 21.375 -16.141 -5.906 1 82 31 ASN B C 1
ATOM 2693 O O . ASN B 1 31 ? 20.203 -16.203 -5.5 1 82 31 ASN B O 1
ATOM 2697 N N . ARG B 1 32 ? 21.766 -16.641 -7.07 1 87.25 32 ARG B N 1
ATOM 2698 C CA . ARG B 1 32 ? 20.906 -17.422 -7.961 1 87.25 32 ARG B CA 1
ATOM 2699 C C . ARG B 1 32 ? 19.688 -16.609 -8.383 1 87.25 32 ARG B C 1
ATOM 2701 O O . ARG B 1 32 ? 18.578 -17.125 -8.43 1 87.25 32 ARG B O 1
ATOM 2708 N N . GLU B 1 33 ? 19.859 -15.289 -8.523 1 92.5 33 GLU B N 1
ATOM 2709 C CA . GLU B 1 33 ? 18.797 -14.422 -9.023 1 92.5 33 GLU B CA 1
ATOM 2710 C C . GLU B 1 33 ? 18.734 -14.445 -10.547 1 92.5 33 GLU B C 1
ATOM 2712 O O . GLU B 1 33 ? 17.734 -14.031 -11.133 1 92.5 33 GLU B O 1
ATOM 2717 N N . GLY B 1 34 ? 19.797 -14.914 -11.086 1 95 34 GLY B N 1
ATOM 2718 C CA . GLY B 1 34 ? 19.859 -14.961 -12.539 1 95 34 GLY B CA 1
ATOM 2719 C C . GLY B 1 34 ? 21.281 -15.109 -13.062 1 95 34 GLY B C 1
ATOM 2720 O O . GLY B 1 34 ? 22.156 -15.656 -12.375 1 95 34 GLY B O 1
ATOM 2721 N N . GLY B 1 35 ? 21.391 -14.891 -14.367 1 96 35 GLY B N 1
ATOM 2722 C CA . GLY B 1 35 ? 22.719 -14.898 -14.969 1 96 35 GLY B CA 1
ATOM 2723 C C . GLY B 1 35 ? 22.953 -16.094 -15.867 1 96 35 GLY B C 1
ATOM 2724 O O . GLY B 1 35 ? 22.188 -17.062 -15.852 1 96 35 GLY B O 1
ATOM 2725 N N . ALA B 1 36 ? 24.062 -16.016 -16.5 1 96.06 36 ALA B N 1
ATOM 2726 C CA . ALA B 1 36 ? 24.422 -17.016 -17.484 1 96.06 36 ALA B CA 1
ATOM 2727 C C . ALA B 1 36 ? 24.75 -18.359 -16.812 1 96.06 36 ALA B C 1
ATOM 2729 O O . ALA B 1 36 ? 24.406 -19.422 -17.328 1 96.06 36 ALA B O 1
ATOM 2730 N N . GLU B 1 37 ? 25.406 -18.281 -15.711 1 95.19 37 GLU B N 1
ATOM 2731 C CA . GLU B 1 37 ? 25.734 -19.5 -15 1 95.19 37 GLU B CA 1
ATOM 2732 C C . GLU B 1 37 ? 24.484 -20.219 -14.516 1 95.19 37 GLU B C 1
ATOM 2734 O O . GLU B 1 37 ? 24.391 -21.453 -14.586 1 95.19 37 GLU B O 1
ATOM 2739 N N . CYS B 1 38 ? 23.594 -19.453 -14.039 1 94.31 38 CYS B N 1
ATOM 2740 C CA . CYS B 1 38 ? 22.297 -20 -13.648 1 94.31 38 CYS B CA 1
ATOM 2741 C C . CYS B 1 38 ? 21.594 -20.625 -14.844 1 94.31 38 CYS B C 1
ATOM 2743 O O . CYS B 1 38 ? 21.094 -21.75 -14.742 1 94.31 38 CYS B O 1
ATOM 2745 N N . ALA B 1 39 ? 21.578 -20.016 -15.961 1 95.56 39 ALA B N 1
ATOM 2746 C CA . ALA B 1 39 ? 20.922 -20.484 -17.172 1 95.56 39 ALA B CA 1
ATOM 2747 C C . ALA B 1 39 ? 21.594 -21.766 -17.703 1 95.56 39 ALA B C 1
ATOM 2749 O O . ALA B 1 39 ? 20.922 -22.625 -18.281 1 95.56 39 ALA B O 1
ATOM 2750 N N . SER B 1 40 ? 22.812 -21.875 -17.438 1 94.25 40 SER B N 1
ATOM 2751 C CA . SER B 1 40 ? 23.594 -22.969 -18 1 94.25 40 SER B CA 1
ATOM 2752 C C . SER B 1 40 ? 23.312 -24.266 -17.25 1 94.25 40 SER B C 1
ATOM 2754 O O . SER B 1 40 ? 23.734 -25.344 -17.703 1 94.25 40 SER B O 1
ATOM 2756 N N . GLU B 1 41 ? 22.609 -24.203 -16.188 1 93.31 41 GLU B N 1
ATOM 2757 C CA . GLU B 1 41 ? 22.266 -25.406 -15.445 1 93.31 41 GLU B CA 1
ATOM 2758 C C . GLU B 1 41 ? 21.375 -26.344 -16.281 1 93.31 41 GLU B C 1
ATOM 2760 O O . GLU B 1 41 ? 21.297 -27.531 -16 1 93.31 41 GLU B O 1
ATOM 2765 N N . SER B 1 42 ? 20.656 -25.781 -17.203 1 93.81 42 SER B N 1
ATOM 2766 C CA . SER B 1 42 ? 19.797 -26.562 -18.078 1 93.81 42 SER B CA 1
ATOM 2767 C C . SER B 1 42 ? 19.891 -26.062 -19.516 1 93.81 42 SER B C 1
ATOM 2769 O O . SER B 1 42 ? 19.906 -24.859 -19.766 1 93.81 42 SER B O 1
ATOM 2771 N N . SER B 1 43 ? 19.938 -27.047 -20.453 1 94.06 43 SER B N 1
ATOM 2772 C CA . SER B 1 43 ? 20.016 -26.672 -21.859 1 94.06 43 SER B CA 1
ATOM 2773 C C . SER B 1 43 ? 18.656 -26.219 -22.391 1 94.06 43 SER B C 1
ATOM 2775 O O . SER B 1 43 ? 17.625 -26.516 -21.781 1 94.06 43 SER B O 1
ATOM 2777 N N . LEU B 1 44 ? 18.641 -25.531 -23.531 1 95.25 44 LEU B N 1
ATOM 2778 C CA . LEU B 1 44 ? 17.391 -25.094 -24.156 1 95.25 44 LEU B CA 1
ATOM 2779 C C . LEU B 1 44 ? 16.562 -26.281 -24.625 1 95.25 44 LEU B C 1
ATOM 2781 O O . LEU B 1 44 ? 15.336 -26.234 -24.594 1 95.25 44 LEU B O 1
ATOM 2785 N N . ARG B 1 45 ? 17.234 -27.312 -25.016 1 95.5 45 ARG B N 1
ATOM 2786 C CA . ARG B 1 45 ? 16.547 -28.516 -25.438 1 95.5 45 ARG B CA 1
ATOM 2787 C C . ARG B 1 45 ? 15.805 -29.172 -24.266 1 95.5 45 ARG B C 1
ATOM 2789 O O . ARG B 1 45 ? 14.648 -29.562 -24.406 1 95.5 45 ARG B O 1
ATOM 2796 N N . THR B 1 46 ? 16.516 -29.266 -23.188 1 94.81 46 THR B N 1
ATOM 2797 C CA . THR B 1 46 ? 15.906 -29.828 -22 1 94.81 46 THR B CA 1
ATOM 2798 C C . THR B 1 46 ? 14.695 -29 -21.562 1 94.81 46 THR B C 1
ATOM 2800 O O . THR B 1 46 ? 13.641 -29.562 -21.25 1 94.81 46 THR B O 1
ATOM 2803 N N . ARG B 1 47 ? 14.812 -27.734 -21.625 1 96.12 47 ARG B N 1
ATOM 2804 C CA . ARG B 1 47 ? 13.719 -26.844 -21.25 1 96.12 47 ARG B CA 1
ATOM 2805 C C . ARG B 1 47 ? 12.523 -27.031 -22.172 1 96.12 47 ARG B C 1
ATOM 2807 O O . ARG B 1 47 ? 11.375 -27.047 -21.719 1 96.12 47 ARG B O 1
ATOM 2814 N N . ALA B 1 48 ? 12.789 -27.141 -23.406 1 96.12 48 ALA B N 1
ATOM 2815 C CA . ALA B 1 48 ? 11.719 -27.328 -24.391 1 96.12 48 ALA B CA 1
ATOM 2816 C C . ALA B 1 48 ? 10.945 -28.609 -24.109 1 96.12 48 ALA B C 1
ATOM 2818 O O . ALA B 1 48 ? 9.711 -28.625 -24.156 1 96.12 48 ALA B O 1
ATOM 2819 N N . TRP B 1 49 ? 11.688 -29.672 -23.828 1 95.5 49 TRP B N 1
ATOM 2820 C CA . TRP B 1 49 ? 11.055 -30.953 -23.516 1 95.5 49 TRP B CA 1
ATOM 2821 C C . TRP B 1 49 ? 10.234 -30.859 -22.234 1 95.5 49 TRP B C 1
ATOM 2823 O O . TRP B 1 49 ? 9.148 -31.422 -22.125 1 95.5 49 TRP B O 1
ATOM 2833 N N . GLU B 1 50 ? 10.781 -30.203 -21.266 1 95.5 50 GLU B N 1
ATOM 2834 C CA . GLU B 1 50 ? 10.07 -30.016 -20 1 95.5 50 GLU B CA 1
ATOM 2835 C C . GLU B 1 50 ? 8.773 -29.234 -20.203 1 95.5 50 GLU B C 1
ATOM 2837 O O . GLU B 1 50 ? 7.734 -29.594 -19.641 1 95.5 50 GLU B O 1
ATOM 2842 N N . VAL B 1 51 ? 8.836 -28.172 -21 1 96.56 51 VAL B N 1
ATOM 2843 C CA . VAL B 1 51 ? 7.648 -27.359 -21.281 1 96.56 51 VAL B CA 1
ATOM 2844 C C . VAL B 1 51 ? 6.586 -28.219 -21.953 1 96.56 51 VAL B C 1
ATOM 2846 O O . VAL B 1 51 ? 5.41 -28.172 -21.578 1 96.56 51 VAL B O 1
ATOM 2849 N N . LEU B 1 52 ? 7.031 -29.016 -22.906 1 97.38 52 LEU B N 1
ATOM 2850 C CA . LEU B 1 52 ? 6.098 -29.875 -23.641 1 97.38 52 LEU B CA 1
ATOM 2851 C C . LEU B 1 52 ? 5.445 -30.891 -22.703 1 97.38 52 LEU B C 1
ATOM 2853 O O . LEU B 1 52 ? 4.223 -31.062 -22.719 1 97.38 52 LEU B O 1
ATOM 2857 N N . LEU B 1 53 ? 6.234 -31.531 -21.875 1 97.19 53 LEU B N 1
ATOM 2858 C CA . LEU B 1 53 ? 5.719 -32.562 -20.953 1 97.19 53 LEU B CA 1
ATOM 2859 C C . LEU B 1 53 ? 4.785 -31.922 -19.922 1 97.19 53 LEU B C 1
ATOM 2861 O O . LEU B 1 53 ? 3.693 -32.438 -19.672 1 97.19 53 LEU B O 1
ATOM 2865 N N . VAL B 1 54 ? 5.188 -30.828 -19.344 1 97 54 VAL B N 1
ATOM 2866 C CA . VAL B 1 54 ? 4.41 -30.188 -18.297 1 97 54 VAL B CA 1
ATOM 2867 C C . VAL B 1 54 ? 3.113 -29.625 -18.875 1 97 54 VAL B C 1
ATOM 2869 O O . VAL B 1 54 ? 2.051 -29.75 -18.25 1 97 54 VAL B O 1
ATOM 2872 N N . THR B 1 55 ? 3.176 -29.031 -20.047 1 97.44 55 THR B N 1
ATOM 2873 C CA . THR B 1 55 ? 1.974 -28.469 -20.656 1 97.44 55 THR B CA 1
ATOM 2874 C C . THR B 1 55 ? 0.998 -29.578 -21.047 1 97.44 55 THR B C 1
ATOM 2876 O O . THR B 1 55 ? -0.217 -29.406 -20.906 1 97.44 55 THR B O 1
ATOM 2879 N N . CYS B 1 56 ? 1.522 -30.688 -21.516 1 97.69 56 CYS B N 1
ATOM 2880 C CA . CYS B 1 56 ? 0.67 -31.828 -21.828 1 97.69 56 CYS B CA 1
ATOM 2881 C C . CYS B 1 56 ? -0.002 -32.375 -20.562 1 97.69 56 CYS B C 1
ATOM 2883 O O . CYS B 1 56 ? -1.215 -32.562 -20.547 1 97.69 56 CYS B O 1
ATOM 2885 N N . PHE B 1 57 ? 0.788 -32.562 -19.547 1 96.56 57 PHE B N 1
ATOM 2886 C CA . PHE B 1 57 ? 0.261 -33.031 -18.281 1 96.56 57 PHE B CA 1
ATOM 2887 C C . PHE B 1 57 ? -0.776 -32.062 -17.734 1 96.56 57 PHE B C 1
ATOM 2889 O O . PHE B 1 57 ? -1.818 -32.469 -17.219 1 96.56 57 PHE B O 1
ATOM 2896 N N . SER B 1 58 ? -0.503 -30.75 -17.797 1 96.88 58 SER B N 1
ATOM 2897 C CA . SER B 1 58 ? -1.413 -29.703 -17.328 1 96.88 58 SER B CA 1
ATOM 2898 C C . SER B 1 58 ? -2.729 -29.734 -18.094 1 96.88 58 SER B C 1
ATOM 2900 O O . SER B 1 58 ? -3.795 -29.5 -17.531 1 96.88 58 SER B O 1
ATOM 2902 N N . TYR B 1 59 ? -2.641 -30 -19.375 1 97.38 59 TYR B N 1
ATOM 2903 C CA . TYR B 1 59 ? -3.842 -30.078 -20.203 1 97.38 59 TYR B CA 1
ATOM 2904 C C . TYR B 1 59 ? -4.758 -31.188 -19.719 1 97.38 59 TYR B C 1
ATOM 2906 O O . TYR B 1 59 ? -5.973 -31 -19.609 1 97.38 59 TYR B O 1
ATOM 2914 N N . PHE B 1 60 ? -4.227 -32.312 -19.438 1 96.12 60 PHE B N 1
ATOM 2915 C CA . PHE B 1 60 ? -5.016 -33.438 -18.938 1 96.12 60 PHE B CA 1
ATOM 2916 C C . PHE B 1 60 ? -5.633 -33.125 -17.578 1 96.12 60 PHE B C 1
ATOM 2918 O O . PHE B 1 60 ? -6.785 -33.469 -17.328 1 96.12 60 PHE B O 1
ATOM 2925 N N . GLN B 1 61 ? -4.852 -32.438 -16.766 1 94.62 61 GLN B N 1
ATOM 2926 C CA . GLN B 1 61 ? -5.383 -32.031 -15.469 1 94.62 61 GLN B CA 1
ATOM 2927 C C . GLN B 1 61 ? -6.543 -31.047 -15.656 1 94.62 61 GLN B C 1
ATOM 2929 O O . GLN B 1 61 ? -7.551 -31.141 -14.945 1 94.62 61 GLN B O 1
ATOM 2934 N N . PHE B 1 62 ? -6.383 -30.156 -16.531 1 95.25 62 PHE B N 1
ATOM 2935 C CA . PHE B 1 62 ? -7.414 -29.156 -16.812 1 95.25 62 PHE B CA 1
ATOM 2936 C C . PHE B 1 62 ? -8.695 -29.828 -17.297 1 95.25 62 PHE B C 1
ATOM 2938 O O . PHE B 1 62 ? -9.789 -29.5 -16.812 1 95.25 62 PHE B O 1
ATOM 2945 N N . LYS B 1 63 ? -8.602 -30.781 -18.203 1 94.5 63 LYS B N 1
ATOM 2946 C CA . LYS B 1 63 ? -9.758 -31.5 -18.719 1 94.5 63 LYS B CA 1
ATOM 2947 C C . LYS B 1 63 ? -10.438 -32.312 -17.609 1 94.5 63 LYS B C 1
ATOM 2949 O O . LYS B 1 63 ? -11.672 -32.375 -17.562 1 94.5 63 LYS B O 1
ATOM 2954 N N . PHE B 1 64 ? -9.656 -32.844 -16.828 1 92.12 64 PHE B N 1
ATOM 2955 C CA . PHE B 1 64 ? -10.18 -33.594 -15.695 1 92.12 64 PHE B CA 1
ATOM 2956 C C . PHE B 1 64 ? -10.977 -32.688 -14.766 1 92.12 64 PHE B C 1
ATOM 2958 O O . PHE B 1 64 ? -12.078 -33.062 -14.336 1 92.12 64 PHE B O 1
ATOM 2965 N N . ALA B 1 65 ? -10.438 -31.516 -14.438 1 91.31 65 ALA B N 1
ATOM 2966 C CA . ALA B 1 65 ? -11.094 -30.562 -13.555 1 91.31 65 ALA B CA 1
ATOM 2967 C C . ALA B 1 65 ? -12.352 -29.984 -14.211 1 91.31 65 ALA B C 1
ATOM 2969 O O . ALA B 1 65 ? -13.375 -29.797 -13.539 1 91.31 65 ALA B O 1
ATOM 2970 N N . GLU B 1 66 ? -12.289 -29.656 -15.477 1 89.38 66 GLU B N 1
ATOM 2971 C CA . GLU B 1 66 ? -13.422 -29.094 -16.219 1 89.38 66 GLU B CA 1
ATOM 2972 C C . GLU B 1 66 ? -14.625 -30.031 -16.156 1 89.38 66 GLU B C 1
ATOM 2974 O O . GLU B 1 66 ? -15.758 -29.562 -16 1 89.38 66 GLU B O 1
ATOM 2979 N N . GLU B 1 67 ? -14.438 -31.234 -16.266 1 88.06 67 GLU B N 1
ATOM 2980 C CA . GLU B 1 67 ? -15.508 -32.219 -16.25 1 88.06 67 GLU B CA 1
ATOM 2981 C C . GLU B 1 67 ? -16.125 -32.344 -14.859 1 88.06 67 GLU B C 1
ATOM 2983 O O . GLU B 1 67 ? -17.344 -32.531 -14.734 1 88.06 67 GLU B O 1
ATOM 2988 N N . ARG B 1 68 ? -15.352 -32.188 -13.898 1 85.81 68 ARG B N 1
ATOM 2989 C CA . ARG B 1 68 ? -15.805 -32.406 -12.531 1 85.81 68 ARG B CA 1
ATOM 2990 C C . ARG B 1 68 ? -16.344 -31.141 -11.898 1 85.81 68 ARG B C 1
ATOM 2992 O O . ARG B 1 68 ? -17.125 -31.188 -10.945 1 85.81 68 ARG B O 1
ATOM 2999 N N . CYS B 1 69 ? -15.812 -30 -12.32 1 81.12 69 CYS B N 1
ATOM 3000 C CA . CYS B 1 69 ? -16.25 -28.719 -11.773 1 81.12 69 CYS B CA 1
ATOM 3001 C C . CYS B 1 69 ? -17.312 -28.078 -12.672 1 81.12 69 CYS B C 1
ATOM 3003 O O . CYS B 1 69 ? -17.578 -26.875 -12.547 1 81.12 69 CYS B O 1
ATOM 3005 N N . ARG B 1 70 ? -17.875 -28.781 -13.539 1 75.06 70 ARG B N 1
ATOM 3006 C CA . ARG B 1 70 ? -18.781 -28.312 -14.57 1 75.06 70 ARG B CA 1
ATOM 3007 C C . ARG B 1 70 ? -19.953 -27.531 -13.961 1 75.06 70 ARG B C 1
ATOM 3009 O O . ARG B 1 70 ? -20.375 -26.5 -14.508 1 75.06 70 ARG B O 1
ATOM 3016 N N . ASP B 1 71 ? -20.422 -28.016 -12.852 1 71.56 71 ASP B N 1
ATOM 3017 C CA . ASP B 1 71 ? -21.562 -27.344 -12.234 1 71.56 71 ASP B CA 1
ATOM 3018 C C . ASP B 1 71 ? -21.188 -25.938 -11.781 1 71.56 71 ASP B C 1
ATOM 3020 O O . ASP B 1 71 ? -21.984 -25 -11.914 1 71.56 71 ASP B O 1
ATOM 3024 N N . SER B 1 72 ? -19.953 -25.875 -11.258 1 67.31 72 SER B N 1
ATOM 3025 C CA . SER B 1 72 ? -19.5 -24.562 -10.82 1 67.31 72 SER B CA 1
ATOM 3026 C C . SER B 1 72 ? -19.219 -23.656 -12.016 1 67.31 72 SER B C 1
ATOM 3028 O O . SER B 1 72 ? -19.422 -22.438 -11.945 1 67.31 72 SER B O 1
ATOM 3030 N N . PHE B 1 73 ? -18.703 -24.25 -13.109 1 63.5 73 PHE B N 1
ATOM 3031 C CA . PHE B 1 73 ? -18.375 -23.5 -14.312 1 63.5 73 PHE B CA 1
ATOM 3032 C C . PHE B 1 73 ? -19.656 -23.016 -15 1 63.5 73 PHE B C 1
ATOM 3034 O O . PHE B 1 73 ? -19.672 -21.953 -15.609 1 63.5 73 PHE B O 1
ATOM 3041 N N . LEU B 1 74 ? -20.672 -23.969 -14.891 1 56.22 74 LEU B N 1
ATOM 3042 C CA . LEU B 1 74 ? -21.953 -23.672 -15.492 1 56.22 74 LEU B CA 1
ATOM 3043 C C . LEU B 1 74 ? -22.844 -22.875 -14.516 1 56.22 74 LEU B C 1
ATOM 3045 O O . LEU B 1 74 ? -23.922 -22.422 -14.883 1 56.22 74 LEU B O 1
ATOM 3049 N N . LEU B 1 75 ? -22.484 -22.844 -13.328 1 53.94 75 LEU B N 1
ATOM 3050 C CA . LEU B 1 75 ? -23.25 -22.078 -12.336 1 53.94 75 LEU B CA 1
ATOM 3051 C C . LEU B 1 75 ? -23.656 -20.719 -12.891 1 53.94 75 LEU B C 1
ATOM 3053 O O . LEU B 1 75 ? -22.906 -19.75 -12.789 1 53.94 75 LEU B O 1
ATOM 3057 N N . SER B 1 76 ? -24.203 -20.656 -14 1 45.97 76 SER B N 1
ATOM 3058 C CA . SER B 1 76 ? -24.891 -19.516 -14.594 1 45.97 76 SER B CA 1
ATOM 3059 C C . SER B 1 76 ? -25.734 -18.781 -13.555 1 45.97 76 SER B C 1
ATOM 3061 O O . SER B 1 76 ? -25.719 -19.141 -12.375 1 45.97 76 SER B O 1
ATOM 3063 N N . GLN B 1 77 ? -27.266 -18.797 -13.758 1 43.94 77 GLN B N 1
ATOM 3064 C CA . GLN B 1 77 ? -28.391 -18 -13.281 1 43.94 77 GLN B CA 1
ATOM 3065 C C . GLN B 1 77 ? -28.625 -18.219 -11.789 1 43.94 77 GLN B C 1
ATOM 3067 O O . GLN B 1 77 ? -28.969 -17.281 -11.07 1 43.94 77 GLN B O 1
ATOM 3072 N N . ARG B 1 78 ? -28.719 -19.438 -11.336 1 43.94 78 ARG B N 1
ATOM 3073 C CA . ARG B 1 78 ? -29.234 -19.719 -10 1 43.94 78 ARG B CA 1
ATOM 3074 C C . ARG B 1 78 ? -28.203 -19.359 -8.93 1 43.94 78 ARG B C 1
ATOM 3076 O O . ARG B 1 78 ? -28.562 -19.062 -7.797 1 43.94 78 ARG B O 1
ATOM 3083 N N . ILE B 1 79 ? -27 -19.609 -9.062 1 47 79 ILE B N 1
ATOM 3084 C CA . ILE B 1 79 ? -25.984 -19.188 -8.102 1 47 79 ILE B CA 1
ATOM 3085 C C . ILE B 1 79 ? -25.953 -17.656 -8.008 1 47 79 ILE B C 1
ATOM 3087 O O . ILE B 1 79 ? -25.484 -17.109 -7.02 1 47 79 ILE B O 1
ATOM 3091 N N . ARG B 1 80 ? -26.203 -17.016 -9.125 1 46.22 80 ARG B N 1
ATOM 3092 C CA . ARG B 1 80 ? -26.344 -15.562 -9.031 1 46.22 80 AR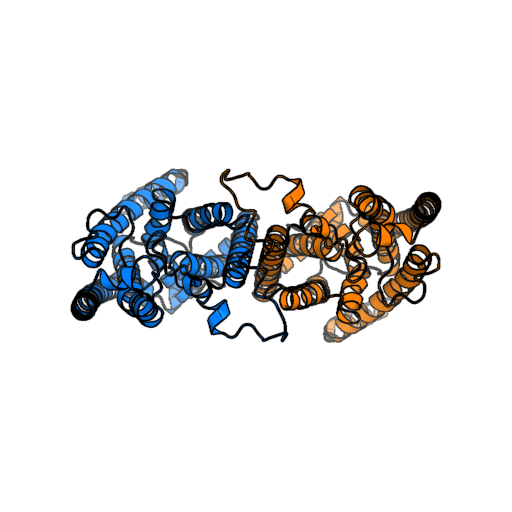G B CA 1
ATOM 3093 C C . ARG B 1 80 ? -27.297 -15.18 -7.898 1 46.22 80 ARG B C 1
ATOM 3095 O O . ARG B 1 80 ? -27.016 -14.25 -7.141 1 46.22 80 ARG B O 1
ATOM 3102 N N . GLU B 1 81 ? -28.531 -15.773 -8.133 1 46.38 81 GLU B N 1
ATOM 3103 C CA . GLU B 1 81 ? -29.625 -15.305 -7.305 1 46.38 81 GLU B CA 1
ATOM 3104 C C . GLU B 1 81 ? -29.422 -15.688 -5.84 1 46.38 81 GLU B C 1
ATOM 3106 O O . GLU B 1 81 ? -29.656 -14.883 -4.941 1 46.38 81 GLU B O 1
ATOM 3111 N N . TYR B 1 82 ? -29.281 -16.984 -5.594 1 46.03 82 TYR B N 1
ATOM 3112 C CA . TYR B 1 82 ? -29.266 -17.484 -4.223 1 46.03 82 TYR B CA 1
ATOM 3113 C C . TYR B 1 82 ? -27.984 -17.062 -3.504 1 46.03 82 TYR B C 1
ATOM 3115 O O . TYR B 1 82 ? -28.031 -16.578 -2.369 1 46.03 82 TYR B O 1
ATOM 3123 N N . TYR B 1 83 ? -26.922 -17.391 -4.059 1 46.66 83 TYR B N 1
ATOM 3124 C CA . TYR B 1 83 ? -25.656 -17.188 -3.363 1 46.66 83 TYR B CA 1
ATOM 3125 C C . TYR B 1 83 ? -25.297 -15.711 -3.312 1 46.66 83 TYR B C 1
ATOM 3127 O O . TYR B 1 83 ? -24.688 -15.242 -2.34 1 46.66 83 TYR B O 1
ATOM 3135 N N . LEU B 1 84 ? -25.672 -15.062 -4.383 1 49.59 84 LEU B N 1
ATOM 3136 C CA . LEU B 1 84 ? -25.469 -13.617 -4.348 1 49.59 84 LEU B CA 1
ATOM 3137 C C . LEU B 1 84 ? -26.391 -12.961 -3.336 1 49.59 84 LEU B C 1
ATOM 3139 O O . LEU B 1 84 ? -26.031 -11.969 -2.701 1 49.59 84 LEU B O 1
ATOM 3143 N N . ASP B 1 85 ? -27.609 -13.531 -3.41 1 48.19 85 ASP B N 1
ATOM 3144 C CA . ASP B 1 85 ? -28.578 -12.922 -2.506 1 48.19 85 ASP B CA 1
ATOM 3145 C C . ASP B 1 85 ? -28.172 -13.125 -1.048 1 48.19 85 ASP B C 1
ATOM 3147 O O . ASP B 1 85 ? -28.219 -12.188 -0.25 1 48.19 85 ASP B O 1
ATOM 3151 N N . GLU B 1 86 ? -28.031 -14.406 -0.68 1 48.12 86 GLU B N 1
ATOM 3152 C CA . GLU B 1 86 ? -27.656 -14.641 0.71 1 48.12 86 GLU B CA 1
ATOM 3153 C C . GLU B 1 86 ? -26.297 -14.023 1.026 1 48.12 86 GLU B C 1
ATOM 3155 O O . GLU B 1 86 ? -26.094 -13.508 2.125 1 48.12 86 GLU B O 1
ATOM 3160 N N . SER B 1 87 ? -25.422 -14.203 0.111 1 46.25 87 SER B N 1
ATOM 3161 C CA . SER B 1 87 ? -24.078 -13.664 0.214 1 46.25 87 SER B CA 1
ATOM 3162 C C . SER B 1 87 ? -24.094 -12.141 0.26 1 46.25 87 SER B C 1
ATOM 3164 O O . SER B 1 87 ? -23.297 -11.531 0.974 1 46.25 87 SER B O 1
ATOM 3166 N N . GLN B 1 88 ? -25.047 -11.633 -0.573 1 48.62 88 GLN B N 1
ATOM 3167 C CA . GLN B 1 88 ? -25.156 -10.18 -0.51 1 48.62 88 GLN B CA 1
ATOM 3168 C C . GLN B 1 88 ? -25.609 -9.719 0.875 1 48.62 88 GLN B C 1
ATOM 3170 O O . GLN B 1 88 ? -25.141 -8.695 1.377 1 48.62 88 GLN B O 1
ATOM 3175 N N .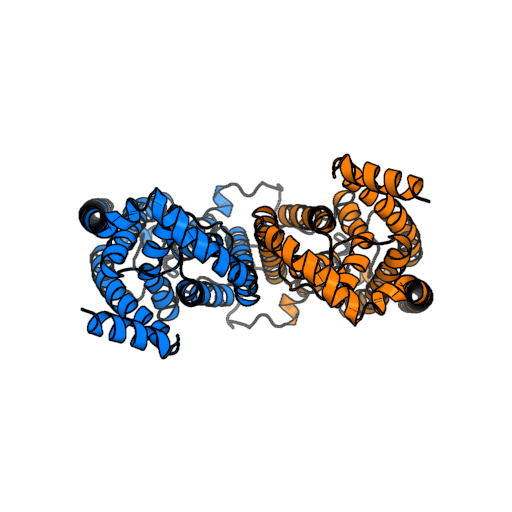 LEU B 1 89 ? -26.625 -10.523 1.284 1 48.31 89 LEU B N 1
ATOM 3176 C CA . LEU B 1 89 ? -27.078 -10.141 2.613 1 48.31 89 LEU B CA 1
ATOM 3177 C C . LEU B 1 89 ? -25.984 -10.336 3.65 1 48.31 89 LEU B C 1
ATOM 3179 O O . LEU B 1 89 ? -25.766 -9.477 4.508 1 48.31 89 LEU B O 1
ATOM 3183 N N . ASN B 1 90 ? -25.391 -11.578 3.631 1 47.38 90 ASN B N 1
ATOM 3184 C CA . ASN B 1 90 ? -24.312 -11.859 4.578 1 47.38 90 ASN B CA 1
ATOM 3185 C C . ASN B 1 90 ? -23.047 -11.086 4.227 1 47.38 90 ASN B C 1
ATOM 3187 O O . ASN B 1 90 ? -22.312 -10.664 5.121 1 47.38 90 ASN B O 1
ATOM 3191 N N . CYS B 1 91 ? -22.844 -11.047 2.984 1 46.38 91 CYS B N 1
ATOM 3192 C CA . CYS B 1 91 ? -21.703 -10.289 2.51 1 46.38 91 CYS B CA 1
ATOM 3193 C C . CYS B 1 91 ? -21.766 -8.836 2.969 1 46.38 91 CYS B C 1
ATOM 3195 O O . CYS B 1 91 ? -20.75 -8.234 3.305 1 46.38 91 CYS B O 1
ATOM 3197 N N . LYS B 1 92 ? -23.016 -8.352 2.969 1 47.97 92 LYS B N 1
ATOM 3198 C CA . LYS B 1 92 ? -23.219 -6.977 3.404 1 47.97 92 LYS B CA 1
ATOM 3199 C C . LYS B 1 92 ? -22.75 -6.781 4.848 1 47.97 92 LYS B C 1
ATOM 3201 O O . LYS B 1 92 ? -22.141 -5.766 5.176 1 47.97 92 LYS B O 1
ATOM 3206 N N . LYS B 1 93 ? -23.188 -7.816 5.633 1 49.53 93 LYS B N 1
ATOM 3207 C CA . LYS B 1 93 ? -22.781 -7.773 7.035 1 49.53 93 LYS B CA 1
ATOM 3208 C C . LYS B 1 93 ? -21.281 -7.938 7.184 1 49.53 93 LYS B C 1
ATOM 3210 O O . LYS B 1 93 ? -20.656 -7.297 8.039 1 49.53 93 LYS B O 1
ATOM 3215 N N . ILE B 1 94 ? -20.75 -8.805 6.27 1 47.16 94 ILE B N 1
ATOM 3216 C CA . ILE B 1 94 ? -19.344 -9.211 6.348 1 47.16 94 ILE B CA 1
ATOM 3217 C C . ILE B 1 94 ? -18.453 -8.141 5.715 1 47.16 94 ILE B C 1
ATOM 3219 O O . ILE B 1 94 ? -17.359 -7.855 6.207 1 47.16 94 ILE B O 1
ATOM 3223 N N . GLU B 1 95 ? -18.891 -7.59 4.531 1 50.38 95 GLU B N 1
ATOM 3224 C CA . GLU B 1 95 ? -18.141 -6.562 3.822 1 50.38 95 GLU B CA 1
ATOM 3225 C C . GLU B 1 95 ? -17.75 -5.422 4.758 1 50.38 95 GLU B C 1
ATOM 3227 O O . GLU B 1 95 ? -16.688 -4.805 4.582 1 50.38 95 GLU B O 1
ATOM 3232 N N . SER B 1 96 ? -18.672 -5.203 5.758 1 55.91 96 SER B N 1
ATOM 3233 C CA . SER B 1 96 ? -18.391 -4.043 6.602 1 55.91 96 SER B CA 1
ATOM 3234 C C . SER B 1 96 ? -17.609 -4.438 7.848 1 55.91 96 SER B C 1
ATOM 3236 O O . SER B 1 96 ? -17.438 -3.631 8.766 1 55.91 96 SER B O 1
ATOM 3238 N N . SER B 1 97 ? -16.969 -5.809 7.727 1 69.75 97 SER B N 1
ATOM 3239 C CA . SER B 1 97 ? -16.312 -6.16 8.984 1 69.75 97 SER B CA 1
ATOM 3240 C C . SER B 1 97 ? -14.953 -5.48 9.109 1 69.75 97 SER B C 1
ATOM 3242 O O . SER B 1 97 ? -14.289 -5.227 8.102 1 69.75 97 SER B O 1
ATOM 3244 N N . SER B 1 98 ? -14.719 -4.945 10.203 1 79.88 98 SER B N 1
ATOM 3245 C CA . SER B 1 98 ? -13.445 -4.328 10.57 1 79.88 98 SER B CA 1
ATOM 3246 C C . SER B 1 98 ? -12.273 -5.23 10.219 1 79.88 98 SER B C 1
ATOM 3248 O O . SER B 1 98 ? -11.227 -4.75 9.773 1 79.88 98 SER B O 1
ATOM 3250 N N . ARG B 1 99 ? -12.492 -6.531 10.234 1 86.31 99 ARG B N 1
ATOM 3251 C CA . ARG B 1 99 ? -11.414 -7.477 9.969 1 86.31 99 ARG B CA 1
ATOM 3252 C C . ARG B 1 99 ? -11.062 -7.5 8.484 1 86.31 99 ARG B C 1
ATOM 3254 O O . ARG B 1 99 ? -9.883 -7.539 8.125 1 86.31 99 ARG B O 1
ATOM 3261 N N . ARG B 1 100 ? -12.047 -7.461 7.641 1 88.44 100 ARG B N 1
ATOM 3262 C CA . ARG B 1 100 ? -11.836 -7.449 6.195 1 88.44 100 ARG B CA 1
ATOM 3263 C C . ARG B 1 100 ? -11.078 -6.199 5.762 1 88.44 100 ARG B C 1
ATOM 3265 O O . ARG B 1 100 ? -10.141 -6.281 4.973 1 88.44 100 ARG B O 1
ATOM 3272 N N . GLN B 1 101 ? -11.453 -5.102 6.355 1 88.75 101 GLN B N 1
ATOM 3273 C CA . GLN B 1 101 ? -10.828 -3.83 6 1 88.75 101 GLN B CA 1
ATOM 3274 C C . GLN B 1 101 ? -9.375 -3.781 6.461 1 88.75 101 GLN B C 1
ATOM 3276 O O . GLN B 1 101 ? -8.516 -3.25 5.754 1 88.75 101 GLN B O 1
ATOM 3281 N N . ILE B 1 102 ? -9.18 -4.348 7.582 1 91.44 102 ILE B N 1
ATOM 3282 C CA . ILE B 1 102 ? -7.824 -4.375 8.117 1 91.44 102 ILE B CA 1
ATOM 3283 C C . ILE B 1 102 ? -6.938 -5.254 7.242 1 91.44 102 ILE B C 1
ATOM 3285 O O . ILE B 1 102 ? -5.809 -4.879 6.914 1 91.44 102 ILE B O 1
ATOM 3289 N N . MET B 1 103 ? -7.445 -6.387 6.816 1 94.31 103 MET B N 1
ATOM 3290 C CA . MET B 1 103 ? -6.684 -7.27 5.938 1 94.31 103 MET B CA 1
ATOM 3291 C C . MET B 1 103 ? -6.426 -6.605 4.59 1 94.31 103 MET B C 1
ATOM 3293 O O . MET B 1 103 ? -5.32 -6.699 4.047 1 94.31 103 MET B O 1
ATOM 3297 N N . LEU B 1 104 ? -7.449 -5.965 4.133 1 94.5 104 LEU B N 1
ATOM 3298 C CA . LEU B 1 104 ? -7.316 -5.25 2.869 1 94.5 104 LEU B CA 1
ATOM 3299 C C . LEU B 1 104 ? -6.254 -4.16 2.975 1 94.5 104 LEU B C 1
ATOM 3301 O O . LEU B 1 104 ? -5.395 -4.035 2.098 1 94.5 104 LEU B O 1
ATOM 3305 N N . LEU B 1 105 ? -6.293 -3.41 4.055 1 95.56 105 LEU B N 1
ATOM 3306 C CA . LEU B 1 105 ? -5.352 -2.318 4.27 1 95.56 105 LEU B CA 1
ATOM 3307 C C . LEU B 1 105 ? -3.92 -2.84 4.344 1 95.56 105 LEU B C 1
ATOM 3309 O O . LEU B 1 105 ? -3.033 -2.334 3.652 1 95.56 105 LEU B O 1
ATOM 3313 N N . ILE B 1 106 ? -3.738 -3.85 5.09 1 96.88 106 ILE B N 1
ATOM 3314 C CA . ILE B 1 106 ? -2.395 -4.379 5.293 1 96.88 106 ILE B CA 1
ATOM 3315 C C . ILE B 1 106 ? -1.88 -4.992 3.992 1 96.88 106 ILE B C 1
ATOM 3317 O O . ILE B 1 106 ? -0.729 -4.773 3.607 1 96.88 106 ILE B O 1
ATOM 3321 N N . LEU B 1 107 ? -2.717 -5.719 3.316 1 98.19 107 LEU B N 1
ATOM 3322 C CA . LEU B 1 107 ? -2.301 -6.359 2.074 1 98.19 107 LEU B CA 1
ATOM 3323 C C . LEU B 1 107 ? -1.995 -5.324 1 1 98.19 107 LEU B C 1
ATOM 3325 O O . LEU B 1 107 ? -1.006 -5.449 0.274 1 98.19 107 LEU B O 1
ATOM 3329 N N . ALA B 1 108 ? -2.834 -4.348 0.924 1 98 108 ALA B N 1
ATOM 3330 C CA . ALA B 1 108 ? -2.627 -3.293 -0.065 1 98 108 ALA B CA 1
ATOM 3331 C C . ALA B 1 108 ? -1.338 -2.525 0.214 1 98 108 ALA B C 1
ATOM 3333 O O . ALA B 1 108 ? -0.566 -2.24 -0.704 1 98 108 ALA B O 1
ATOM 3334 N N . MET B 1 109 ? -1.108 -2.189 1.452 1 97.75 109 MET B N 1
ATOM 3335 C CA . MET B 1 109 ? 0.126 -1.5 1.815 1 97.75 109 MET B CA 1
ATOM 3336 C C . MET B 1 109 ? 1.342 -2.373 1.527 1 97.75 109 MET B C 1
ATOM 3338 O O . MET B 1 109 ? 2.35 -1.892 1.007 1 97.75 109 MET B O 1
ATOM 3342 N N . THR B 1 110 ? 1.2 -3.639 1.882 1 97.88 110 THR B N 1
ATOM 3343 C CA . THR B 1 110 ? 2.279 -4.586 1.617 1 97.88 110 THR B CA 1
ATOM 3344 C C . THR B 1 110 ? 2.584 -4.652 0.124 1 97.88 110 THR B C 1
ATOM 3346 O O . THR B 1 110 ? 3.75 -4.633 -0.278 1 97.88 110 THR B O 1
ATOM 3349 N N . TRP B 1 111 ? 1.542 -4.695 -0.654 1 97.56 111 TRP B N 1
ATOM 3350 C CA . TRP B 1 111 ? 1.687 -4.738 -2.105 1 97.56 111 TRP B CA 1
ATOM 3351 C C . TRP B 1 111 ? 2.352 -3.467 -2.623 1 97.56 111 TRP B C 1
ATOM 3353 O O . TRP B 1 111 ? 3.262 -3.529 -3.453 1 97.56 111 TRP B O 1
ATOM 3363 N N . GLY B 1 112 ? 1.916 -2.361 -2.156 1 97.31 112 GLY B N 1
ATOM 3364 C CA . GLY B 1 112 ? 2.535 -1.101 -2.533 1 97.31 112 GLY B CA 1
ATOM 3365 C C . GLY B 1 112 ? 4.008 -1.03 -2.178 1 97.31 112 GLY B C 1
ATOM 3366 O O . GLY B 1 112 ? 4.828 -0.603 -2.992 1 97.31 112 GLY B O 1
ATOM 3367 N N . MET B 1 113 ? 4.352 -1.45 -0.991 1 97.31 113 MET B N 1
ATOM 3368 C CA . MET B 1 113 ? 5.746 -1.455 -0.552 1 97.31 113 MET B CA 1
ATOM 3369 C C . MET B 1 113 ? 6.594 -2.346 -1.451 1 97.31 113 MET B C 1
ATOM 3371 O O . MET B 1 113 ? 7.688 -1.957 -1.862 1 97.31 113 MET B O 1
ATOM 3375 N N . GLU B 1 114 ? 6.027 -3.486 -1.746 1 96.62 114 GLU B N 1
ATOM 3376 C CA . GLU B 1 114 ? 6.754 -4.445 -2.574 1 96.62 114 GLU B CA 1
ATOM 3377 C C . GLU B 1 114 ? 7.035 -3.871 -3.961 1 96.62 114 GLU B C 1
ATOM 3379 O O . GLU B 1 114 ? 8.156 -3.977 -4.465 1 96.62 114 GLU B O 1
ATOM 3384 N N . ILE B 1 115 ? 6.094 -3.279 -4.543 1 96.25 115 ILE B N 1
ATOM 3385 C CA . ILE B 1 115 ? 6.254 -2.699 -5.871 1 96.25 115 ILE B CA 1
ATOM 3386 C C . ILE B 1 115 ? 7.301 -1.589 -5.828 1 96.25 115 ILE B C 1
ATOM 3388 O O . ILE B 1 115 ? 8.203 -1.543 -6.672 1 96.25 115 ILE B O 1
ATOM 3392 N N . ALA B 1 116 ? 7.246 -0.723 -4.828 1 95.81 116 ALA B N 1
ATOM 3393 C CA . ALA B 1 116 ? 8.18 0.394 -4.711 1 95.81 116 ALA B CA 1
ATOM 3394 C C . ALA B 1 116 ? 9.609 -0.104 -4.523 1 95.81 116 ALA B C 1
ATOM 3396 O O . ALA B 1 116 ? 10.539 0.392 -5.164 1 95.81 116 ALA B O 1
ATOM 3397 N N . LEU B 1 117 ? 9.773 -1.037 -3.703 1 95.25 117 LEU B N 1
ATOM 3398 C CA . LEU B 1 117 ? 11.109 -1.537 -3.396 1 95.25 117 LEU B CA 1
ATOM 3399 C C . LEU B 1 117 ? 11.711 -2.258 -4.598 1 95.25 117 LEU B C 1
ATOM 3401 O O . LEU B 1 117 ? 12.906 -2.133 -4.867 1 95.25 117 LEU B O 1
ATOM 3405 N N . LYS B 1 118 ? 10.875 -2.973 -5.332 1 95.06 118 LYS B N 1
ATOM 3406 C CA . LYS B 1 118 ? 11.375 -3.65 -6.523 1 95.06 118 LYS B CA 1
ATOM 3407 C C . LYS B 1 118 ? 11.711 -2.648 -7.629 1 95.06 118 LYS B C 1
ATOM 3409 O O . LYS B 1 118 ? 12.617 -2.881 -8.43 1 95.06 118 LYS B O 1
ATOM 3414 N N . LEU B 1 119 ? 11.016 -1.606 -7.621 1 93.62 119 LEU B N 1
ATOM 3415 C CA . LEU B 1 119 ? 11.336 -0.545 -8.57 1 93.62 119 LEU B CA 1
ATOM 3416 C C . LEU B 1 119 ? 12.672 0.109 -8.227 1 93.62 119 LEU B C 1
ATOM 3418 O O . LEU B 1 119 ? 13.492 0.353 -9.117 1 93.62 119 LEU B O 1
ATOM 3422 N N . VAL B 1 120 ? 12.875 0.341 -6.996 1 91.81 120 VAL B N 1
ATOM 3423 C CA . VAL B 1 120 ? 14.109 0.967 -6.535 1 91.81 120 VAL B CA 1
ATOM 3424 C C . VAL B 1 120 ? 15.297 0.051 -6.832 1 91.81 120 VAL B C 1
ATOM 3426 O O . VAL B 1 120 ? 16.359 0.516 -7.254 1 91.81 120 VAL B O 1
ATOM 3429 N N . GLU B 1 121 ? 15.07 -1.223 -6.684 1 93.56 121 GLU B N 1
ATOM 3430 C CA . GLU B 1 121 ? 16.141 -2.186 -6.895 1 93.56 121 GLU B CA 1
ATOM 3431 C C . GLU B 1 121 ? 16.328 -2.482 -8.375 1 93.56 121 GLU B C 1
ATOM 3433 O O . GLU B 1 121 ? 17.344 -3.066 -8.773 1 93.56 121 GLU B O 1
ATOM 3438 N N . GLY B 1 122 ? 15.414 -2.092 -9.164 1 94.12 122 GLY B N 1
ATOM 3439 C CA . GLY B 1 122 ? 15.453 -2.461 -10.57 1 94.12 122 GLY B CA 1
ATOM 3440 C C . GLY B 1 122 ? 15.125 -3.924 -10.812 1 94.12 122 GLY B C 1
ATOM 3441 O O . GLY B 1 122 ? 15.766 -4.578 -11.641 1 94.12 122 GLY B O 1
ATOM 3442 N N . LYS B 1 123 ? 14.219 -4.492 -10.07 1 95.69 123 LYS B N 1
ATOM 3443 C CA . LYS B 1 123 ? 13.883 -5.91 -10.125 1 95.69 123 LYS B CA 1
ATOM 3444 C C . LYS B 1 123 ? 12.383 -6.113 -10.312 1 95.69 123 LYS B C 1
ATOM 3446 O O . LYS B 1 123 ? 11.805 -7.043 -9.742 1 95.69 123 LYS B O 1
ATOM 3451 N N . LEU B 1 124 ? 11.773 -5.242 -11.039 1 96.19 124 LEU B N 1
ATOM 3452 C CA . LEU B 1 124 ? 10.328 -5.281 -11.234 1 96.19 124 LEU B CA 1
ATOM 3453 C C . LEU B 1 124 ? 9.898 -6.605 -11.867 1 96.19 124 LEU B C 1
ATOM 3455 O O . LEU B 1 124 ? 8.773 -7.062 -11.656 1 96.19 124 LEU B O 1
ATOM 3459 N N . ILE B 1 125 ? 10.773 -7.262 -12.594 1 97 125 ILE B N 1
ATOM 3460 C CA . ILE B 1 125 ? 10.453 -8.492 -13.305 1 97 125 ILE B CA 1
ATOM 3461 C C . ILE B 1 125 ? 10.016 -9.57 -12.312 1 97 125 ILE B C 1
ATOM 3463 O O . ILE B 1 125 ? 9.203 -10.438 -12.641 1 97 125 ILE B O 1
ATOM 3467 N N . PHE B 1 126 ? 10.453 -9.5 -11.125 1 96.81 126 PHE B N 1
ATOM 3468 C CA . PHE B 1 126 ? 10.156 -10.523 -10.133 1 96.81 126 PHE B CA 1
ATOM 3469 C C . PHE B 1 126 ? 8.727 -10.375 -9.617 1 96.81 126 PHE B C 1
ATOM 3471 O O . PHE B 1 126 ? 8.25 -11.227 -8.859 1 96.81 126 PHE B O 1
ATOM 3478 N N . LEU B 1 127 ? 8.016 -9.336 -10.055 1 96.94 127 LEU B N 1
ATOM 3479 C CA . LEU B 1 127 ? 6.59 -9.234 -9.758 1 96.94 127 LEU B CA 1
ATOM 3480 C C . LEU B 1 127 ? 5.816 -10.375 -10.422 1 96.94 127 LEU B C 1
ATOM 3482 O O . LEU B 1 127 ? 4.672 -10.648 -10.047 1 96.94 127 LEU B O 1
ATOM 3486 N N . LEU B 1 128 ? 6.422 -11.039 -11.344 1 97.88 128 LEU B N 1
ATOM 3487 C CA . LEU B 1 128 ? 5.781 -12.141 -12.039 1 97.88 128 LEU B CA 1
ATOM 3488 C C . LEU B 1 128 ? 5.738 -13.391 -11.164 1 97.88 128 LEU B C 1
ATOM 3490 O O . LEU B 1 128 ? 5.016 -14.344 -11.469 1 97.88 128 LEU B O 1
ATOM 3494 N N . ASN B 1 129 ? 6.48 -13.375 -10.055 1 97.44 129 ASN B N 1
ATOM 3495 C CA . ASN B 1 129 ? 6.453 -14.539 -9.172 1 97.44 129 ASN B CA 1
ATOM 3496 C C . ASN B 1 129 ? 5.051 -14.797 -8.633 1 97.44 129 ASN B C 1
ATOM 3498 O O . ASN B 1 129 ? 4.297 -13.859 -8.375 1 97.44 129 ASN B O 1
ATOM 3502 N N . PRO B 1 130 ? 4.703 -16.016 -8.414 1 97.19 130 PRO B N 1
ATOM 3503 C CA . PRO B 1 130 ? 3.336 -16.422 -8.062 1 97.19 130 PRO B CA 1
ATOM 3504 C C . PRO B 1 130 ? 2.83 -15.734 -6.797 1 97.19 130 PRO B C 1
ATOM 3506 O O . PRO B 1 130 ? 1.637 -15.438 -6.688 1 97.19 130 PRO B O 1
ATOM 3509 N N . CYS B 1 131 ? 3.623 -15.461 -5.777 1 96.44 131 CYS B N 1
ATOM 3510 C CA . CYS B 1 131 ? 3.152 -14.844 -4.539 1 96.44 131 CYS B CA 1
ATOM 3511 C C . CYS B 1 131 ? 2.58 -13.453 -4.809 1 96.44 131 CYS B C 1
ATOM 3513 O O . CYS B 1 131 ? 1.641 -13.023 -4.137 1 96.44 131 CYS B O 1
ATOM 3515 N N . HIS B 1 132 ? 3.172 -12.805 -5.809 1 97.62 132 HIS B N 1
ATOM 3516 C CA . HIS B 1 132 ? 2.643 -11.492 -6.176 1 97.62 132 HIS B CA 1
ATOM 3517 C C . HIS B 1 132 ? 1.328 -11.625 -6.938 1 97.62 132 HIS B C 1
ATOM 3519 O O . HIS B 1 132 ? 0.421 -10.812 -6.77 1 97.62 132 HIS B O 1
ATOM 3525 N N . LEU B 1 133 ? 1.219 -12.625 -7.758 1 97.06 133 LEU B N 1
ATOM 3526 C CA . LEU B 1 133 ? -0.045 -12.93 -8.422 1 97.06 133 LEU B CA 1
ATOM 3527 C C . LEU B 1 133 ? -1.137 -13.227 -7.395 1 97.06 133 LEU B C 1
ATOM 3529 O O . LEU B 1 133 ? -2.26 -12.727 -7.52 1 97.06 133 LEU B O 1
ATOM 3533 N N . PHE B 1 134 ? -0.796 -13.969 -6.422 1 98.12 134 PHE B N 1
ATOM 3534 C CA . PHE B 1 134 ? -1.76 -14.305 -5.379 1 98.12 134 PHE B CA 1
ATOM 3535 C C . PHE B 1 134 ? -2.127 -13.07 -4.562 1 98.12 134 PHE B C 1
ATOM 3537 O O . PHE B 1 134 ? -3.273 -12.93 -4.129 1 98.12 134 PHE B O 1
ATOM 3544 N N . THR B 1 135 ? -1.17 -12.195 -4.328 1 98.25 135 THR B N 1
ATOM 3545 C CA . THR B 1 135 ? -1.456 -10.945 -3.635 1 98.25 135 THR B CA 1
ATOM 3546 C C . THR B 1 135 ? -2.484 -10.125 -4.406 1 98.25 135 THR B C 1
ATOM 3548 O O . THR B 1 135 ? -3.465 -9.648 -3.83 1 98.25 135 THR B O 1
ATOM 3551 N N . ALA B 1 136 ? -2.309 -10.016 -5.688 1 97.56 136 ALA B N 1
ATOM 3552 C CA . ALA B 1 136 ? -3.248 -9.281 -6.527 1 97.56 136 ALA B CA 1
ATOM 3553 C C . ALA B 1 136 ? -4.629 -9.93 -6.512 1 97.56 136 ALA B C 1
ATOM 3555 O O . ALA B 1 136 ? -5.645 -9.242 -6.418 1 97.56 136 ALA B O 1
ATOM 3556 N N . LEU B 1 137 ? -4.656 -11.242 -6.598 1 97.88 137 LEU B N 1
ATOM 3557 C CA . LEU B 1 137 ? -5.922 -11.969 -6.578 1 97.88 137 LEU B CA 1
ATOM 3558 C C . LEU B 1 137 ? -6.652 -11.742 -5.258 1 97.88 137 LEU B C 1
ATOM 3560 O O . LEU B 1 137 ? -7.867 -11.531 -5.246 1 97.88 137 LEU B O 1
ATOM 3564 N N . GLN B 1 138 ? -5.902 -11.805 -4.234 1 98.19 138 GLN B N 1
ATOM 3565 C CA . GLN B 1 138 ? -6.535 -11.688 -2.926 1 98.19 138 GLN B CA 1
ATOM 3566 C C . GLN B 1 138 ? -7.008 -10.258 -2.672 1 98.19 138 GLN B C 1
ATOM 3568 O O . GLN B 1 138 ? -8 -10.039 -1.972 1 98.19 138 GLN B O 1
ATOM 3573 N N . LEU B 1 139 ? -6.289 -9.266 -3.23 1 97.25 139 LEU B N 1
ATOM 3574 C CA . LEU B 1 139 ? -6.84 -7.914 -3.213 1 97.25 139 LEU B CA 1
ATOM 3575 C C . LEU B 1 139 ? -8.172 -7.859 -3.961 1 97.25 139 LEU B C 1
ATOM 3577 O O . LEU B 1 139 ? -9.125 -7.227 -3.498 1 97.25 139 LEU B O 1
ATOM 3581 N N . TYR B 1 140 ? -8.266 -8.562 -5.035 1 95.56 140 TYR B N 1
ATOM 3582 C CA . TYR B 1 140 ? -9.5 -8.672 -5.805 1 95.56 140 TYR B CA 1
ATOM 3583 C C . TYR B 1 140 ? -10.594 -9.359 -4.996 1 95.56 140 TYR B C 1
ATOM 3585 O O . TYR B 1 140 ? -11.742 -8.922 -5 1 95.56 140 TYR B O 1
ATOM 3593 N N . PHE B 1 141 ? -10.227 -10.391 -4.238 1 95.19 141 PHE B N 1
ATOM 3594 C CA . PHE B 1 141 ? -11.195 -11.102 -3.41 1 95.19 141 PHE B CA 1
ATOM 3595 C C . PHE B 1 141 ? -11.719 -10.203 -2.299 1 95.19 141 PHE B C 1
ATOM 3597 O O . PHE B 1 141 ? -12.898 -10.281 -1.936 1 95.19 141 PHE B O 1
ATOM 3604 N N . LEU B 1 142 ? -10.859 -9.367 -1.775 1 92.75 142 LEU B N 1
ATOM 3605 C CA . LEU B 1 142 ? -11.219 -8.547 -0.62 1 92.75 142 LEU B CA 1
ATOM 3606 C C . LEU B 1 142 ? -12.016 -7.32 -1.047 1 92.75 142 LEU B C 1
ATOM 3608 O O . LEU B 1 142 ? -12.836 -6.812 -0.285 1 92.75 142 LEU B O 1
ATOM 3612 N N . CYS B 1 143 ? -11.812 -6.82 -2.266 1 89.25 143 CYS B N 1
ATOM 3613 C CA . CYS B 1 143 ? -12.406 -5.527 -2.59 1 89.25 143 CYS B CA 1
ATOM 3614 C C . CYS B 1 143 ? -13.375 -5.652 -3.758 1 89.25 143 CYS B C 1
ATOM 3616 O O . CYS B 1 143 ? -14.164 -4.738 -4.016 1 89.25 143 CYS B O 1
ATOM 3618 N N . GLY B 1 144 ? -13.328 -6.762 -4.422 1 86.44 144 GLY B N 1
ATOM 3619 C CA . GLY B 1 144 ? -14.156 -6.914 -5.609 1 86.44 144 GLY B CA 1
ATOM 3620 C C . GLY B 1 144 ? -15.586 -7.312 -5.297 1 86.44 144 GLY B C 1
ATOM 3621 O O . GLY B 1 144 ? -15.891 -7.727 -4.176 1 86.44 144 GLY B O 1
ATOM 3622 N N . LYS B 1 145 ? -16.422 -7.145 -6.293 1 83.81 145 LYS B N 1
ATOM 3623 C CA . LYS B 1 145 ? -17.812 -7.602 -6.195 1 83.81 145 LYS B CA 1
ATOM 3624 C C . LYS B 1 145 ? -17.922 -9.094 -6.5 1 83.81 145 LYS B C 1
ATOM 3626 O O . LYS B 1 145 ? -17.266 -9.594 -7.414 1 83.81 145 LYS B O 1
ATOM 3631 N N . PRO B 1 146 ? -18.719 -9.773 -5.73 1 85.31 146 PRO B N 1
ATOM 3632 C CA . PRO B 1 146 ? -18.922 -11.203 -5.992 1 85.31 146 PRO B CA 1
ATOM 3633 C C . PRO B 1 146 ? -19.359 -11.484 -7.426 1 85.31 146 PRO B C 1
ATOM 3635 O O . PRO B 1 146 ? -20.172 -10.734 -7.984 1 85.31 146 PRO B O 1
ATOM 3638 N N . SER B 1 147 ? -18.828 -12.359 -8 1 86.75 147 SER B N 1
ATOM 3639 C CA . SER B 1 147 ? -19.109 -12.781 -9.367 1 86.75 147 SER B CA 1
ATOM 3640 C C . SER B 1 147 ? -18.75 -14.242 -9.586 1 86.75 147 SER B C 1
ATOM 3642 O O . SER B 1 147 ? -18.109 -14.859 -8.734 1 86.75 147 SER B O 1
ATOM 3644 N N . LYS B 1 148 ? -19.172 -14.75 -10.68 1 86.69 148 LYS B N 1
ATOM 3645 C CA . LYS B 1 148 ? -18.844 -16.125 -11.047 1 86.69 148 LYS B CA 1
ATOM 3646 C C . LYS B 1 148 ? -17.328 -16.297 -11.18 1 86.69 148 LYS B C 1
ATOM 3648 O O . LYS B 1 148 ? -16.766 -17.281 -10.703 1 86.69 148 LYS B O 1
ATOM 3653 N N . MET B 1 149 ? -16.734 -15.344 -11.797 1 90.94 149 MET B N 1
ATOM 3654 C CA . MET B 1 149 ? -15.281 -15.391 -11.984 1 90.94 149 MET B CA 1
ATOM 3655 C C . MET B 1 149 ? -14.555 -15.391 -10.648 1 90.94 149 MET B C 1
ATOM 3657 O O . MET B 1 149 ? -13.578 -16.125 -10.461 1 90.94 149 MET B O 1
ATOM 3661 N N . MET B 1 150 ? -15.023 -14.609 -9.789 1 92.06 150 MET B N 1
ATOM 3662 C CA . MET B 1 150 ? -14.414 -14.57 -8.461 1 92.06 150 MET B CA 1
ATOM 3663 C C . MET B 1 150 ? -14.508 -15.93 -7.777 1 92.06 150 MET B C 1
ATOM 3665 O O . MET B 1 150 ? -13.547 -16.391 -7.152 1 92.06 150 MET B O 1
ATOM 3669 N N . HIS B 1 151 ? -15.617 -16.578 -7.918 1 90.56 151 HIS B N 1
ATOM 3670 C CA . HIS B 1 151 ? -15.805 -17.906 -7.328 1 90.56 151 HIS B CA 1
ATOM 3671 C C . HIS B 1 151 ? -14.805 -18.906 -7.902 1 90.56 151 HIS B C 1
ATOM 3673 O O . HIS B 1 151 ? -14.141 -19.625 -7.156 1 90.56 151 HIS B O 1
ATOM 3679 N N . ILE B 1 152 ? -14.68 -18.891 -9.195 1 91.12 152 ILE B N 1
ATOM 3680 C CA . ILE B 1 152 ? -13.797 -19.828 -9.891 1 91.12 152 ILE B CA 1
ATOM 3681 C C . ILE B 1 152 ? -12.352 -19.578 -9.469 1 91.12 152 ILE B C 1
ATOM 3683 O O . ILE B 1 152 ? -11.625 -20.516 -9.133 1 91.12 152 ILE B O 1
ATOM 3687 N N . LEU B 1 153 ? -12.008 -18.328 -9.453 1 94.25 153 LEU B N 1
ATOM 3688 C CA . LEU B 1 153 ? -10.633 -17.969 -9.102 1 94.25 153 LEU B CA 1
ATOM 3689 C C . LEU B 1 153 ? -10.344 -18.297 -7.641 1 94.25 153 LEU B C 1
ATOM 3691 O O . LEU B 1 153 ? -9.242 -18.719 -7.301 1 94.25 153 LEU B O 1
ATOM 3695 N N . PHE B 1 154 ? -11.359 -18.062 -6.801 1 94.12 154 PHE B N 1
ATOM 3696 C CA . PHE B 1 154 ? -11.18 -18.359 -5.387 1 94.12 154 PHE B CA 1
ATOM 3697 C C . PHE B 1 154 ? -10.969 -19.859 -5.168 1 94.12 154 PHE B C 1
ATOM 3699 O O . PHE B 1 154 ? -10.047 -20.266 -4.469 1 94.12 154 PHE B O 1
ATOM 3706 N N . GLN B 1 155 ? -11.734 -20.672 -5.812 1 91.56 155 GLN B N 1
ATOM 3707 C CA . GLN B 1 155 ? -11.633 -22.125 -5.676 1 91.56 155 GLN B CA 1
ATOM 3708 C C . GLN B 1 155 ? -10.297 -22.641 -6.211 1 91.56 155 GLN B C 1
ATOM 3710 O O . GLN B 1 155 ? -9.672 -23.5 -5.602 1 91.56 155 GLN B O 1
ATOM 3715 N N . ALA B 1 156 ? -9.891 -22.062 -7.297 1 93.38 156 ALA B N 1
ATOM 3716 C CA . ALA B 1 156 ? -8.648 -22.5 -7.922 1 93.38 156 ALA B CA 1
ATOM 3717 C C . ALA B 1 156 ? -7.434 -22.062 -7.105 1 93.38 156 ALA B C 1
ATOM 3719 O O . ALA B 1 156 ? -6.41 -22.75 -7.082 1 93.38 156 ALA B O 1
ATOM 3720 N N . HIS B 1 157 ? -7.559 -20.984 -6.434 1 95.44 157 HIS B N 1
ATOM 3721 C CA . HIS B 1 157 ? -6.473 -20.344 -5.699 1 95.44 157 HIS B CA 1
ATOM 3722 C C . HIS B 1 157 ? -6.223 -21.031 -4.367 1 95.44 157 HIS B C 1
ATOM 3724 O O . HIS B 1 157 ? -5.082 -21.094 -3.9 1 95.44 157 HIS B O 1
ATOM 3730 N N . VAL B 1 158 ? -7.215 -21.562 -3.75 1 93.69 158 VAL B N 1
ATOM 3731 C CA . VAL B 1 158 ? -7.148 -22.031 -2.373 1 93.69 158 VAL B CA 1
ATOM 3732 C C . VAL B 1 158 ? -6.16 -23.203 -2.275 1 93.69 158 VAL B C 1
ATOM 3734 O O . VAL B 1 158 ? -5.281 -23.203 -1.414 1 93.69 158 VAL B O 1
ATOM 3737 N N . PRO B 1 159 ? -6.191 -24.141 -3.193 1 93.38 159 PRO B N 1
ATOM 3738 C CA . PRO B 1 159 ? -5.227 -25.234 -3.062 1 93.38 159 PRO B CA 1
ATOM 3739 C C . PRO B 1 159 ? -3.789 -24.781 -3.311 1 93.38 159 PRO B C 1
ATOM 3741 O O . PRO B 1 159 ? -2.846 -25.453 -2.887 1 93.38 159 PRO B O 1
ATOM 3744 N N . LEU B 1 160 ? -3.619 -23.688 -3.965 1 96.25 160 LEU B N 1
ATOM 3745 C CA . LEU B 1 160 ? -2.295 -23.25 -4.398 1 96.25 160 LEU B CA 1
ATOM 3746 C C . LEU B 1 160 ? -1.599 -22.453 -3.299 1 96.25 160 LEU B C 1
ATOM 3748 O O . LEU B 1 160 ? -0.408 -22.156 -3.406 1 96.25 160 LEU B O 1
ATOM 3752 N N . ILE B 1 161 ? -2.289 -22.141 -2.211 1 95.69 161 ILE B N 1
ATOM 3753 C CA . ILE B 1 161 ? -1.695 -21.297 -1.182 1 95.69 161 ILE B CA 1
ATOM 3754 C C . ILE B 1 161 ? -0.636 -22.078 -0.414 1 95.69 161 ILE B C 1
ATOM 3756 O O . ILE B 1 161 ? 0.098 -21.516 0.4 1 95.69 161 ILE B O 1
ATOM 3760 N N . PHE B 1 162 ? -0.484 -23.422 -0.714 1 95.5 162 PHE B N 1
ATOM 3761 C CA . PHE B 1 162 ? 0.599 -24.203 -0.132 1 95.5 162 PHE B CA 1
ATOM 3762 C C . PHE B 1 162 ? 1.954 -23.609 -0.493 1 95.5 162 PHE B C 1
ATOM 3764 O O . PHE B 1 162 ? 2.924 -23.766 0.253 1 95.5 162 PHE B O 1
ATOM 3771 N N . GLY B 1 163 ? 2.025 -22.953 -1.649 1 95.5 163 GLY B N 1
ATOM 3772 C CA . GLY B 1 163 ? 3.252 -22.281 -2.025 1 95.5 163 GLY B CA 1
ATOM 3773 C C . GLY B 1 163 ? 3.709 -21.266 -0.998 1 95.5 163 GLY B C 1
ATOM 3774 O O . GLY B 1 163 ? 4.902 -21.156 -0.712 1 95.5 163 GLY B O 1
ATOM 3775 N N . ALA B 1 164 ? 2.74 -20.453 -0.545 1 96.06 164 ALA B N 1
ATOM 3776 C CA . ALA B 1 164 ? 3.064 -19.5 0.501 1 96.06 164 ALA B CA 1
ATOM 3777 C C . ALA B 1 164 ? 3.523 -20.203 1.774 1 96.06 164 ALA B C 1
ATOM 3779 O O . ALA B 1 164 ? 4.441 -19.734 2.453 1 96.06 164 ALA B O 1
ATOM 3780 N N . PHE B 1 165 ? 2.908 -21.281 2.045 1 94.44 165 PHE B N 1
ATOM 3781 C CA . PHE B 1 165 ? 3.295 -22.094 3.199 1 94.44 165 PHE B CA 1
ATOM 3782 C C . PHE B 1 165 ? 4.727 -22.594 3.051 1 94.44 165 PHE B C 1
ATOM 3784 O O . PHE B 1 165 ? 5.527 -22.484 3.979 1 94.44 165 PHE B O 1
ATOM 3791 N N . LEU B 1 166 ? 5.066 -23.078 1.905 1 93.12 166 LEU B N 1
ATOM 3792 C CA . LEU B 1 166 ? 6.414 -23.578 1.642 1 93.12 166 LEU B CA 1
ATOM 3793 C C . LEU B 1 166 ? 7.43 -22.438 1.735 1 93.12 166 LEU B C 1
ATOM 3795 O O . LEU B 1 166 ? 8.539 -22.641 2.242 1 93.12 166 LEU B O 1
ATOM 3799 N N . ALA B 1 167 ? 7.086 -21.312 1.241 1 94.12 167 ALA B N 1
ATOM 3800 C CA . ALA B 1 167 ? 7.977 -20.156 1.298 1 94.12 167 A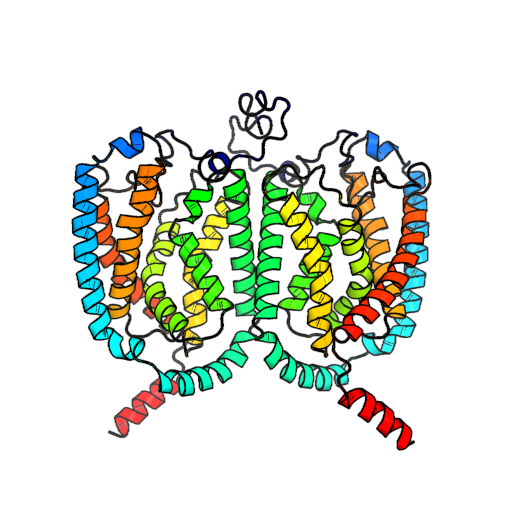LA B CA 1
ATOM 3801 C C . ALA B 1 167 ? 8.273 -19.766 2.742 1 94.12 167 ALA B C 1
ATOM 3803 O O . ALA B 1 167 ? 9.367 -19.281 3.047 1 94.12 167 ALA B O 1
ATOM 3804 N N . MET B 1 168 ? 7.301 -19.938 3.607 1 94.38 168 MET B N 1
ATOM 3805 C CA . MET B 1 168 ? 7.496 -19.594 5.016 1 94.38 168 MET B CA 1
ATOM 3806 C C . MET B 1 168 ? 8.367 -20.641 5.711 1 94.38 168 MET B C 1
ATOM 3808 O O . MET B 1 168 ? 9.125 -20.312 6.621 1 94.38 168 MET B O 1
ATOM 3812 N N . ILE B 1 169 ? 8.328 -21.906 5.254 1 91.62 169 ILE B N 1
ATOM 3813 C CA . ILE B 1 169 ? 9.125 -22.969 5.836 1 91.62 169 ILE B CA 1
ATOM 3814 C C . ILE B 1 169 ? 10.547 -22.922 5.285 1 91.62 169 ILE B C 1
ATOM 3816 O O . ILE B 1 169 ? 11.516 -23.156 6.012 1 91.62 169 ILE B O 1
ATOM 3820 N N . LEU B 1 170 ? 10.656 -22.594 3.979 1 88.56 170 LEU B N 1
ATOM 3821 C CA . LEU B 1 170 ? 11.938 -22.5 3.299 1 88.56 170 LEU B CA 1
ATOM 3822 C C . LEU B 1 170 ? 12.125 -21.109 2.699 1 88.56 170 LEU B C 1
ATOM 3824 O O . LEU B 1 170 ? 12.172 -20.953 1.478 1 88.56 170 LEU B O 1
ATOM 3828 N N . PRO B 1 171 ? 12.344 -20.125 3.576 1 89 171 PRO B N 1
ATOM 3829 C CA . PRO B 1 171 ? 12.383 -18.75 3.1 1 89 171 PRO B CA 1
ATOM 3830 C C . PRO B 1 171 ? 13.617 -18.453 2.256 1 89 171 PRO B C 1
ATOM 3832 O O . PRO B 1 171 ? 14.703 -18.969 2.541 1 89 171 PRO B O 1
ATOM 3835 N N . ASP B 1 172 ? 13.391 -17.797 1.197 1 84.88 172 ASP B N 1
ATOM 3836 C CA . ASP B 1 172 ? 14.453 -17.266 0.357 1 84.88 172 ASP B CA 1
ATOM 3837 C C . ASP B 1 172 ? 14.539 -15.742 0.482 1 84.88 172 ASP B C 1
ATOM 3839 O O . ASP B 1 172 ? 13.984 -15.008 -0.347 1 84.88 172 ASP B O 1
ATOM 3843 N N . THR B 1 173 ? 15.266 -15.203 1.51 1 85.88 173 THR B N 1
ATOM 3844 C CA . THR B 1 173 ? 15.297 -13.773 1.787 1 85.88 173 THR B CA 1
ATOM 3845 C C . THR B 1 173 ? 16.703 -13.219 1.619 1 85.88 173 THR B C 1
ATOM 3847 O O . THR B 1 173 ? 16.984 -12.086 2.01 1 85.88 173 THR B O 1
ATOM 3850 N N . ASP B 1 174 ? 17.547 -13.977 0.979 1 81.44 174 ASP B N 1
ATOM 3851 C CA . ASP B 1 174 ? 18.953 -13.578 0.867 1 81.44 174 ASP B CA 1
ATOM 3852 C C . ASP B 1 174 ? 19.094 -12.32 0.015 1 81.44 174 ASP B C 1
ATOM 3854 O O . ASP B 1 174 ? 19.953 -11.477 0.294 1 81.44 174 ASP B O 1
ATOM 3858 N N . SER B 1 175 ? 18.281 -12.234 -0.952 1 81 175 SER B N 1
ATOM 3859 C CA . SER B 1 175 ? 18.375 -11.102 -1.862 1 81 175 SER B CA 1
ATOM 3860 C C . SER B 1 175 ? 17.672 -9.875 -1.294 1 81 175 SER B C 1
ATOM 3862 O O . SER B 1 175 ? 17.734 -8.789 -1.88 1 81 175 SER B O 1
ATOM 3864 N N . ARG B 1 176 ? 17.016 -10.039 -0.166 1 85.5 176 ARG B N 1
ATOM 3865 C CA . ARG B 1 176 ? 16.266 -8.945 0.436 1 85.5 176 ARG B CA 1
ATOM 3866 C C . ARG B 1 176 ? 17.125 -8.156 1.413 1 85.5 176 ARG B C 1
ATOM 3868 O O . ARG B 1 176 ? 17.156 -8.453 2.607 1 85.5 176 ARG B O 1
ATOM 3875 N N . VAL B 1 177 ? 17.719 -7.051 0.873 1 83.62 177 VAL B N 1
ATOM 3876 C CA . VAL B 1 177 ? 18.734 -6.355 1.645 1 83.62 177 VAL B CA 1
ATOM 3877 C C . VAL B 1 177 ? 18.219 -4.98 2.066 1 83.62 177 VAL B C 1
ATOM 3879 O O . VAL B 1 177 ? 18.734 -4.391 3.025 1 83.62 177 VAL B O 1
ATOM 3882 N N . LEU B 1 178 ? 17.266 -4.465 1.392 1 86.62 178 LEU B N 1
ATOM 3883 C CA . LEU B 1 178 ? 16.734 -3.146 1.739 1 86.62 178 LEU B CA 1
ATOM 3884 C C . LEU B 1 178 ? 15.922 -3.209 3.025 1 86.62 178 LEU B C 1
ATOM 3886 O O . LEU B 1 178 ? 15.391 -4.262 3.377 1 86.62 178 LEU B O 1
ATOM 3890 N N . PRO B 1 179 ? 15.812 -2.059 3.637 1 85.81 179 PRO B N 1
ATOM 3891 C CA . PRO B 1 179 ? 15 -2.029 4.852 1 85.81 179 PRO B CA 1
ATOM 3892 C C . PRO B 1 179 ? 13.555 -2.471 4.605 1 85.81 179 PRO B C 1
ATOM 3894 O O . PRO B 1 179 ? 12.953 -2.078 3.604 1 85.81 179 PRO B O 1
ATOM 3897 N N . LEU B 1 180 ? 12.984 -3.332 5.445 1 88.25 180 LEU B N 1
ATOM 3898 C CA . LEU B 1 180 ? 11.594 -3.768 5.488 1 88.25 180 LEU B CA 1
ATOM 3899 C C . LEU B 1 180 ? 11.336 -4.863 4.457 1 88.25 180 LEU B C 1
ATOM 3901 O O . LEU B 1 180 ? 10.281 -5.5 4.473 1 88.25 180 LEU B O 1
ATOM 3905 N N . GLN B 1 181 ? 12.32 -5.168 3.662 1 91.75 181 GLN B N 1
ATOM 3906 C CA . GLN B 1 181 ? 12.07 -6.152 2.615 1 91.75 181 GLN B CA 1
ATOM 3907 C C . GLN B 1 181 ? 11.805 -7.535 3.211 1 91.75 181 GLN B C 1
ATOM 3909 O O . GLN B 1 181 ? 10.898 -8.242 2.773 1 91.75 181 GLN B O 1
ATOM 3914 N N . ARG B 1 182 ? 12.586 -7.891 4.145 1 93.31 182 ARG B N 1
ATOM 3915 C CA . ARG B 1 182 ? 12.406 -9.195 4.781 1 93.31 182 ARG B CA 1
ATOM 3916 C C . ARG B 1 182 ? 11.078 -9.258 5.527 1 93.31 182 ARG B C 1
ATOM 3918 O O . ARG B 1 182 ? 10.367 -10.266 5.457 1 93.31 182 ARG B O 1
ATOM 3925 N N . GLU B 1 183 ? 10.766 -8.164 6.211 1 93.94 183 GLU B N 1
ATOM 3926 C CA . GLU B 1 183 ? 9.5 -8.094 6.93 1 93.94 183 GLU B CA 1
ATOM 3927 C C . GLU B 1 183 ? 8.312 -8.203 5.973 1 93.94 183 GLU B C 1
ATOM 3929 O O . GLU B 1 183 ? 7.328 -8.891 6.27 1 93.94 183 GLU B O 1
ATOM 3934 N N . ILE B 1 184 ? 8.438 -7.574 4.871 1 95.75 184 ILE B N 1
ATOM 3935 C CA . ILE B 1 184 ? 7.379 -7.598 3.865 1 95.75 184 ILE B CA 1
ATOM 3936 C C . ILE B 1 184 ? 7.199 -9.023 3.338 1 95.75 184 ILE B C 1
ATOM 3938 O O . ILE B 1 184 ? 6.078 -9.461 3.082 1 95.75 184 ILE B O 1
ATOM 3942 N N . TYR B 1 185 ? 8.328 -9.758 3.158 1 95.94 185 TYR B N 1
ATOM 3943 C CA . TYR B 1 185 ? 8.281 -11.156 2.738 1 95.94 185 TYR B CA 1
ATOM 3944 C C . TYR B 1 185 ? 7.414 -11.984 3.68 1 95.94 185 TYR B C 1
ATOM 3946 O O . TYR B 1 185 ? 6.496 -12.68 3.236 1 95.94 185 TYR B O 1
ATOM 3954 N N . TRP B 1 186 ? 7.586 -11.82 4.926 1 96.62 186 TRP B N 1
ATOM 3955 C CA . TRP B 1 186 ? 6.867 -12.602 5.926 1 96.62 186 TRP B CA 1
ATOM 3956 C C . TRP B 1 186 ? 5.398 -12.188 5.988 1 96.62 186 TRP B C 1
ATOM 3958 O O . TRP B 1 186 ? 4.508 -13.039 6.004 1 96.62 186 TRP B O 1
ATOM 3968 N N . VAL B 1 187 ? 5.148 -10.875 6.004 1 97.25 187 VAL B N 1
ATOM 3969 C CA . VAL B 1 187 ? 3.779 -10.375 6.109 1 97.25 187 VAL B CA 1
ATOM 3970 C C . VAL B 1 187 ? 2.971 -10.82 4.895 1 97.25 187 VAL B C 1
ATOM 3972 O O . VAL B 1 187 ? 1.841 -11.297 5.031 1 97.25 187 VAL B O 1
ATOM 3975 N N . GLN B 1 188 ? 3.58 -10.688 3.766 1 97.69 188 GLN B N 1
ATOM 3976 C CA . GLN B 1 188 ? 2.893 -11.031 2.523 1 97.69 188 GLN B CA 1
ATOM 3977 C C . GLN B 1 188 ? 2.508 -12.508 2.498 1 97.69 188 GLN B C 1
ATOM 3979 O O . GLN B 1 188 ? 1.356 -12.852 2.219 1 97.69 188 GLN B O 1
ATOM 3984 N N . HIS B 1 189 ? 3.451 -13.422 2.791 1 97.94 189 HIS B N 1
ATOM 3985 C CA . HIS B 1 189 ? 3.18 -14.852 2.719 1 97.94 189 HIS B CA 1
ATOM 3986 C C . HIS B 1 189 ? 2.221 -15.289 3.82 1 97.94 189 HIS B C 1
ATOM 3988 O O . HIS B 1 189 ? 1.373 -16.156 3.604 1 97.94 189 HIS B O 1
ATOM 3994 N N . MET B 1 190 ? 2.26 -14.656 4.934 1 97.12 190 MET B N 1
ATOM 3995 C CA . MET B 1 190 ? 1.308 -14.945 6.004 1 97.12 190 MET B CA 1
ATOM 3996 C C . MET B 1 190 ? -0.108 -14.562 5.586 1 97.12 190 MET B C 1
ATOM 3998 O O . MET B 1 190 ? -1.053 -15.32 5.805 1 97.12 190 MET B O 1
ATOM 4002 N N . LEU B 1 191 ? -0.223 -13.414 5.023 1 97.56 191 LEU B N 1
ATOM 4003 C CA . LEU B 1 191 ? -1.544 -12.953 4.609 1 97.56 191 LEU B CA 1
ATOM 4004 C C . LEU B 1 191 ? -2.107 -13.836 3.504 1 97.56 191 LEU B C 1
ATOM 4006 O O . LEU B 1 191 ? -3.291 -14.18 3.521 1 97.56 191 LEU B O 1
ATOM 4010 N N . ILE B 1 192 ? -1.222 -14.211 2.543 1 97.88 192 ILE B N 1
ATOM 4011 C CA . ILE B 1 192 ? -1.665 -15.102 1.478 1 97.88 192 ILE B CA 1
ATOM 4012 C C . ILE B 1 192 ? -2.23 -16.391 2.082 1 97.88 192 ILE B C 1
ATOM 4014 O O . ILE B 1 192 ? -3.246 -16.906 1.614 1 97.88 192 ILE B O 1
ATOM 4018 N N . TRP B 1 193 ? -1.619 -16.797 3.09 1 96.44 193 TRP B N 1
ATOM 4019 C CA . TRP B 1 193 ? -2.01 -18.062 3.705 1 96.44 193 TRP B CA 1
ATOM 4020 C C . TRP B 1 193 ? -3.254 -17.891 4.57 1 96.44 193 TRP B C 1
ATOM 4022 O O . TRP B 1 193 ? -4.094 -18.797 4.648 1 96.44 193 TRP B O 1
ATOM 4032 N N . ILE B 1 194 ? -3.551 -16.734 5.199 1 94.69 194 ILE B N 1
ATOM 4033 C CA . ILE B 1 194 ? -4.586 -16.531 6.207 1 94.69 194 ILE B CA 1
ATOM 4034 C C . ILE B 1 194 ? -5.871 -16.047 5.535 1 94.69 194 ILE B C 1
ATOM 4036 O O . ILE B 1 194 ? -6.973 -16.359 5.992 1 94.69 194 ILE B O 1
ATOM 4040 N N . ILE B 1 195 ? -5.809 -15.281 4.492 1 95.94 195 ILE B N 1
ATOM 4041 C CA . ILE B 1 195 ? -6.941 -14.562 3.926 1 95.94 195 ILE B CA 1
ATOM 4042 C C . ILE B 1 195 ? -8.016 -15.555 3.484 1 95.94 195 ILE B C 1
ATOM 4044 O O . ILE B 1 195 ? -9.203 -15.352 3.75 1 95.94 195 ILE B O 1
ATOM 4048 N N . PRO B 1 196 ? -7.68 -16.719 2.871 1 94.19 196 PRO B N 1
ATOM 4049 C CA . PRO B 1 196 ? -8.742 -17.656 2.52 1 94.19 196 PRO B CA 1
ATOM 4050 C C . PRO B 1 196 ? -9.445 -18.25 3.744 1 94.19 196 PRO B C 1
ATOM 4052 O O . PRO B 1 196 ? -10.648 -18.516 3.697 1 94.19 196 PRO B O 1
ATOM 4055 N N . ALA B 1 197 ? -8.758 -18.406 4.82 1 90.94 197 ALA B N 1
ATOM 4056 C CA . ALA B 1 197 ? -9.367 -18.891 6.055 1 90.94 197 ALA B CA 1
ATOM 4057 C C . ALA B 1 197 ? -10.375 -17.891 6.602 1 90.94 197 ALA B C 1
ATOM 4059 O O . ALA B 1 197 ? -11.344 -18.266 7.262 1 90.94 197 ALA B O 1
ATOM 4060 N N . TYR B 1 198 ? -10.18 -16.688 6.398 1 90.75 198 TYR B N 1
ATOM 4061 C CA . TYR B 1 198 ? -11.109 -15.641 6.805 1 90.75 198 TYR B CA 1
ATOM 4062 C C . TYR B 1 198 ? -12.312 -15.586 5.867 1 90.75 198 TYR B C 1
ATOM 4064 O O . TYR B 1 198 ? -13.445 -15.406 6.309 1 90.75 198 TYR B O 1
ATOM 4072 N N . LEU B 1 199 ? -12.062 -15.688 4.582 1 90.75 199 LEU B N 1
ATOM 4073 C CA . LEU B 1 199 ? -13.102 -15.477 3.58 1 90.75 199 LEU B CA 1
ATOM 4074 C C . LEU B 1 199 ? -14 -16.703 3.461 1 90.75 199 LEU B C 1
ATOM 4076 O O . LEU B 1 199 ? -15.211 -16.562 3.266 1 90.75 199 LEU B O 1
ATOM 4080 N N . ALA B 1 200 ? -13.5 -17.859 3.611 1 88.06 200 ALA B N 1
ATOM 4081 C CA . ALA B 1 200 ? -14.227 -19.094 3.361 1 88.06 200 ALA B CA 1
ATOM 4082 C C . ALA B 1 200 ? -15.469 -19.188 4.242 1 88.06 200 ALA B C 1
ATOM 4084 O O . ALA B 1 200 ? -16.562 -19.531 3.76 1 88.06 200 ALA B O 1
ATOM 4085 N N . PRO B 1 201 ? -15.367 -18.828 5.555 1 84 201 PRO B N 1
ATOM 4086 C CA . PRO B 1 201 ? -16.547 -18.922 6.422 1 84 201 PRO B CA 1
ATOM 4087 C C . PRO B 1 201 ? -17.625 -17.922 6.051 1 84 201 PRO B C 1
ATOM 4089 O O . PRO B 1 201 ? -18.766 -18.062 6.5 1 84 201 PRO B O 1
ATOM 4092 N N . LEU B 1 202 ? -17.312 -16.953 5.277 1 81.06 202 LEU B N 1
ATOM 4093 C CA . LEU B 1 202 ? -18.312 -15.953 4.891 1 81.06 202 LEU B CA 1
ATOM 4094 C C . LEU B 1 202 ? -19.312 -16.531 3.902 1 81.06 202 LEU B C 1
ATOM 4096 O O . LEU B 1 202 ? -20.375 -15.953 3.68 1 81.06 202 LEU B O 1
ATOM 4100 N N . GLY B 1 203 ? -18.906 -17.672 3.229 1 82.62 203 GLY B N 1
ATOM 4101 C CA . GLY B 1 203 ? -19.812 -18.359 2.334 1 82.62 203 GLY B CA 1
ATOM 4102 C C . GLY B 1 203 ? -19.938 -17.703 0.977 1 82.62 203 GLY B C 1
ATOM 4103 O O . GLY B 1 203 ? -19.016 -17.016 0.528 1 82.62 203 GLY B O 1
ATOM 4104 N N . GLY B 1 204 ? -20.969 -18.094 0.214 1 81.75 204 GLY B N 1
ATOM 4105 C CA . GLY B 1 204 ? -21.188 -17.516 -1.106 1 81.75 204 GLY B CA 1
ATOM 4106 C C . GLY B 1 204 ? -20.109 -17.891 -2.1 1 81.75 204 GLY B C 1
ATOM 4107 O O . GLY B 1 204 ? -19.781 -19.062 -2.271 1 81.75 204 GLY B O 1
ATOM 4108 N N . VAL B 1 205 ? -19.5 -16.766 -2.6 1 86.5 205 VAL B N 1
ATOM 4109 C CA . VAL B 1 205 ? -18.484 -17.016 -3.623 1 86.5 205 VAL B CA 1
ATOM 4110 C C . VAL B 1 205 ? -17.219 -17.578 -2.982 1 86.5 205 VAL B C 1
ATOM 4112 O O . VAL B 1 205 ? -16.359 -18.125 -3.674 1 86.5 205 VAL B O 1
ATOM 4115 N N . TYR B 1 206 ? -17.141 -17.5 -1.65 1 87.94 206 TYR B N 1
ATOM 4116 C CA . TYR B 1 206 ? -15.938 -17.938 -0.955 1 87.94 206 TYR B CA 1
ATOM 4117 C C . TYR B 1 206 ? -16.125 -19.328 -0.366 1 87.94 206 TYR B C 1
ATOM 4119 O O . TYR B 1 206 ? -15.195 -19.891 0.232 1 87.94 206 TYR B O 1
ATOM 4127 N N . LYS B 1 207 ? -17.281 -19.828 -0.473 1 83.81 207 LYS B N 1
ATOM 4128 C CA . LYS B 1 207 ? -17.516 -21.172 0.062 1 83.81 207 LYS B CA 1
ATOM 4129 C C . LYS B 1 207 ? -16.625 -22.203 -0.639 1 83.81 207 LYS B C 1
ATOM 4131 O O . LYS B 1 207 ? -16.734 -22.391 -1.854 1 83.81 207 LYS B O 1
ATOM 4136 N N . ILE B 1 208 ? -15.836 -22.828 0.12 1 82.94 208 ILE B N 1
ATOM 4137 C CA . ILE B 1 208 ? -14.906 -23.797 -0.44 1 82.94 208 ILE B CA 1
ATOM 4138 C C . ILE B 1 208 ? -15.648 -25.062 -0.83 1 82.94 208 ILE B C 1
ATOM 4140 O O . ILE B 1 208 ? -16.422 -25.609 -0.033 1 82.94 208 ILE B O 1
ATOM 4144 N N . GLU B 1 209 ? -15.539 -25.406 -2.041 1 77.31 209 GLU B N 1
ATOM 4145 C CA . GLU B 1 209 ? -16.109 -26.641 -2.574 1 77.31 209 GLU B CA 1
ATOM 4146 C C . GLU B 1 209 ? -15.109 -27.797 -2.482 1 77.31 209 GLU B C 1
ATOM 4148 O O . GLU B 1 209 ? -14 -27.625 -1.967 1 77.31 209 GLU B O 1
ATOM 4153 N N . LYS B 1 210 ? -15.531 -28.906 -3.148 1 69.12 210 LYS B N 1
ATOM 4154 C CA . LYS B 1 210 ? -14.688 -30.094 -3.148 1 69.12 210 LYS B CA 1
ATOM 4155 C C . LYS B 1 210 ? -13.273 -29.766 -3.604 1 69.12 210 LYS B C 1
ATOM 4157 O O . LYS B 1 210 ? -13.039 -29.5 -4.785 1 69.12 210 LYS B O 1
ATOM 4162 N N . ALA B 1 211 ? -12.344 -29.906 -2.807 1 63.78 211 ALA B N 1
ATOM 4163 C CA . ALA B 1 211 ? -10.992 -29.375 -2.932 1 63.78 211 ALA B CA 1
ATOM 4164 C C . ALA B 1 211 ? -10.203 -30.125 -4.004 1 63.78 211 ALA B C 1
ATOM 4166 O O . ALA B 1 211 ? -9.414 -29.516 -4.73 1 63.78 211 ALA B O 1
ATOM 4167 N N . TRP B 1 212 ? -10.609 -31.344 -4.309 1 78.88 212 TRP B N 1
ATOM 4168 C CA . TRP B 1 212 ? -9.703 -32.156 -5.133 1 78.88 212 TRP B CA 1
ATOM 4169 C C . TRP B 1 212 ? -9.805 -31.734 -6.598 1 78.88 212 TRP B C 1
ATOM 4171 O O . TRP B 1 212 ? -8.781 -31.562 -7.27 1 78.88 212 TRP B O 1
ATOM 4181 N N . SER B 1 213 ? -10.984 -31.531 -7.117 1 83.56 213 SER B N 1
ATOM 4182 C CA . SER B 1 213 ? -11.133 -31.156 -8.516 1 83.56 213 SER B CA 1
ATOM 4183 C C . SER B 1 213 ? -10.602 -29.75 -8.766 1 83.56 213 SER B C 1
ATOM 4185 O O . SER B 1 213 ? -9.961 -29.484 -9.789 1 83.56 213 SER B O 1
ATOM 4187 N N . TRP B 1 214 ? -10.758 -28.953 -7.785 1 87.94 214 TRP B N 1
ATOM 4188 C CA . TRP B 1 214 ? -10.312 -27.578 -7.918 1 87.94 214 TRP B CA 1
ATOM 4189 C C . TRP B 1 214 ? -8.789 -27.484 -7.824 1 87.94 214 TRP B C 1
ATOM 4191 O O . TRP B 1 214 ? -8.18 -26.609 -8.438 1 87.94 214 TRP B O 1
ATOM 4201 N N . SER B 1 215 ? -8.188 -28.406 -7.055 1 91.19 215 SER B N 1
ATOM 4202 C CA . SER B 1 215 ? -6.73 -28.453 -6.988 1 91.19 215 SER B CA 1
ATOM 4203 C C . SER B 1 215 ? -6.125 -28.734 -8.359 1 91.19 215 SER B C 1
ATOM 4205 O O . SER B 1 215 ? -5.098 -28.156 -8.719 1 91.19 215 SER B O 1
ATOM 4207 N N . PHE B 1 216 ? -6.859 -29.578 -9.133 1 92.88 216 PHE B N 1
ATOM 4208 C CA . PHE B 1 216 ? -6.375 -29.891 -10.469 1 92.88 216 PHE B CA 1
ATOM 4209 C C . PHE B 1 216 ? -6.5 -28.672 -11.383 1 92.88 216 PHE B C 1
ATOM 4211 O O . PHE B 1 216 ? -5.633 -28.422 -12.219 1 92.88 216 PHE B O 1
ATOM 4218 N N . LEU B 1 217 ? -7.504 -27.969 -11.188 1 93.12 217 LEU B N 1
ATOM 4219 C CA . LEU B 1 217 ? -7.656 -26.766 -11.984 1 93.12 217 LEU B CA 1
ATOM 4220 C C . LEU B 1 217 ? -6.57 -25.734 -11.648 1 93.12 217 LEU B C 1
ATOM 4222 O O . LEU B 1 217 ? -5.883 -25.25 -12.547 1 93.12 217 LEU B O 1
ATOM 4226 N N . GLY B 1 218 ? -6.414 -25.453 -10.367 1 94.94 218 GLY B N 1
ATOM 4227 C CA . GLY B 1 218 ? -5.395 -24.516 -9.938 1 94.94 218 GLY B CA 1
ATOM 4228 C C . GLY B 1 218 ? -3.992 -24.922 -10.359 1 94.94 218 GLY B C 1
ATOM 4229 O O . GLY B 1 218 ? -3.24 -24.094 -10.891 1 94.94 218 GLY B O 1
ATOM 4230 N N . LEU B 1 219 ? -3.705 -26.156 -10.172 1 95.88 219 LEU B N 1
ATOM 4231 C CA . LEU B 1 219 ? -2.369 -26.641 -10.484 1 95.88 219 LEU B CA 1
ATOM 4232 C C . LEU B 1 219 ? -2.109 -26.594 -11.992 1 95.88 219 LEU B C 1
ATOM 4234 O O . LEU B 1 219 ? -1.007 -26.234 -12.422 1 95.88 219 LEU B O 1
ATOM 4238 N N . SER B 1 220 ? -3.127 -27 -12.75 1 96.25 220 SER B N 1
ATOM 4239 C CA . SER B 1 220 ? -2.957 -26.969 -14.203 1 96.25 220 SER B CA 1
ATOM 4240 C C . SER B 1 220 ? -2.637 -25.547 -14.688 1 96.25 220 SER B C 1
ATOM 4242 O O . SER B 1 220 ? -1.717 -25.359 -15.484 1 96.25 220 SER B O 1
ATOM 4244 N N . LEU B 1 221 ? -3.281 -24.578 -14.164 1 96.38 221 LEU B N 1
ATOM 4245 C CA . LEU B 1 221 ? -3.055 -23.188 -14.555 1 96.38 221 LEU B CA 1
ATOM 4246 C C . LEU B 1 221 ? -1.687 -22.703 -14.078 1 96.38 221 LEU B C 1
ATOM 4248 O O . LEU B 1 221 ? -0.965 -22.047 -14.828 1 96.38 221 LEU B O 1
ATOM 4252 N N . MET B 1 222 ? -1.307 -23.109 -12.883 1 97.38 222 MET B N 1
ATOM 4253 C CA . MET B 1 222 ? -0.033 -22.672 -12.312 1 97.38 222 MET B CA 1
ATOM 4254 C C . MET B 1 222 ? 1.137 -23.344 -13.031 1 97.38 222 MET B C 1
ATOM 4256 O O . MET B 1 222 ? 2.182 -22.719 -13.234 1 97.38 222 MET B O 1
ATOM 4260 N N . GLN B 1 223 ? 0.908 -24.578 -13.383 1 97.44 223 GLN B N 1
ATOM 4261 C CA . GLN B 1 223 ? 1.95 -25.297 -14.117 1 97.44 223 GLN B CA 1
ATOM 4262 C C . GLN B 1 223 ? 2.207 -24.656 -15.477 1 97.44 223 GLN B C 1
ATOM 4264 O O . GLN B 1 223 ? 3.359 -24.5 -15.891 1 97.44 223 GLN B O 1
ATOM 4269 N N . VAL B 1 224 ? 1.16 -24.297 -16.172 1 97.62 224 VAL B N 1
ATOM 4270 C CA . VAL B 1 224 ? 1.313 -23.609 -17.453 1 97.62 224 VAL B CA 1
ATOM 4271 C C . VAL B 1 224 ? 1.978 -22.25 -17.25 1 97.62 224 VAL B C 1
ATOM 4273 O O . VAL B 1 224 ? 2.852 -21.859 -18.016 1 97.62 224 VAL B O 1
ATOM 4276 N N . TYR B 1 225 ? 1.585 -21.562 -16.25 1 98.12 225 TYR B N 1
ATOM 4277 C CA . TYR B 1 225 ? 2.18 -20.266 -15.922 1 98.12 225 TYR B CA 1
ATOM 4278 C C . TYR B 1 225 ? 3.682 -20.406 -15.695 1 98.12 225 TYR B C 1
ATOM 4280 O O . TYR B 1 225 ? 4.465 -19.609 -16.219 1 98.12 225 TYR B O 1
ATOM 4288 N N . HIS B 1 226 ? 4.121 -21.422 -14.953 1 98.12 226 HIS B N 1
ATOM 4289 C CA . HIS B 1 226 ? 5.535 -21.656 -14.688 1 98.12 226 HIS B CA 1
ATOM 4290 C C . HIS B 1 226 ? 6.273 -22.047 -15.961 1 98.12 226 HIS B C 1
ATOM 4292 O O . HIS B 1 226 ? 7.324 -21.484 -16.281 1 98.12 226 HIS B O 1
ATOM 4298 N N . ALA B 1 227 ? 5.688 -22.969 -16.688 1 97.56 227 ALA B N 1
ATOM 4299 C CA . ALA B 1 227 ? 6.379 -23.594 -17.828 1 97.56 227 ALA B CA 1
ATOM 4300 C C . ALA B 1 227 ? 6.477 -22.609 -19 1 97.56 227 ALA B C 1
ATOM 4302 O O . ALA B 1 227 ? 7.492 -22.578 -19.703 1 97.56 227 ALA B O 1
ATOM 4303 N N . VAL B 1 228 ? 5.461 -21.812 -19.141 1 97.62 228 VAL B N 1
ATOM 4304 C CA . VAL B 1 228 ? 5.418 -21 -20.344 1 97.62 228 VAL B CA 1
ATOM 4305 C C . VAL B 1 228 ? 5.801 -19.562 -20.016 1 97.62 228 VAL B C 1
ATOM 4307 O O . VAL B 1 228 ? 6.77 -19.016 -20.562 1 97.62 228 VAL B O 1
ATOM 4310 N N . VAL B 1 229 ? 5.152 -18.984 -19.078 1 98.06 229 VAL B N 1
ATOM 4311 C CA . VAL B 1 229 ? 5.336 -17.562 -18.812 1 98.06 229 VAL B CA 1
ATOM 4312 C C . VAL B 1 229 ? 6.633 -17.344 -18.031 1 98.06 229 VAL B C 1
ATOM 4314 O O . VAL B 1 229 ? 7.539 -16.656 -18.5 1 98.06 229 VAL B O 1
ATOM 4317 N N . LEU B 1 230 ? 6.762 -18 -16.875 1 98.5 230 LEU B N 1
ATOM 4318 C CA . LEU B 1 230 ? 7.926 -17.75 -16.031 1 98.5 230 LEU B CA 1
ATOM 4319 C C . LEU B 1 230 ? 9.195 -18.266 -16.688 1 98.5 230 LEU B C 1
ATOM 4321 O O . LEU B 1 230 ? 10.219 -17.594 -16.703 1 98.5 230 LEU B O 1
ATOM 4325 N N . GLN B 1 231 ? 9.148 -19.484 -17.219 1 97.81 231 GLN B N 1
ATOM 4326 C CA . GLN B 1 231 ? 10.328 -20.016 -17.891 1 97.81 231 GLN B CA 1
ATOM 4327 C C . GLN B 1 231 ? 10.695 -19.172 -19.109 1 97.81 231 GLN B C 1
ATOM 4329 O O . GLN B 1 231 ? 11.875 -18.906 -19.359 1 97.81 231 GLN B O 1
ATOM 4334 N N . GLY B 1 232 ? 9.695 -18.75 -19.906 1 97.5 232 GLY B N 1
ATOM 4335 C CA . GLY B 1 232 ? 9.953 -17.875 -21.047 1 97.5 232 GLY B CA 1
ATOM 4336 C C . GLY B 1 232 ? 10.656 -16.594 -20.672 1 97.5 232 GLY B C 1
ATOM 4337 O O . GLY B 1 232 ? 11.688 -16.234 -21.25 1 97.5 232 GLY B O 1
ATOM 4338 N N . PHE B 1 233 ? 10.156 -15.922 -19.672 1 97.94 233 PHE B N 1
ATOM 4339 C CA . PHE B 1 233 ? 10.75 -14.672 -19.219 1 97.94 233 PHE B CA 1
ATOM 4340 C C . PHE B 1 233 ? 12.109 -14.922 -18.562 1 97.94 233 PHE B C 1
ATOM 4342 O O . PHE B 1 233 ? 13.023 -14.109 -18.703 1 97.94 233 PHE B O 1
ATOM 4349 N N . SER B 1 234 ? 12.211 -16.031 -17.875 1 98 234 SER B N 1
ATOM 4350 C CA . SER B 1 234 ? 13.469 -16.359 -17.219 1 98 234 SER B CA 1
ATOM 4351 C C . SER B 1 234 ? 14.594 -16.516 -18.25 1 98 234 SER B C 1
ATOM 4353 O O . SER B 1 234 ? 15.688 -15.984 -18.062 1 98 234 SER B O 1
ATOM 4355 N N . VAL B 1 235 ? 14.312 -17.203 -19.281 1 97.44 235 VAL B N 1
ATOM 4356 C CA . VAL B 1 235 ? 15.32 -17.453 -20.312 1 97.44 235 VAL B CA 1
ATOM 4357 C C . VAL B 1 235 ? 15.594 -16.156 -21.094 1 97.44 235 VAL B C 1
ATOM 4359 O O . VAL B 1 235 ? 16.75 -15.82 -21.359 1 97.44 235 VAL B O 1
ATOM 4362 N N . ALA B 1 236 ? 14.594 -15.398 -21.406 1 96.56 236 ALA B N 1
ATOM 4363 C CA . ALA B 1 236 ? 14.719 -14.195 -22.219 1 96.56 236 ALA B CA 1
ATOM 4364 C C . ALA B 1 236 ? 15.531 -13.117 -21.5 1 96.56 236 ALA B C 1
ATOM 4366 O O . ALA B 1 236 ? 16.297 -12.383 -22.125 1 96.56 236 ALA B O 1
ATOM 4367 N N . PHE B 1 237 ? 15.391 -13.07 -20.172 1 96.88 237 PHE B N 1
ATOM 4368 C CA . PHE B 1 237 ? 16 -11.969 -19.438 1 96.88 237 PHE B CA 1
ATOM 4369 C C . PHE B 1 237 ? 17.062 -12.477 -18.453 1 96.88 237 PHE B C 1
ATOM 4371 O O . PHE B 1 237 ? 17.578 -11.703 -17.656 1 96.88 237 PHE B O 1
ATOM 4378 N N . LEU B 1 238 ? 17.328 -13.742 -18.531 1 96.94 238 LEU B N 1
ATOM 4379 C CA . LEU B 1 238 ? 18.328 -14.391 -17.672 1 96.94 238 LEU B CA 1
ATOM 4380 C C . LEU B 1 238 ? 18.078 -14.062 -16.203 1 96.94 238 LEU B C 1
ATOM 4382 O O . LEU B 1 238 ? 18.984 -13.656 -15.484 1 96.94 238 LEU B O 1
ATOM 4386 N N . THR B 1 239 ? 16.812 -14.117 -15.812 1 97.25 239 THR B N 1
ATOM 4387 C CA . THR B 1 239 ? 16.359 -13.906 -14.438 1 97.25 239 THR B CA 1
ATOM 4388 C C . THR B 1 239 ? 15.711 -15.164 -13.883 1 97.25 239 THR B C 1
ATOM 4390 O O . THR B 1 239 ? 14.953 -15.836 -14.578 1 97.25 239 THR B O 1
ATOM 4393 N N . ASN B 1 240 ? 16.016 -15.523 -12.727 1 96.81 240 ASN B N 1
ATOM 4394 C CA . ASN B 1 240 ? 15.539 -16.766 -12.133 1 96.81 240 ASN B CA 1
ATOM 4395 C C . ASN B 1 240 ? 14.172 -16.594 -11.477 1 96.81 240 ASN B C 1
ATOM 4397 O O . ASN B 1 240 ? 14.055 -16.703 -10.258 1 96.81 240 ASN B O 1
ATOM 4401 N N . LEU B 1 241 ? 13.156 -16.469 -12.273 1 97.38 241 LEU B N 1
ATOM 4402 C CA . LEU B 1 241 ? 11.789 -16.297 -11.781 1 97.38 241 LEU B CA 1
ATOM 4403 C C . LEU B 1 241 ? 11.266 -17.594 -11.18 1 97.38 241 LEU B C 1
ATOM 4405 O O . LEU B 1 241 ? 11.062 -18.594 -11.891 1 97.38 241 LEU B O 1
ATOM 4409 N N . ASN B 1 242 ? 11.07 -17.562 -9.898 1 95.94 242 ASN B N 1
ATOM 4410 C CA . ASN B 1 242 ? 10.586 -18.719 -9.156 1 95.94 242 ASN B CA 1
ATOM 4411 C C . ASN B 1 242 ? 11.375 -19.969 -9.508 1 95.94 242 ASN B C 1
ATOM 4413 O O . ASN B 1 242 ? 10.789 -21.047 -9.719 1 95.94 242 ASN B O 1
ATOM 4417 N N . HIS B 1 243 ? 12.625 -19.828 -9.766 1 94.75 243 HIS B N 1
ATOM 4418 C CA . HIS B 1 243 ? 13.594 -20.906 -9.961 1 94.75 243 HIS B CA 1
ATOM 4419 C C . HIS B 1 243 ? 13.352 -21.625 -11.273 1 94.75 243 HIS B C 1
ATOM 4421 O O . HIS B 1 243 ? 13.547 -22.844 -11.367 1 94.75 243 HIS B O 1
ATOM 4427 N N . MET B 1 244 ? 12.891 -20.891 -12.227 1 96.56 244 MET B N 1
ATOM 4428 C CA . MET B 1 244 ? 12.648 -21.5 -13.539 1 96.56 244 MET B CA 1
ATOM 4429 C C . MET B 1 244 ? 13.922 -21.469 -14.383 1 96.56 244 MET B C 1
ATOM 4431 O O . MET B 1 244 ? 14.016 -22.203 -15.375 1 96.56 244 MET B O 1
ATOM 4435 N N . LEU B 1 245 ? 14.891 -20.625 -13.93 1 96.44 245 LEU B N 1
ATOM 4436 C CA . LEU B 1 245 ? 16.156 -20.578 -14.656 1 96.44 245 LEU B CA 1
ATOM 4437 C C . LEU B 1 245 ? 17.141 -21.594 -14.086 1 96.44 245 LEU B C 1
ATOM 4439 O O . LEU B 1 245 ? 17.75 -22.375 -14.836 1 96.44 245 LEU B O 1
ATOM 4443 N N . CYS B 1 246 ? 17.297 -21.594 -12.844 1 95.06 246 CYS B N 1
ATOM 4444 C CA . CYS B 1 246 ? 18.109 -22.578 -12.141 1 95.06 246 CYS B CA 1
ATOM 4445 C C . CYS B 1 246 ? 17.469 -22.969 -10.82 1 95.06 246 CYS B C 1
ATOM 4447 O O . CYS B 1 246 ? 16.562 -22.297 -10.336 1 95.06 246 CYS B O 1
ATOM 4449 N N . ALA B 1 247 ? 17.844 -24.062 -10.273 1 93.25 247 ALA B N 1
ATOM 4450 C CA . ALA B 1 247 ? 17.219 -24.641 -9.086 1 93.25 247 ALA B CA 1
ATOM 4451 C C . ALA B 1 247 ? 17.609 -23.859 -7.828 1 93.25 247 ALA B C 1
ATOM 4453 O O . ALA B 1 247 ? 18.656 -23.234 -7.777 1 93.25 247 ALA B O 1
ATOM 4454 N N . HIS B 1 248 ? 16.688 -23.875 -6.852 1 88.88 248 HIS B N 1
ATOM 4455 C CA . HIS B 1 248 ? 17 -23.359 -5.523 1 88.88 248 HIS B CA 1
ATOM 4456 C C . HIS B 1 248 ? 18.203 -24.094 -4.922 1 88.88 248 HIS B C 1
ATOM 4458 O O . HIS B 1 248 ? 18.406 -25.281 -5.184 1 88.88 248 HIS B O 1
ATOM 4464 N N . LYS B 1 249 ? 18.906 -23.422 -4.082 1 83.88 249 LYS B N 1
ATOM 4465 C CA . LYS B 1 249 ? 20.125 -23.969 -3.488 1 83.88 249 LYS B CA 1
ATOM 4466 C C . LYS B 1 249 ? 19.828 -25.219 -2.664 1 83.88 249 LYS B C 1
ATOM 4468 O O . LYS B 1 249 ? 20.641 -26.141 -2.617 1 83.88 249 LYS B O 1
ATOM 4473 N N . MET B 1 250 ? 18.609 -25.281 -2.166 1 83.5 250 MET B N 1
ATOM 4474 C CA . MET B 1 250 ? 18.266 -26.391 -1.273 1 83.5 250 MET B CA 1
ATOM 4475 C C . MET B 1 250 ? 17.453 -27.438 -2.01 1 83.5 250 MET B C 1
ATOM 4477 O O . MET B 1 250 ? 16.969 -28.406 -1.397 1 83.5 250 MET B O 1
ATOM 4481 N N . ASP B 1 251 ? 17.266 -27.297 -3.24 1 87.06 251 ASP B N 1
ATOM 4482 C CA . ASP B 1 251 ? 16.516 -28.281 -3.998 1 87.06 251 ASP B CA 1
ATOM 4483 C C . ASP B 1 251 ? 17.281 -29.594 -4.109 1 87.06 251 ASP B C 1
ATOM 4485 O O . ASP B 1 251 ? 18.391 -29.641 -4.645 1 87.06 251 ASP B O 1
ATOM 4489 N N . PRO B 1 252 ? 16.719 -30.703 -3.621 1 87 252 PRO B N 1
ATOM 4490 C CA . PRO B 1 252 ? 17.422 -31.984 -3.658 1 87 252 PRO B CA 1
ATOM 4491 C C . PRO B 1 252 ? 17.562 -32.531 -5.074 1 87 252 PRO B C 1
ATOM 4493 O O . PRO B 1 252 ? 18.375 -33.438 -5.312 1 87 252 PRO B O 1
ATOM 4496 N N . PHE B 1 253 ? 16.906 -32 -6.066 1 89.12 253 PHE B N 1
ATOM 4497 C CA . PHE B 1 253 ? 16.922 -32.531 -7.426 1 89.12 253 PHE B CA 1
ATOM 4498 C C . PHE B 1 253 ? 17.656 -31.578 -8.367 1 89.12 253 PHE B C 1
ATOM 4500 O O . PHE B 1 253 ? 17.438 -31.609 -9.578 1 89.12 253 PHE B O 1
ATOM 4507 N N . LYS B 1 254 ? 18.406 -30.594 -7.961 1 83.25 254 LYS B N 1
ATOM 4508 C CA . LYS B 1 254 ? 19.078 -29.531 -8.703 1 83.25 254 LYS B CA 1
ATOM 4509 C C . LYS B 1 254 ? 19.844 -30.094 -9.898 1 83.25 254 LYS B C 1
ATOM 4511 O O . LYS B 1 254 ? 19.875 -29.469 -10.961 1 83.25 254 LYS B O 1
ATOM 4516 N N . ASN B 1 255 ? 20.5 -31.156 -9.914 1 78.75 255 ASN B N 1
ATOM 4517 C CA . ASN B 1 255 ? 21.312 -31.703 -11 1 78.75 255 ASN B CA 1
ATOM 4518 C C . ASN B 1 255 ? 20.547 -32.781 -11.781 1 78.75 255 ASN B C 1
ATOM 4520 O O . ASN B 1 255 ? 21.156 -33.531 -12.555 1 78.75 255 ASN B O 1
ATOM 4524 N N . LEU B 1 256 ? 19.312 -32.625 -11.656 1 83.06 256 LEU B N 1
ATOM 4525 C CA . LEU B 1 256 ? 18.422 -33.5 -12.391 1 83.06 256 LEU B CA 1
ATOM 4526 C C . LEU B 1 256 ? 17.297 -32.719 -13.055 1 83.06 256 LEU B C 1
ATOM 4528 O O . LEU B 1 256 ? 17.484 -31.562 -13.461 1 83.06 256 LEU B O 1
ATOM 4532 N N . ASN B 1 257 ? 16.312 -33.219 -13.5 1 90.44 257 ASN B N 1
ATOM 4533 C CA . ASN B 1 257 ? 15.109 -32.562 -14.008 1 90.44 257 ASN B CA 1
ATOM 4534 C C . ASN B 1 257 ? 14.258 -32 -12.867 1 90.44 257 ASN B C 1
ATOM 4536 O O . ASN B 1 257 ? 13.102 -32.375 -12.703 1 90.44 257 ASN B O 1
ATOM 4540 N N . TYR B 1 258 ? 14.938 -30.953 -12.117 1 94.25 258 TYR B N 1
ATOM 4541 C CA . TYR B 1 258 ? 14.344 -30.469 -10.875 1 94.25 258 TYR B CA 1
ATOM 4542 C C . TYR B 1 258 ? 12.961 -29.891 -11.125 1 94.25 258 TYR B C 1
ATOM 4544 O O . TYR B 1 258 ? 12.094 -29.938 -10.242 1 94.25 258 TYR B O 1
ATOM 4552 N N . ARG B 1 259 ? 12.695 -29.344 -12.266 1 95.25 259 ARG B N 1
ATOM 4553 C CA . ARG B 1 259 ? 11.398 -28.766 -12.562 1 95.25 259 ARG B CA 1
ATOM 4554 C C . ARG B 1 259 ? 10.328 -29.844 -12.688 1 95.25 259 ARG B C 1
ATOM 4556 O O . ARG B 1 259 ? 9.195 -29.656 -12.234 1 95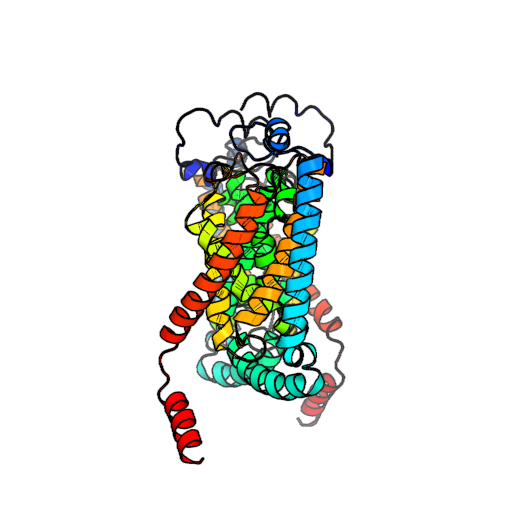.25 259 ARG B O 1
ATOM 4563 N N . LEU B 1 260 ? 10.734 -30.969 -13.305 1 94.25 260 LEU B N 1
ATOM 4564 C CA . LEU B 1 260 ? 9.789 -32.094 -13.414 1 94.25 260 LEU B CA 1
ATOM 4565 C C . LEU B 1 260 ? 9.5 -32.688 -12.039 1 94.25 260 LEU B C 1
ATOM 4567 O O . LEU B 1 260 ? 8.344 -32.969 -11.719 1 94.25 260 LEU B O 1
ATOM 4571 N N . PHE B 1 261 ? 10.523 -32.906 -11.289 1 93.5 261 PHE B N 1
ATOM 4572 C CA . PHE B 1 261 ? 10.352 -33.375 -9.93 1 93.5 261 PHE B CA 1
ATOM 4573 C C . PHE B 1 261 ? 9.547 -32.375 -9.094 1 93.5 261 PHE B C 1
ATOM 4575 O O . PHE B 1 261 ? 8.711 -32.781 -8.281 1 93.5 261 PHE B O 1
ATOM 4582 N N . GLY B 1 262 ? 9.797 -31.094 -9.273 1 92.94 262 GLY B N 1
ATOM 4583 C CA . GLY B 1 262 ? 9.023 -30.062 -8.602 1 92.94 262 GLY B CA 1
ATOM 4584 C C . GLY B 1 262 ? 7.539 -30.141 -8.891 1 92.94 262 GLY B C 1
ATOM 4585 O O . GLY B 1 262 ? 6.715 -30.047 -7.98 1 92.94 262 GLY B O 1
ATOM 4586 N N . ASN B 1 263 ? 7.242 -30.328 -10.148 1 92.94 263 ASN B N 1
ATOM 4587 C CA . ASN B 1 263 ? 5.844 -30.469 -10.539 1 92.94 263 ASN B CA 1
ATOM 4588 C C . ASN B 1 263 ? 5.203 -31.688 -9.875 1 92.94 263 ASN B C 1
ATOM 4590 O O . ASN B 1 263 ? 4.039 -31.641 -9.477 1 92.94 263 ASN B O 1
ATOM 4594 N N . ALA B 1 264 ? 5.988 -32.75 -9.719 1 90.19 264 ALA B N 1
ATOM 4595 C CA . ALA B 1 264 ? 5.477 -33.969 -9.117 1 90.19 264 ALA B CA 1
ATOM 4596 C C . ALA B 1 264 ? 5.242 -33.781 -7.617 1 90.19 264 ALA B C 1
ATOM 4598 O O . ALA B 1 264 ? 4.156 -34.094 -7.113 1 90.19 264 ALA B O 1
ATOM 4599 N N . TYR B 1 265 ? 6.199 -33.281 -6.922 1 90.5 265 TYR B N 1
ATOM 4600 C CA . TYR B 1 265 ? 6.02 -33.188 -5.477 1 90.5 265 TYR B CA 1
ATOM 4601 C C . TYR B 1 265 ? 5.062 -32.062 -5.117 1 90.5 265 TYR B C 1
ATOM 4603 O O . TYR B 1 265 ? 4.387 -32.125 -4.086 1 90.5 265 TYR B O 1
ATOM 4611 N N . CYS B 1 266 ? 4.988 -31.031 -5.953 1 90 266 CYS B N 1
ATOM 4612 C CA . CYS B 1 266 ? 4.035 -29.953 -5.684 1 90 266 CYS B CA 1
ATOM 4613 C C . CYS B 1 266 ? 2.602 -30.469 -5.77 1 90 266 CYS B C 1
ATOM 4615 O O . CYS B 1 266 ? 1.734 -30.016 -5.02 1 90 266 CYS B O 1
ATOM 4617 N N . LEU B 1 267 ? 2.336 -31.375 -6.699 1 89.25 267 LEU B N 1
ATOM 4618 C CA . LEU B 1 267 ? 1.022 -32 -6.777 1 89.25 267 LEU B CA 1
ATOM 4619 C C . LEU B 1 267 ? 0.682 -32.719 -5.473 1 89.25 267 LEU B C 1
ATOM 4621 O O . LEU B 1 267 ? -0.414 -32.531 -4.934 1 89.25 267 LEU B O 1
ATOM 4625 N N . LEU B 1 268 ? 1.668 -33.438 -4.945 1 91.06 268 LEU B N 1
ATOM 4626 C CA . LEU B 1 268 ? 1.471 -34.188 -3.707 1 91.06 268 LEU B CA 1
ATOM 4627 C C . LEU B 1 268 ? 1.286 -33.219 -2.527 1 91.06 268 LEU B C 1
ATOM 4629 O O . LEU B 1 268 ? 0.38 -33.406 -1.712 1 91.06 268 LEU B O 1
ATOM 4633 N N . ILE B 1 269 ? 2.061 -32.219 -2.475 1 92.81 269 ILE B N 1
ATOM 4634 C CA . ILE B 1 269 ? 2.002 -31.266 -1.373 1 92.81 269 ILE B CA 1
ATOM 4635 C C . ILE B 1 269 ? 0.692 -30.484 -1.437 1 92.81 269 ILE B C 1
ATOM 4637 O O . ILE B 1 269 ? 0.089 -30.188 -0.404 1 92.81 269 ILE B O 1
ATOM 4641 N N . CYS B 1 270 ? 0.352 -30.125 -2.625 1 92.75 270 CYS B N 1
ATOM 4642 C CA . CYS B 1 270 ? -0.904 -29.406 -2.822 1 92.75 270 CYS B CA 1
ATOM 4643 C C . CYS B 1 270 ? -2.07 -30.172 -2.215 1 92.75 270 CYS B C 1
ATOM 4645 O O . CYS B 1 270 ? -2.869 -29.609 -1.465 1 92.75 270 CYS B O 1
ATOM 4647 N N . TRP B 1 271 ? -2.148 -31.469 -2.412 1 89.12 271 TRP B N 1
ATOM 4648 C CA . TRP B 1 271 ? -3.232 -32.312 -1.913 1 89.12 271 TRP B CA 1
ATOM 4649 C C . TRP B 1 271 ? -3.146 -32.469 -0.399 1 89.12 271 TRP B C 1
ATOM 4651 O O . TRP B 1 271 ? -4.152 -32.344 0.303 1 89.12 271 TRP B O 1
ATOM 4661 N N . LEU B 1 272 ? -1.966 -32.656 0.089 1 89.62 272 LEU B N 1
ATOM 4662 C CA . LEU B 1 272 ? -1.77 -32.812 1.524 1 89.62 272 LEU B CA 1
ATOM 4663 C C . LEU B 1 272 ? -2.098 -31.531 2.273 1 89.62 272 LEU B C 1
ATOM 4665 O O . LEU B 1 272 ? -2.809 -31.547 3.281 1 89.62 272 LEU B O 1
ATOM 4669 N N . HIS B 1 273 ? -1.612 -30.5 1.724 1 90.69 273 HIS B N 1
ATOM 4670 C CA . HIS B 1 273 ? -1.834 -29.203 2.363 1 90.69 273 HIS B CA 1
ATOM 4671 C C . HIS B 1 273 ? -3.309 -28.812 2.328 1 90.69 273 HIS B C 1
ATOM 4673 O O . HIS B 1 273 ? -3.84 -28.297 3.309 1 90.69 273 HIS B O 1
ATOM 4679 N N . SER B 1 274 ? -3.898 -29.016 1.201 1 87.06 274 SER B N 1
ATOM 4680 C CA . SER B 1 274 ? -5.312 -28.688 1.08 1 87.06 274 SER B CA 1
ATOM 4681 C C . SER B 1 274 ? -6.148 -29.438 2.109 1 87.06 274 SER B C 1
ATOM 4683 O O . SER B 1 274 ? -7.059 -28.859 2.715 1 87.06 274 SER B O 1
ATOM 4685 N N . GLY B 1 275 ? -5.887 -30.719 2.291 1 82.62 275 GLY B N 1
ATOM 4686 C CA . GLY B 1 275 ? -6.562 -31.5 3.309 1 82.62 275 GLY B CA 1
ATOM 4687 C C . GLY B 1 275 ? -6.328 -30.984 4.715 1 82.62 275 GLY B C 1
ATOM 4688 O O . GLY B 1 275 ? -7.27 -30.859 5.5 1 82.62 275 GLY B O 1
ATOM 4689 N N . LEU B 1 276 ? -5.129 -30.609 4.988 1 83.88 276 LEU B N 1
ATOM 4690 C CA . LEU B 1 276 ? -4.762 -30.109 6.309 1 83.88 276 LEU B CA 1
ATOM 4691 C C . LEU B 1 276 ? -5.363 -28.734 6.559 1 83.88 276 LEU B C 1
ATOM 4693 O O . LEU B 1 276 ? -5.863 -28.453 7.656 1 83.88 276 LEU B O 1
ATOM 4697 N N . TYR B 1 277 ? -5.297 -27.953 5.566 1 85.81 277 TYR B N 1
ATOM 4698 C CA . TYR B 1 277 ? -5.809 -26.594 5.66 1 85.81 277 TYR B CA 1
ATOM 4699 C C . TYR B 1 277 ? -7.309 -26.594 5.934 1 85.81 277 TYR B C 1
ATOM 4701 O O . TYR B 1 277 ? -7.793 -25.844 6.781 1 85.81 277 TYR B O 1
ATOM 4709 N N . THR B 1 278 ? -8.047 -27.453 5.281 1 77 278 THR B N 1
ATOM 4710 C CA . THR B 1 278 ? -9.484 -27.578 5.488 1 77 278 THR B CA 1
ATOM 4711 C C . THR B 1 278 ? -9.789 -28.125 6.883 1 77 278 THR B C 1
ATOM 4713 O O . THR B 1 278 ? -10.734 -27.688 7.535 1 77 278 THR B O 1
ATOM 4716 N N . TYR B 1 279 ? -8.945 -28.984 7.301 1 77.38 279 TYR B N 1
ATOM 4717 C CA . TYR B 1 279 ? -9.133 -29.578 8.617 1 77.38 279 TYR B CA 1
ATOM 4718 C C . TYR B 1 279 ? -8.906 -28.547 9.719 1 77.38 279 TYR B C 1
ATOM 4720 O O . TYR B 1 279 ? -9.688 -28.453 10.672 1 77.38 279 TYR B O 1
ATOM 4728 N N . VAL B 1 280 ? -7.898 -27.812 9.539 1 75.25 280 VAL B N 1
ATOM 4729 C CA . VAL B 1 280 ? -7.543 -26.797 10.523 1 75.25 280 VAL B CA 1
ATOM 4730 C C . VAL B 1 280 ? -8.633 -25.719 10.586 1 75.25 280 VAL B C 1
ATOM 4732 O O . VAL B 1 280 ? -9.055 -25.328 11.672 1 75.25 280 VAL B O 1
ATOM 4735 N N . PHE B 1 281 ? -9.102 -25.266 9.555 1 71.69 281 PHE B N 1
ATOM 4736 C CA . PHE B 1 281 ? -10.078 -24.188 9.523 1 71.69 281 PHE B CA 1
ATOM 4737 C C . PHE B 1 281 ? -11.453 -24.688 9.953 1 71.69 281 PHE B C 1
ATOM 4739 O O . PHE B 1 281 ? -12.195 -23.969 10.617 1 71.69 281 PHE B O 1
ATOM 4746 N N . LYS B 1 282 ? -11.812 -25.859 9.531 1 64.44 282 LYS B N 1
ATOM 4747 C CA . LYS B 1 282 ? -13.047 -26.453 10.047 1 64.44 282 LYS B CA 1
ATOM 4748 C C . LYS B 1 282 ? -12.969 -26.625 11.562 1 64.44 282 LYS B C 1
ATOM 4750 O O . LYS B 1 282 ? -13.969 -26.469 12.266 1 64.44 282 LYS B O 1
ATOM 4755 N N . GLY B 1 283 ? -11.805 -26.938 11.953 1 59.38 283 GLY B N 1
ATOM 4756 C CA . GLY B 1 283 ? -11.609 -27.062 13.391 1 59.38 283 GLY B CA 1
ATOM 4757 C C . GLY B 1 283 ? -11.711 -25.719 14.117 1 59.38 283 GLY B C 1
ATOM 4758 O O . GLY B 1 283 ? -12.211 -25.656 15.242 1 59.38 283 GLY B O 1
ATOM 4759 N N . LEU B 1 284 ? -11.156 -24.734 13.469 1 55.72 284 LEU B N 1
ATOM 4760 C CA . LEU B 1 284 ? -11.227 -23.391 14.062 1 55.72 284 LEU B CA 1
ATOM 4761 C C . LEU B 1 284 ? -12.656 -22.859 14.031 1 55.72 284 LEU B C 1
ATOM 4763 O O . LEU B 1 284 ? -13.031 -22.031 14.859 1 55.72 284 LEU B O 1
ATOM 4767 N N . LYS B 1 285 ? -13.43 -23.078 12.922 1 56.34 285 LYS B N 1
ATOM 4768 C CA . LYS B 1 285 ? -14.859 -22.766 12.938 1 56.34 285 LYS B CA 1
ATOM 4769 C C . LYS B 1 285 ? -15.578 -23.562 14.023 1 56.34 285 LYS B C 1
ATOM 4771 O O . LYS B 1 285 ? -15.352 -24.75 14.195 1 56.34 285 LYS B O 1
ATOM 4776 N N . GLY B 1 286 ? -15.406 -23.438 15.125 1 42.66 286 GLY B N 1
ATOM 4777 C CA . GLY B 1 286 ? -16.188 -24.125 16.141 1 42.66 286 GLY B CA 1
ATOM 4778 C C . GLY B 1 286 ? -17.375 -24.891 15.578 1 42.66 286 GLY B C 1
ATOM 4779 O O . GLY B 1 286 ? -17.922 -24.516 14.539 1 42.66 286 GLY B O 1
ATOM 4780 N N . VAL B 1 287 ? -17.516 -26.25 15.672 1 38 287 VAL B N 1
ATOM 4781 C CA . VAL B 1 287 ? -18.719 -27.062 15.469 1 38 287 VAL B CA 1
ATOM 4782 C C . VAL B 1 287 ? -19.953 -26.234 15.82 1 38 287 VAL B C 1
ATOM 4784 O O . VAL B 1 287 ? -20.172 -25.906 16.984 1 38 287 VAL B O 1
ATOM 4787 N N . SER B 1 288 ? -20.234 -25.344 15.133 1 36.75 288 SER B N 1
ATOM 4788 C CA . SER B 1 288 ? -21.547 -24.859 15.578 1 36.75 288 SER B CA 1
ATOM 4789 C C . SER B 1 288 ? -22.516 -26.016 15.766 1 36.75 288 SER B C 1
ATOM 4791 O O . SER B 1 288 ? -22.625 -26.906 14.914 1 36.75 288 SER B O 1
ATOM 4793 N N . PRO B 1 289 ? -22.969 -26.234 16.922 1 37.16 289 PRO B N 1
ATOM 4794 C CA . PRO B 1 289 ? -23.922 -27.297 17.266 1 37.16 289 PRO B CA 1
ATOM 4795 C C . PRO B 1 289 ? -25.047 -27.422 16.234 1 37.16 289 PRO B C 1
ATOM 4797 O O . PRO B 1 289 ? -25.578 -28.516 16.047 1 37.16 289 PRO B O 1
ATOM 4800 N N . GLU B 1 290 ? -25.453 -26.297 15.648 1 41 290 GLU B N 1
ATOM 4801 C CA . GLU B 1 290 ? -26.719 -26.344 14.938 1 41 290 GLU B CA 1
ATOM 4802 C C . GLU B 1 290 ? -26.578 -27 13.562 1 41 290 GLU B C 1
ATOM 4804 O O . GLU B 1 290 ? -27.531 -27.578 13.039 1 41 290 GLU B O 1
ATOM 4809 N N . GLU B 1 291 ? -25.453 -26.969 12.938 1 39.69 291 GLU B N 1
ATOM 4810 C CA . GLU B 1 291 ? -25.344 -27.547 11.602 1 39.69 291 GLU B CA 1
ATOM 4811 C C . GLU B 1 291 ? -25.156 -29.047 11.664 1 39.69 291 GLU B C 1
ATOM 4813 O O . GLU B 1 291 ? -25.516 -29.766 10.734 1 39.69 291 GLU B O 1
ATOM 4818 N N . VAL B 1 292 ? -24.516 -29.594 12.719 1 40.03 292 VAL B N 1
ATOM 4819 C CA . VAL B 1 292 ? -24.531 -31.031 12.969 1 40.03 292 VAL B CA 1
ATOM 4820 C C . VAL B 1 292 ? -25.969 -31.484 13.234 1 40.03 292 VAL B C 1
ATOM 4822 O O . VAL B 1 292 ? -26.312 -32.625 12.953 1 40.03 292 VAL B O 1
ATOM 4825 N N . ARG B 1 293 ? -26.781 -30.609 13.883 1 41.94 293 ARG B N 1
ATOM 4826 C CA . ARG B 1 293 ? -28.156 -30.984 14.195 1 41.94 293 ARG B CA 1
ATOM 4827 C C . ARG B 1 293 ? -29.016 -31.047 12.938 1 41.94 293 ARG B C 1
ATOM 4829 O O . ARG B 1 293 ? -29.859 -31.922 12.797 1 41.94 293 ARG B O 1
ATOM 4836 N N . GLU B 1 294 ? -28.781 -30.094 12.047 1 41.5 294 GLU B N 1
ATOM 4837 C CA . GLU B 1 294 ? -29.625 -30.109 10.859 1 41.5 294 GLU B CA 1
ATOM 4838 C C . GLU B 1 294 ? -29.219 -31.219 9.906 1 41.5 294 GLU B C 1
ATOM 4840 O O . GLU B 1 294 ? -30.078 -31.844 9.273 1 41.5 294 GLU B O 1
ATOM 4845 N N . GLU B 1 295 ? -27.906 -31.516 9.859 1 40.19 295 GLU B N 1
ATOM 4846 C CA . GLU B 1 295 ? -27.531 -32.688 9.055 1 40.19 295 GLU B CA 1
ATOM 4847 C C . GLU B 1 295 ? -28 -33.969 9.711 1 40.19 295 GLU B C 1
ATOM 4849 O O . GLU B 1 295 ? -28.453 -34.906 9.023 1 40.19 295 GLU B O 1
ATOM 4854 N N . ASN B 1 296 ? -27.938 -34.031 10.992 1 44.03 296 ASN B N 1
ATOM 4855 C CA . ASN B 1 296 ? -28.469 -35.219 11.68 1 44.03 296 ASN B CA 1
ATOM 4856 C C . ASN B 1 296 ? -30 -35.25 11.633 1 44.03 296 ASN B C 1
ATOM 4858 O O . ASN B 1 296 ? -30.594 -36.312 11.688 1 44.03 296 ASN B O 1
ATOM 4862 N N . GLN B 1 297 ? -30.625 -34.125 11.641 1 44.16 297 GLN B N 1
ATOM 4863 C CA . GLN B 1 297 ? -32.062 -34.125 11.547 1 44.16 297 GLN B CA 1
ATOM 4864 C C . GLN B 1 297 ? -32.531 -34.469 10.133 1 44.16 297 GLN B C 1
ATOM 4866 O O . GLN B 1 297 ? -33.594 -35.031 9.945 1 44.16 297 GLN B O 1
ATOM 4871 N N . SER B 1 298 ? -31.766 -34.031 9.07 1 43.66 298 SER B N 1
ATOM 4872 C CA . SER B 1 298 ? -32.188 -34.406 7.715 1 43.66 298 SER B CA 1
ATOM 4873 C C . SER B 1 298 ? -31.906 -35.875 7.434 1 43.66 298 SER B C 1
ATOM 4875 O O . SER B 1 298 ? -32.562 -36.469 6.578 1 43.66 298 SER B O 1
ATOM 4877 N N . ILE B 1 299 ? -30.938 -36.469 8.078 1 39.06 299 ILE B N 1
ATOM 4878 C CA . ILE B 1 299 ? -30.797 -37.938 7.965 1 39.06 299 ILE B CA 1
ATOM 4879 C C . ILE B 1 299 ? -31.953 -38.625 8.68 1 39.06 299 ILE B C 1
ATOM 4881 O O . ILE B 1 299 ? -32.25 -39.781 8.406 1 39.06 299 ILE B O 1
ATOM 4885 N N . LYS B 1 300 ? -32.5 -37.906 9.641 1 42.56 300 LYS B N 1
ATOM 4886 C CA . LYS B 1 300 ? -33.562 -38.594 10.359 1 42.56 300 LYS B CA 1
ATOM 4887 C C . LYS B 1 300 ? -34.875 -38.594 9.578 1 42.56 300 LYS B C 1
ATOM 4889 O O . LYS B 1 300 ? -35.812 -39.281 9.93 1 42.56 300 LYS B O 1
ATOM 4894 N N . THR B 1 301 ? -34.844 -37.531 8.727 1 42.78 301 THR B N 1
ATOM 4895 C CA . THR B 1 301 ? -36.125 -37.5 8.039 1 42.78 301 THR B CA 1
ATOM 4896 C C . THR B 1 301 ? -36.062 -38.344 6.758 1 42.78 301 THR B C 1
ATOM 4898 O O . THR B 1 301 ? -37.094 -38.438 6.047 1 42.78 301 THR B O 1
ATOM 4901 N N . ASP B 1 302 ? -34.781 -38.844 6.363 1 32.69 302 ASP B N 1
ATOM 4902 C CA . ASP B 1 302 ? -34.969 -39.875 5.363 1 32.69 302 ASP B CA 1
ATOM 4903 C C . ASP B 1 302 ? -35.062 -41.25 6.016 1 32.69 302 ASP B C 1
ATOM 4905 O O . ASP B 1 302 ? -34.281 -41.562 6.945 1 32.69 302 ASP B O 1
#

Organism: Oikopleura dioica (NCBI:txid34765)